Protein AF-A0A3D5BMN5-F1 (afdb_monomer)

pLDDT: mean 84.05, std 12.71, range [36.53, 97.94]

Solvent-accessible surface area (backbone atoms only — not comparable to full-atom values): 34370 Å² total; per-residue (Å²): 139,87,74,75,76,74,83,74,89,61,59,58,63,60,51,52,52,44,17,65,66,50,0,56,77,57,51,56,69,68,59,44,53,51,45,46,62,69,47,58,84,71,72,69,54,78,89,48,94,80,69,59,92,86,54,51,52,52,59,38,46,48,47,28,51,38,38,52,60,71,70,51,64,32,43,41,50,50,65,52,34,45,62,31,51,37,52,70,45,51,62,95,56,95,69,60,58,68,64,39,42,51,42,37,54,52,50,48,53,50,47,48,50,49,52,43,50,55,54,49,53,51,50,53,41,30,77,74,73,65,60,79,53,49,73,62,50,72,70,43,49,53,56,33,49,55,47,40,51,54,50,51,50,51,50,56,59,50,48,70,70,64,76,66,78,77,84,68,72,81,79,77,95,66,88,76,87,52,64,69,50,51,68,35,78,93,28,48,66,59,39,54,50,69,72,51,63,63,24,43,40,50,41,46,62,43,42,59,50,48,52,52,51,41,51,48,51,46,44,29,42,47,43,29,54,34,51,53,52,23,50,52,30,44,77,73,67,39,50,66,61,18,23,54,41,35,48,54,41,43,54,51,51,50,53,57,58,52,50,51,64,47,56,68,49,59,55,48,62,43,42,60,78,43,44,48,68,56,42,48,67,39,44,79,84,67,38,61,45,55,54,46,28,40,34,44,44,71,46,69,54,68,75,56,44,60,55,45,47,67,39,79,93,46,47,80,48,58,79,77,70,60,72,85,68,76,25,50,49,57,51,43,62,57,39,77,81,50,82,91,52,65,61,35,46,50,30,47,48,50,42,56,50,50,52,52,50,49,54,51,52,51,46,52,49,48,59,70,46,41,62,97,66,43,36,64,88,49,96,43,48,57,50,36,50,51,51,58,50,50,54,56,51,52,56,56,57,60,72,58,72,62,80,61,54,76,46,76,35,73,67,31,20,68,78,42,55,56,28,41,36,36,43,34,40,31,33,50,26,26,53,63,48,33,50,48,39,49,61,76,40,46,62,62,44,52,50,46,29,63,78,40,41,71,58,20,53,51,26,47,50,42,40,42,55,54,29,50,77,67,79,39,75,64,64,60,73,68,53,57,77,70,51,83,77,60,88,86,49,60,66,68,68,41,52,48,52,53,54,20,56,50,40,38,39,53,63,48,70,33,27,48,90,53,53,46,62,46,35,38,37,30,51,36,55,69,68,41,70,36,49,30,68,64,91,88,36,73,41,69,40,52,61,71,36,53,27,35,26,32,77,87,39,65,41,27,33,76,76,80,40,61,17,46,76,26,40,68,69,94,76,73,80,58,56,66,38,44,39,33,36,38,40,43,56,43,67,75,47,63,87,60,41,66,60,53,46,50,50,49,49,48,65,40,36,67,84,15,33,75,44,79,48,80,47,82,47,68,19,50,77,76,134

Foldseek 3Di:
DDPPPDPLPDQVVVVLVQLQAFNLLPDDPVNLVSLVVVLVVVPDDLVAPPDDLPDALVNLLSSLSNVSSVVAFDAQCSLLVVVSVCRQLVPPDDDDLVSSVLSLLLLLLLLLVLVLVLLVVQLVCCVPPNDDFAADDNVLSVQLNVLSVVLNVLSVVVCVVPPSDPPDDDDDDDDDRDPVLLVDPVCSSVSSNSSRQRGRGRFPCSSLVSSLVNNVLSLLQSLLSLLVVLLVCVVVVVNVSSLVSLVVNLSSLVSNVSSLSSVVSDDLCCCPVHCVVSNGNYDPLQSPSNLSSCCQAPRDDPVSVVVSLVPPNRVPPVSNVDPPGPHLVVVLVVCVPPDPDVSSNLSSVSNSVSVLVSLVSVLVSQPVNDDPCVQVPHCDGNVVSVVVSVVSVVVLLVVLPDQAAEEEDLLCLVLAALKKKKKKKFWFFQQVLLLVLCVVCVVVLVVLLVVCVVLLVVQVVLVCVVCVVVVFDDDLVVVCVVPQDDSPPDSQVNVQNSLCSSRVWHKAKFQSSLAAHHKYFYFDQFQDWAAAPDPPDIDGHHGRFTFIAGSVGTQATPRRTGHPRGDDDPDDDSTGTMMMMMIMGRSPRDPCSVVVSVVVVCSSCVRGGPDMDMDMDHSHNDD

Nearest PDB structures (foldseek):
  2nox-assembly3_K  TM=6.735E-01  e=2.628E-03  Cupriavidus metallidurans
  2q4x-assembly2_B  TM=3.188E-01  e=1.321E+00  Arabidopsis thaliana
  9brt-assembly1_b  TM=2.637E-01  e=4.962E+00  Mus musculus

Sequence (623 aa):
MNTAPEQLDFDIQGYIREALMHGRNHVSAHWREKIAAMMAPFRLDPRQPDFSPDCGLWERFLWCENFTALGEKHNYASYTYSPVFDCYLDAGTDGDFWRKNKNVWYALAALVNDWFIYEMELFNKYTSIGYTKKGYRPELVADRLQLLKELKQSLMETENSFSVHRDQGFPDHGYPHDIEYFRDADAALTTLVMLTGLPGGIYHDEYMFLRMVQLTECIFFAVGEGVHDGLAFYQQGELQRAADIFRQLTVLMDVLSRLFSVMDTLAVENFYQGFRVDTGNAGAIQSEKYQWLERLLTGIQQDKLGVVLQIAELRDKSMLKDTAMPTLRQLYQTMLNCRDCPELAFFSQRLLHQFQFWKARHLAIAIKMLPKNFGAEGPLGIGYLKSNLRNNMTEMRRHSREVPEVRLSTRARQLFEGLTLVWIQCTDVDLQKLQFALQTNTEDIRQSMLEHADLIEHNLDDYQRFFSSKQAAFPLRKQMQHGLPAPTVPLVPRLLLHLEFYRGVLAGVFDIDRIDGDVLVDVSIEAEVYSGIGKSRQVICQANELVLRDQAGVMASYFSGPGSRTAMAADGPVAGRRLGLMLFSSPAMAPGSLEDTITLIHKLFSAAAGTVDLSYLRFQPGP

Secondary structure (DSSP, 8-state):
-----------HHHHHHHHHHH-GGG--HHHHHHHHHHHGGG---TT-----TT--HHHHHHHHHHHHHTT----HHHHHTHHHHHHHTTTTS---HHHHHHHHHHHHHHHHHHHHHHHHHHHHHHHHH----BT--HHHHHHHHHHHHHHHHHHHHHHHTTT----SPPPP------HHHHHSGGGHHHHHHHHH---SSSBTHHHHHHHHHHHHHHHHHHHHHHHHHHHHHHHTT-HHHHHHHHHHHHHHHHHHHHHHHHHTTS-HHHIIIIITTTTTT--GGG-HHHHHHHHHHT---HHHHHHHTTSTTTTT-GGGT--SSPPHHHHHHHHTT--S-HHHHHHHHHHHHHHHHHHHHHHHHHHHHS-TTTTTTSSSSHHHHHHHHHHHHHHHHHH--SPPPEEE-HHHHHHSTT-EEEEEEEEEE-HHHHHHHHHHTHHHHHHHHHHTHHHHHHHHHHHHHHHHHTT----HHHHHTT-SPPTTS-HHHHHHHHHHHHHT-EEEEEEGGG--SSEEEEEPPTT-EEEBSSTT-EEEPPTT-EEEEETTEEEEETTTEEBTTTSPPSSS-SSSEEEEEEEE--TTPPTTHHHHHHHHHHHHHTTT-SEEEEEEEE-----

Mean predicted aligned error: 14.43 Å

Radius of gyration: 29.75 Å; Cα contacts (8 Å, |Δi|>4): 877; chains: 1; bounding box: 85×62×73 Å

Structure (mmCIF, N/CA/C/O backbone):
data_AF-A0A3D5BMN5-F1
#
_entry.id   AF-A0A3D5BMN5-F1
#
loop_
_atom_site.group_PDB
_atom_site.id
_atom_site.type_symbol
_atom_site.label_atom_id
_atom_site.label_alt_id
_atom_site.label_comp_id
_atom_site.label_asym_id
_atom_site.label_entity_id
_atom_site.label_seq_id
_atom_site.pdbx_PDB_ins_code
_atom_site.Cartn_x
_atom_site.Cartn_y
_atom_site.Cartn_z
_atom_site.occupancy
_atom_site.B_iso_or_equiv
_atom_site.auth_seq_id
_atom_site.auth_comp_id
_atom_site.auth_asym_id
_atom_site.auth_atom_id
_atom_site.pdbx_PDB_model_num
ATOM 1 N N . MET A 1 1 ? 36.722 -30.181 -15.162 1.00 36.81 1 MET A N 1
ATOM 2 C CA . MET A 1 1 ? 37.012 -29.551 -16.466 1.00 36.81 1 MET A CA 1
ATOM 3 C C . MET A 1 1 ? 37.012 -28.049 -16.220 1.00 36.81 1 MET A C 1
ATOM 5 O O . MET A 1 1 ? 35.941 -27.476 -16.147 1.00 36.81 1 MET A O 1
ATOM 9 N N . ASN A 1 2 ? 38.192 -27.468 -15.976 1.00 36.53 2 ASN A N 1
ATOM 10 C CA . ASN A 1 2 ? 38.405 -26.054 -15.631 1.00 36.53 2 ASN A CA 1
ATOM 11 C C . ASN A 1 2 ? 39.154 -25.360 -16.776 1.00 36.53 2 ASN A C 1
ATOM 13 O O . ASN A 1 2 ? 40.316 -24.991 -16.632 1.00 36.53 2 ASN A O 1
ATOM 17 N N . THR A 1 3 ? 38.529 -25.234 -17.941 1.00 38.19 3 THR A N 1
ATOM 18 C CA . THR A 1 3 ? 38.951 -24.195 -18.883 1.00 38.19 3 THR A CA 1
ATOM 19 C C . THR A 1 3 ? 38.181 -22.953 -18.479 1.00 38.19 3 THR A C 1
ATOM 21 O O . THR A 1 3 ? 36.966 -22.912 -18.671 1.00 38.19 3 THR A O 1
ATOM 24 N N . ALA A 1 4 ? 38.864 -21.997 -17.841 1.00 44.94 4 ALA A N 1
ATOM 25 C CA . ALA A 1 4 ? 38.316 -20.661 -17.648 1.00 44.94 4 ALA A CA 1
ATOM 26 C C . ALA A 1 4 ? 37.773 -20.199 -19.011 1.00 44.94 4 ALA A C 1
ATOM 28 O O . ALA A 1 4 ? 38.499 -20.349 -20.001 1.00 44.94 4 ALA A O 1
ATOM 29 N N . PRO A 1 5 ? 36.507 -19.752 -19.101 1.00 49.47 5 PRO A N 1
ATOM 30 C CA . PRO A 1 5 ? 35.992 -19.233 -20.354 1.00 49.47 5 PRO A CA 1
ATOM 31 C C . PRO A 1 5 ? 36.966 -18.154 -20.826 1.00 49.47 5 PRO A C 1
ATOM 33 O O . PRO A 1 5 ? 37.347 -17.295 -20.028 1.00 49.47 5 PRO A O 1
ATOM 36 N N . GLU A 1 6 ? 37.416 -18.234 -22.083 1.00 52.50 6 GLU A N 1
ATOM 37 C CA . GLU A 1 6 ? 38.099 -17.109 -22.727 1.00 52.50 6 GLU A CA 1
ATOM 38 C C . GLU A 1 6 ? 37.310 -15.845 -22.378 1.00 52.50 6 GLU A C 1
ATOM 40 O O . GLU A 1 6 ? 36.081 -15.868 -22.476 1.00 52.50 6 GLU A O 1
ATOM 45 N N . GLN A 1 7 ? 37.992 -14.804 -21.882 1.00 58.66 7 GLN A N 1
ATOM 46 C CA . GLN A 1 7 ? 37.370 -13.531 -21.516 1.00 58.66 7 GLN A CA 1
ATOM 47 C C . GLN A 1 7 ? 36.533 -13.048 -22.701 1.00 58.66 7 GLN A C 1
ATOM 49 O O . GLN A 1 7 ? 37.051 -12.491 -23.668 1.00 58.66 7 GLN A O 1
ATOM 54 N N . LEU A 1 8 ? 35.231 -13.320 -22.650 1.00 61.88 8 LEU A N 1
ATOM 55 C CA . LEU A 1 8 ? 34.272 -12.800 -23.601 1.00 61.88 8 LEU A CA 1
ATOM 56 C C . LEU A 1 8 ? 34.262 -11.293 -23.373 1.00 61.88 8 LEU A C 1
ATOM 58 O O . LEU A 1 8 ? 33.758 -10.827 -22.354 1.00 61.88 8 LEU A O 1
ATOM 62 N N . ASP A 1 9 ? 34.865 -10.556 -24.306 1.00 77.50 9 ASP A N 1
ATOM 63 C CA . ASP A 1 9 ? 34.863 -9.096 -24.346 1.00 77.50 9 ASP A CA 1
ATOM 64 C C . ASP A 1 9 ? 33.414 -8.605 -24.499 1.00 77.50 9 ASP A C 1
ATOM 66 O O . ASP A 1 9 ? 32.866 -8.496 -25.605 1.00 77.50 9 ASP A O 1
ATOM 70 N N . PHE A 1 10 ? 32.732 -8.430 -23.369 1.00 82.38 10 PHE A N 1
ATOM 71 C CA . PHE A 1 10 ? 31.349 -7.988 -23.285 1.00 82.38 10 PHE A CA 1
ATOM 72 C C . PHE A 1 10 ? 31.317 -6.544 -22.782 1.00 82.38 10 PHE A C 1
ATOM 74 O O . PHE A 1 10 ? 31.360 -6.293 -21.580 1.00 82.38 10 PHE A O 1
ATOM 81 N N . ASP A 1 11 ? 31.219 -5.589 -23.713 1.00 87.25 11 ASP A N 1
ATOM 82 C CA . ASP A 1 11 ? 31.027 -4.170 -23.392 1.00 87.25 11 ASP A CA 1
ATOM 83 C C . ASP A 1 11 ? 29.613 -3.932 -22.829 1.00 87.25 11 ASP A C 1
ATOM 85 O O . ASP A 1 11 ? 28.668 -3.571 -23.535 1.00 87.25 11 ASP A O 1
ATOM 89 N N . ILE A 1 12 ? 29.475 -4.147 -21.521 1.00 86.00 12 ILE A N 1
ATOM 90 C CA . ILE A 1 12 ? 28.225 -3.969 -20.778 1.00 86.00 12 ILE A CA 1
ATOM 91 C C . ILE A 1 12 ? 27.682 -2.537 -20.889 1.00 86.00 12 ILE A C 1
ATOM 93 O O . ILE A 1 12 ? 26.469 -2.342 -20.941 1.00 86.00 12 ILE A O 1
ATOM 97 N N . GLN A 1 13 ? 28.543 -1.521 -21.000 1.00 84.38 13 GLN A N 1
ATOM 98 C CA . GLN A 1 13 ? 28.093 -0.138 -21.179 1.00 84.38 13 GLN A CA 1
ATOM 99 C C . GLN A 1 13 ? 27.527 0.096 -22.578 1.00 84.38 13 GLN A C 1
ATOM 101 O O . GLN A 1 13 ? 26.526 0.799 -22.732 1.00 84.38 13 GLN A O 1
ATOM 106 N N . GLY A 1 14 ? 28.156 -0.477 -23.604 1.00 87.81 14 GLY A N 1
ATOM 107 C CA . GLY A 1 14 ? 27.617 -0.546 -24.958 1.00 87.81 14 GLY A CA 1
ATOM 108 C C . GLY A 1 14 ? 26.225 -1.167 -24.964 1.00 87.81 14 GLY A C 1
ATOM 109 O O . GLY A 1 14 ? 25.290 -0.545 -25.471 1.00 87.81 14 GLY A O 1
ATOM 110 N N . TYR A 1 15 ? 26.073 -2.318 -24.304 1.00 90.19 15 TYR A N 1
ATOM 111 C CA . TYR A 1 15 ? 24.791 -3.005 -24.170 1.00 90.19 15 TYR A CA 1
ATOM 112 C C . TYR A 1 15 ? 23.721 -2.139 -23.489 1.00 90.19 15 TYR A C 1
ATOM 114 O O . TYR A 1 15 ? 22.661 -1.897 -24.068 1.00 90.19 15 TYR A O 1
ATOM 122 N N . ILE A 1 16 ? 24.006 -1.618 -22.289 1.00 88.06 16 ILE A N 1
ATOM 123 C CA . ILE A 1 16 ? 23.064 -0.794 -21.514 1.00 88.06 16 ILE A CA 1
ATOM 124 C C . ILE A 1 16 ? 22.651 0.450 -22.305 1.00 88.06 16 ILE A C 1
ATOM 126 O O . ILE A 1 16 ? 21.465 0.777 -22.366 1.00 88.06 16 ILE A O 1
ATOM 130 N N . ARG A 1 17 ? 23.604 1.147 -22.940 1.00 88.25 17 ARG A N 1
ATOM 131 C CA . ARG A 1 17 ? 23.299 2.329 -23.761 1.00 88.25 17 ARG A CA 1
ATOM 132 C C . ARG A 1 17 ? 22.368 1.978 -24.913 1.00 88.25 17 ARG A C 1
ATOM 134 O O . ARG A 1 17 ? 21.398 2.698 -25.139 1.00 88.25 17 ARG A O 1
ATOM 141 N N . GLU A 1 18 ? 22.638 0.885 -25.622 1.00 90.06 18 GLU A N 1
ATOM 142 C CA . GLU A 1 18 ? 21.793 0.436 -26.728 1.00 90.06 18 GLU A CA 1
ATOM 143 C C . GLU A 1 18 ? 20.387 0.060 -26.241 1.00 90.06 18 GLU A C 1
ATOM 145 O O . GLU A 1 18 ? 19.399 0.526 -26.811 1.00 90.06 18 GLU A O 1
ATOM 150 N N . ALA A 1 19 ? 20.284 -0.682 -25.134 1.00 88.81 19 ALA A N 1
ATOM 151 C CA . ALA A 1 19 ? 19.013 -1.059 -24.519 1.00 88.81 19 ALA A CA 1
ATOM 152 C C . ALA A 1 19 ? 18.199 0.161 -24.045 1.00 88.81 19 ALA A C 1
ATOM 154 O O . ALA A 1 19 ? 16.997 0.228 -24.285 1.00 88.81 19 ALA A O 1
ATOM 155 N N . LEU A 1 20 ? 18.826 1.173 -23.435 1.00 87.50 20 LEU A N 1
ATOM 156 C CA . LEU A 1 20 ? 18.133 2.397 -23.002 1.00 87.50 20 LEU A CA 1
ATOM 157 C C . LEU A 1 20 ? 17.646 3.266 -24.175 1.00 87.50 20 LEU A C 1
ATOM 159 O O . LEU A 1 20 ? 16.617 3.949 -24.048 1.00 87.50 20 LEU A O 1
ATOM 163 N N . MET A 1 21 ? 18.381 3.258 -25.293 1.00 86.56 21 MET A N 1
ATOM 164 C CA . MET A 1 21 ? 18.056 4.026 -26.500 1.00 86.56 21 MET A CA 1
ATOM 165 C C . MET A 1 21 ? 16.994 3.347 -27.366 1.00 86.56 21 MET A C 1
ATOM 167 O O . MET A 1 21 ? 16.064 4.013 -27.823 1.00 86.56 21 MET A O 1
ATOM 171 N N . HIS A 1 22 ? 17.122 2.041 -27.595 1.00 88.00 22 HIS A N 1
ATOM 172 C CA . HIS A 1 22 ? 16.306 1.307 -28.565 1.00 88.00 22 HIS A CA 1
ATOM 173 C C . HIS A 1 22 ? 15.293 0.354 -27.923 1.00 88.00 22 HIS A C 1
ATOM 175 O O . HIS A 1 22 ? 14.382 -0.103 -28.610 1.00 88.00 22 HIS A O 1
ATOM 181 N N . GLY A 1 23 ? 15.393 0.108 -26.618 1.00 87.06 23 GLY A N 1
ATOM 182 C CA . GLY A 1 23 ? 14.658 -0.945 -25.928 1.00 87.06 23 GLY A CA 1
ATOM 183 C C . GLY A 1 23 ? 15.358 -2.295 -26.075 1.00 87.06 23 GLY A C 1
ATOM 184 O O . GLY A 1 23 ? 15.874 -2.634 -27.145 1.00 87.06 23 GLY A O 1
ATOM 185 N N . ARG A 1 24 ? 15.365 -3.101 -25.011 1.00 88.56 24 ARG A N 1
ATOM 186 C CA . ARG A 1 24 ? 16.032 -4.415 -25.008 1.00 88.56 24 ARG A CA 1
ATOM 187 C C . ARG A 1 24 ? 15.422 -5.419 -25.994 1.00 88.56 24 ARG A C 1
ATOM 189 O O . ARG A 1 24 ? 16.122 -6.303 -26.469 1.00 88.56 24 ARG A O 1
ATOM 196 N N . ASN A 1 25 ? 14.166 -5.242 -26.418 1.00 84.94 25 ASN A N 1
ATOM 197 C CA . ASN A 1 25 ? 13.564 -6.064 -27.481 1.00 84.94 25 ASN A CA 1
ATOM 198 C C . ASN A 1 25 ? 14.188 -5.796 -28.866 1.00 84.94 25 ASN A C 1
ATOM 200 O O . ASN A 1 25 ? 14.027 -6.596 -29.796 1.00 84.94 25 ASN A O 1
ATOM 204 N N . HIS A 1 26 ? 14.905 -4.679 -29.015 1.00 84.44 26 HIS A N 1
ATOM 205 C CA . HIS A 1 26 ? 15.436 -4.176 -30.280 1.00 84.44 26 HIS A CA 1
ATOM 206 C C . HIS A 1 26 ? 16.960 -4.033 -30.294 1.00 84.44 26 HIS A C 1
ATOM 208 O O . HIS A 1 26 ? 17.498 -3.497 -31.262 1.00 84.44 26 HIS A O 1
ATOM 214 N N . VAL A 1 27 ? 17.659 -4.550 -29.279 1.00 86.81 27 VAL A N 1
ATOM 215 C CA . VAL A 1 27 ? 19.125 -4.651 -29.323 1.00 86.81 27 VAL A CA 1
ATOM 216 C C . VAL A 1 27 ? 19.561 -5.507 -30.510 1.00 86.81 27 VAL A C 1
ATOM 218 O O . VAL A 1 27 ? 18.868 -6.460 -30.912 1.00 86.81 27 VAL A O 1
ATOM 221 N N . SER A 1 28 ? 20.708 -5.141 -31.071 1.00 85.12 28 SER A N 1
ATOM 222 C CA . SER A 1 28 ? 21.324 -5.758 -32.236 1.00 85.12 28 SER A CA 1
ATOM 223 C C . SER A 1 28 ? 21.524 -7.264 -32.054 1.00 85.12 28 SER A C 1
ATOM 225 O O . SER A 1 28 ? 21.688 -7.777 -30.944 1.00 85.12 28 SER A O 1
ATOM 227 N N . ALA A 1 29 ? 21.513 -7.995 -33.175 1.00 87.25 29 ALA A N 1
ATOM 228 C CA . ALA A 1 29 ? 21.729 -9.444 -33.183 1.00 87.25 29 ALA A CA 1
ATOM 229 C C . ALA A 1 29 ? 23.051 -9.832 -32.495 1.00 87.25 29 ALA A C 1
ATOM 231 O O . ALA A 1 29 ? 23.095 -10.820 -31.768 1.00 87.25 29 ALA A O 1
ATOM 232 N N . HIS A 1 30 ? 24.075 -8.984 -32.632 1.00 90.31 30 HIS A N 1
ATOM 233 C CA . HIS A 1 30 ? 25.373 -9.120 -31.971 1.00 90.31 30 HIS A CA 1
ATOM 234 C C . HIS A 1 30 ? 25.266 -9.289 -30.450 1.00 90.31 30 HIS A C 1
ATOM 236 O O . HIS A 1 30 ? 25.882 -10.192 -29.886 1.00 90.31 30 HIS A O 1
ATOM 242 N N . TRP A 1 31 ? 24.456 -8.470 -29.767 1.00 89.56 31 TRP A N 1
ATOM 243 C CA . TRP A 1 31 ? 24.283 -8.599 -28.316 1.00 89.56 31 TRP A CA 1
ATOM 244 C C . TRP A 1 31 ? 23.577 -9.888 -27.924 1.00 89.56 31 TRP A C 1
ATOM 246 O O . TRP A 1 31 ? 23.977 -10.534 -26.958 1.00 89.56 31 TRP A O 1
ATOM 256 N N . ARG A 1 32 ? 22.567 -10.295 -28.697 1.00 87.56 32 ARG A N 1
ATOM 257 C CA . ARG A 1 32 ? 21.826 -11.539 -28.452 1.00 87.56 32 ARG A CA 1
ATOM 258 C C . ARG A 1 32 ? 22.733 -12.757 -28.580 1.00 87.56 32 ARG A C 1
ATOM 260 O O . ARG A 1 32 ? 22.689 -13.634 -27.726 1.00 87.56 32 ARG A O 1
ATOM 267 N N . GLU A 1 33 ? 23.578 -12.784 -29.609 1.00 89.06 33 GLU A N 1
ATOM 268 C CA . GLU A 1 33 ? 24.567 -13.845 -29.816 1.00 89.06 33 GLU A CA 1
ATOM 269 C C . GLU A 1 33 ? 25.577 -13.902 -28.666 1.00 89.06 33 GLU A C 1
ATOM 271 O O . GLU A 1 33 ? 25.846 -14.984 -28.143 1.00 89.06 33 GLU A O 1
ATOM 276 N N . LYS A 1 34 ? 26.077 -12.746 -28.206 1.00 89.62 34 LYS A N 1
ATOM 277 C CA . LYS A 1 34 ? 26.977 -12.676 -27.046 1.00 89.62 34 LYS A CA 1
ATOM 278 C C . LYS A 1 34 ? 26.316 -13.173 -25.760 1.00 89.62 34 LYS A C 1
ATOM 280 O O . LYS A 1 34 ? 26.904 -13.997 -25.067 1.00 89.62 34 LYS A O 1
ATOM 285 N N . ILE A 1 35 ? 25.098 -12.723 -25.456 1.00 88.50 35 ILE A N 1
ATOM 286 C CA . ILE A 1 35 ? 24.347 -13.156 -24.266 1.00 88.50 35 ILE A CA 1
ATOM 287 C C . ILE A 1 35 ? 24.095 -14.669 -24.312 1.00 88.50 35 ILE A C 1
ATOM 289 O O . ILE A 1 35 ? 24.345 -15.363 -23.327 1.00 88.50 35 ILE A O 1
ATOM 293 N N . ALA A 1 36 ? 23.680 -15.204 -25.464 1.00 86.81 36 ALA A N 1
ATOM 294 C CA . ALA A 1 36 ? 23.469 -16.638 -25.644 1.00 86.81 36 ALA A CA 1
ATOM 295 C C . ALA A 1 36 ? 24.768 -17.444 -25.456 1.00 86.81 36 ALA A C 1
ATOM 297 O O . ALA A 1 36 ? 24.767 -18.472 -24.775 1.00 86.81 36 ALA A O 1
ATOM 298 N N . ALA A 1 37 ? 25.891 -16.962 -26.002 1.00 88.00 37 ALA A N 1
ATOM 299 C CA . ALA A 1 37 ? 27.201 -17.588 -25.826 1.00 88.00 37 ALA A CA 1
ATOM 300 C C . ALA A 1 37 ? 27.648 -17.587 -24.355 1.00 88.00 37 ALA A C 1
ATOM 302 O O . ALA A 1 37 ? 28.158 -18.595 -23.867 1.00 88.00 37 ALA A O 1
ATOM 303 N N . MET A 1 38 ? 27.403 -16.490 -23.631 1.00 86.12 38 MET A N 1
ATOM 304 C CA . MET A 1 38 ? 27.695 -16.384 -22.198 1.00 86.12 38 MET A CA 1
ATOM 305 C C . MET A 1 38 ? 26.789 -17.270 -21.343 1.00 86.12 38 MET A C 1
ATOM 307 O O . MET A 1 38 ? 27.226 -17.737 -20.298 1.00 86.12 38 MET A O 1
ATOM 311 N N . MET A 1 39 ? 25.554 -17.528 -21.781 1.00 86.00 39 MET A N 1
ATOM 312 C CA . MET A 1 39 ? 24.609 -18.392 -21.070 1.00 86.00 39 MET A CA 1
ATOM 313 C C . MET A 1 39 ? 24.851 -19.890 -21.277 1.00 86.00 39 MET A C 1
ATOM 315 O O . MET A 1 39 ? 24.505 -20.695 -20.409 1.00 86.00 39 MET A O 1
ATOM 319 N N . ALA A 1 40 ? 25.460 -20.280 -22.401 1.00 85.62 40 ALA A N 1
ATOM 320 C CA . ALA A 1 40 ? 25.674 -21.679 -22.772 1.00 85.62 40 ALA A CA 1
ATOM 321 C C . ALA A 1 40 ? 26.332 -22.559 -21.677 1.00 85.62 40 ALA A C 1
ATOM 323 O O . ALA A 1 40 ? 25.902 -23.707 -21.518 1.00 85.62 40 ALA A O 1
ATOM 324 N N . PRO A 1 41 ? 27.316 -22.079 -20.885 1.00 83.88 41 PRO A N 1
ATOM 325 C CA . PRO A 1 41 ? 27.940 -22.879 -19.830 1.00 83.88 41 PRO A CA 1
ATOM 326 C C . PRO A 1 41 ? 27.001 -23.244 -18.674 1.00 83.88 41 PRO A C 1
ATOM 328 O O . PRO A 1 41 ? 27.177 -24.300 -18.069 1.00 83.88 41 PRO A O 1
ATOM 331 N N . PHE A 1 42 ? 26.001 -22.409 -18.373 1.00 77.38 42 PHE A N 1
ATOM 332 C CA . PHE A 1 42 ? 25.163 -22.571 -17.181 1.00 77.38 42 PHE A CA 1
ATOM 333 C C . PHE A 1 42 ? 24.077 -23.637 -17.339 1.00 77.38 42 PHE A C 1
ATOM 335 O O . PHE A 1 42 ? 23.510 -24.074 -16.342 1.00 77.38 42 PHE A O 1
ATOM 342 N N . ARG A 1 43 ? 23.789 -24.080 -18.575 1.00 76.44 43 ARG A N 1
ATOM 343 C CA . ARG A 1 43 ? 22.744 -25.079 -18.893 1.00 76.44 43 ARG A CA 1
ATOM 344 C C . ARG A 1 43 ? 21.386 -24.787 -18.233 1.00 76.44 43 ARG A C 1
ATOM 346 O O . ARG A 1 43 ? 20.624 -25.713 -17.968 1.00 76.44 43 ARG A O 1
ATOM 353 N N . LEU A 1 44 ? 21.093 -23.515 -17.967 1.00 73.38 44 LEU A N 1
ATOM 354 C CA . LEU A 1 44 ? 19.826 -23.098 -17.382 1.00 73.38 44 LEU A CA 1
ATOM 355 C C . LEU A 1 44 ? 18.730 -23.256 -18.432 1.00 73.38 44 LEU A C 1
ATOM 357 O O . LEU A 1 44 ? 18.881 -22.781 -19.561 1.00 73.38 44 LEU A O 1
ATOM 361 N N . ASP A 1 45 ? 17.634 -23.916 -18.062 1.00 72.31 45 ASP A N 1
ATOM 362 C CA . ASP A 1 45 ? 16.437 -23.910 -18.892 1.00 72.31 45 ASP A CA 1
ATOM 363 C C . ASP A 1 45 ? 15.894 -22.470 -18.904 1.00 72.31 45 ASP A C 1
ATOM 365 O O . ASP A 1 45 ? 15.535 -21.939 -17.849 1.00 72.31 45 ASP A O 1
ATOM 369 N N . PRO A 1 46 ? 15.825 -21.790 -20.062 1.00 64.88 46 PRO A N 1
ATOM 370 C CA . PRO A 1 46 ? 15.230 -20.460 -20.125 1.00 64.88 46 PRO A CA 1
ATOM 371 C C . PRO A 1 46 ? 13.774 -20.467 -19.634 1.00 64.88 46 PRO A C 1
ATOM 373 O O . PRO A 1 46 ? 13.277 -19.454 -19.167 1.00 64.88 46 PRO A O 1
ATOM 376 N N . ARG A 1 47 ? 13.080 -21.607 -19.668 1.00 66.06 47 ARG A N 1
ATOM 377 C CA . ARG A 1 47 ? 11.672 -21.717 -19.267 1.00 66.06 47 ARG A CA 1
ATOM 378 C C . ARG A 1 47 ? 11.468 -22.048 -17.796 1.00 66.06 47 ARG A C 1
ATOM 380 O O . ARG A 1 47 ? 10.326 -22.003 -17.340 1.00 66.06 47 ARG A O 1
ATOM 387 N N . GLN A 1 48 ? 12.528 -22.379 -17.059 1.00 70.25 48 GLN A N 1
ATOM 388 C CA . GLN A 1 48 ? 12.446 -22.692 -15.635 1.00 70.25 48 GLN A CA 1
ATOM 389 C C . GLN A 1 48 ? 13.491 -21.889 -14.852 1.00 70.25 48 GLN A C 1
ATOM 391 O O . GLN A 1 48 ? 14.687 -22.114 -15.022 1.00 70.25 48 GLN A O 1
ATOM 396 N N . PRO A 1 49 ? 13.069 -20.960 -13.977 1.00 65.94 49 PRO A N 1
ATOM 397 C CA . PRO A 1 49 ? 13.977 -20.159 -13.161 1.00 65.94 49 PRO A CA 1
ATOM 398 C C . PRO A 1 49 ? 14.491 -20.947 -11.941 1.00 65.94 49 PRO A C 1
ATOM 400 O O . PRO A 1 49 ? 14.417 -20.457 -10.815 1.00 65.94 49 PRO A O 1
ATOM 403 N N . ASP A 1 50 ? 14.970 -22.178 -12.136 1.00 73.31 50 ASP A N 1
ATOM 404 C CA . ASP A 1 50 ? 15.489 -23.015 -11.048 1.00 73.31 50 ASP A CA 1
ATOM 405 C C . ASP A 1 50 ? 17.000 -22.783 -10.909 1.00 73.31 50 ASP A C 1
ATOM 407 O O . ASP A 1 50 ? 17.840 -23.471 -11.493 1.00 73.31 50 ASP A O 1
ATOM 411 N N . PHE A 1 51 ? 17.343 -21.697 -10.216 1.00 80.69 51 PHE A N 1
ATOM 412 C CA . PHE A 1 51 ? 18.725 -21.276 -10.017 1.00 80.69 51 PHE A CA 1
ATOM 413 C C . PHE A 1 51 ? 19.365 -22.041 -8.859 1.00 80.69 51 PHE A C 1
ATOM 415 O O . PHE A 1 51 ? 18.789 -22.136 -7.775 1.00 80.69 51 PHE A O 1
ATOM 422 N N . SER A 1 52 ? 20.603 -22.506 -9.056 1.00 78.69 52 SER A N 1
ATOM 423 C CA . SER A 1 52 ? 21.437 -22.954 -7.936 1.00 78.69 52 SER A CA 1
ATOM 424 C C . SER A 1 52 ? 21.614 -21.805 -6.928 1.00 78.69 52 SER A C 1
ATOM 426 O O . SER A 1 52 ? 21.713 -20.648 -7.354 1.00 78.69 52 SER A O 1
ATOM 428 N N . PRO A 1 53 ? 21.718 -22.083 -5.615 1.00 76.94 53 PRO A N 1
ATOM 429 C CA . PRO A 1 53 ? 22.129 -21.085 -4.626 1.00 76.94 53 PRO A CA 1
ATOM 430 C C . PRO A 1 53 ? 23.448 -20.378 -4.980 1.00 76.94 53 PRO A C 1
ATOM 432 O O . PRO A 1 53 ? 23.621 -19.216 -4.637 1.00 76.94 53 PRO A O 1
ATOM 435 N N . ASP A 1 54 ? 24.336 -21.047 -5.724 1.00 80.12 54 ASP A N 1
ATOM 436 C CA . ASP A 1 54 ? 25.622 -20.491 -6.170 1.00 80.12 54 ASP A CA 1
ATOM 437 C C . ASP A 1 54 ? 25.503 -19.547 -7.385 1.00 80.12 54 ASP A C 1
ATOM 439 O O . ASP A 1 54 ? 26.490 -18.943 -7.802 1.00 80.12 54 ASP A O 1
ATOM 443 N N . CYS A 1 55 ? 24.321 -19.433 -8.005 1.00 83.06 55 CYS A N 1
ATOM 444 C CA . CYS A 1 55 ? 24.106 -18.508 -9.118 1.00 83.06 55 CYS A CA 1
ATOM 445 C C . CYS A 1 55 ? 24.005 -17.069 -8.602 1.00 83.06 55 CYS A C 1
ATOM 447 O O . CYS A 1 55 ? 22.998 -16.701 -7.983 1.00 83.06 55 CYS A O 1
ATOM 449 N N . GLY A 1 56 ? 25.010 -16.258 -8.928 1.00 86.75 56 GLY A N 1
ATOM 450 C CA . GLY A 1 56 ? 25.079 -14.849 -8.571 1.00 86.75 56 GLY A CA 1
ATOM 451 C C . GLY A 1 56 ? 24.134 -13.950 -9.373 1.00 86.75 56 GLY A C 1
ATOM 452 O O . GLY A 1 56 ? 23.346 -14.377 -10.226 1.00 86.75 56 GLY A O 1
ATOM 453 N N . LEU A 1 57 ? 24.217 -12.650 -9.080 1.00 87.56 57 LEU A N 1
ATOM 454 C CA . LEU A 1 57 ? 23.399 -11.609 -9.712 1.00 87.56 57 LEU A CA 1
ATOM 455 C C . LEU A 1 57 ? 23.593 -11.559 -11.229 1.00 87.56 57 LEU A C 1
ATOM 457 O O . LEU A 1 57 ? 22.628 -11.377 -11.973 1.00 87.56 57 LEU A O 1
ATOM 461 N N . TRP A 1 58 ? 24.834 -11.737 -11.679 1.00 86.12 58 TRP A N 1
ATOM 462 C CA . TRP A 1 58 ? 25.209 -11.666 -13.084 1.00 86.12 58 TRP A CA 1
ATOM 463 C C . TRP A 1 58 ? 24.579 -12.796 -13.910 1.00 86.12 58 TRP A C 1
ATOM 465 O O . TRP A 1 58 ? 23.993 -12.549 -14.963 1.00 86.12 58 TRP A O 1
ATOM 475 N N . GLU A 1 59 ? 24.625 -14.032 -13.415 1.00 88.12 59 GLU A N 1
ATOM 476 C CA . GLU A 1 59 ? 24.029 -15.200 -14.068 1.00 88.12 59 GLU A CA 1
ATOM 477 C C . GLU A 1 59 ? 22.511 -15.054 -14.196 1.00 88.12 59 GLU A C 1
ATOM 479 O O . GLU A 1 59 ? 21.919 -15.364 -15.233 1.00 88.12 59 GLU A O 1
ATOM 484 N N . ARG A 1 60 ? 21.871 -14.530 -13.149 1.00 90.62 60 ARG A N 1
ATOM 485 C CA . ARG A 1 60 ? 20.424 -14.284 -13.118 1.00 90.62 60 ARG A CA 1
ATOM 486 C C . ARG A 1 60 ? 20.016 -13.152 -14.059 1.00 90.62 60 ARG A C 1
ATOM 488 O O . ARG A 1 60 ? 18.968 -13.245 -14.702 1.00 90.62 60 ARG A O 1
ATOM 495 N N . PHE A 1 61 ? 20.848 -12.119 -14.186 1.00 91.88 61 PHE A N 1
ATOM 496 C CA . PHE A 1 61 ? 20.678 -11.072 -15.193 1.00 91.88 61 PHE A CA 1
ATOM 497 C C . PHE A 1 61 ? 20.764 -11.655 -16.607 1.00 91.88 61 PHE A C 1
ATOM 499 O O . PHE A 1 61 ? 19.831 -11.484 -17.392 1.00 91.88 61 PHE A O 1
ATOM 506 N N . LEU A 1 62 ? 21.824 -12.411 -16.911 1.00 89.81 62 LEU A N 1
ATOM 507 C CA . LEU A 1 62 ? 21.995 -13.041 -18.220 1.00 89.81 62 LEU A CA 1
ATOM 508 C C . LEU A 1 62 ? 20.841 -13.984 -18.569 1.00 89.81 62 LEU A C 1
ATOM 510 O O . LEU A 1 62 ? 20.421 -14.024 -19.724 1.00 89.81 62 LEU A O 1
ATOM 514 N N . TRP A 1 63 ? 20.283 -14.701 -17.590 1.00 90.12 63 TRP A N 1
ATOM 515 C CA . TRP A 1 63 ? 19.089 -15.516 -17.805 1.00 90.12 63 TRP A CA 1
ATOM 516 C C . TRP A 1 63 ? 17.883 -14.665 -18.231 1.00 90.12 63 TRP A C 1
ATOM 518 O O . TRP A 1 63 ? 17.219 -15.005 -19.212 1.00 90.12 63 TRP A O 1
ATOM 528 N N . CYS A 1 64 ? 17.635 -13.530 -17.564 1.00 89.75 64 CYS A N 1
ATOM 529 C CA . CYS A 1 64 ? 16.542 -12.615 -17.923 1.00 89.75 64 CYS A CA 1
ATOM 530 C C . CYS A 1 64 ? 16.721 -12.044 -19.342 1.00 89.75 64 CYS A C 1
ATOM 532 O O . CYS A 1 64 ? 15.761 -11.960 -20.117 1.00 89.75 64 CYS A O 1
ATOM 534 N N . GLU A 1 65 ? 17.953 -11.689 -19.708 1.00 90.12 65 GLU A N 1
ATOM 535 C CA . GLU A 1 65 ? 18.273 -11.182 -21.045 1.00 90.12 65 GLU A CA 1
ATOM 536 C C . GLU A 1 65 ? 18.169 -12.262 -22.123 1.00 90.12 65 GLU A C 1
ATOM 538 O O . GLU A 1 65 ? 17.613 -12.027 -23.195 1.00 90.12 65 GLU A O 1
ATOM 543 N N . ASN A 1 66 ? 18.644 -13.474 -21.840 1.00 86.38 66 ASN A N 1
ATOM 544 C CA . ASN A 1 66 ? 18.560 -14.588 -22.775 1.00 86.38 66 ASN A CA 1
ATOM 545 C C . ASN A 1 66 ? 17.106 -14.998 -23.033 1.00 86.38 66 ASN A C 1
ATOM 547 O O . ASN A 1 66 ? 16.743 -15.259 -24.178 1.00 86.38 66 ASN A O 1
ATOM 551 N N . PHE A 1 67 ? 16.250 -14.969 -22.005 1.00 84.00 67 PHE A N 1
ATOM 552 C CA . PHE A 1 67 ? 14.808 -15.173 -22.169 1.00 84.00 67 PHE A CA 1
ATOM 553 C C . PHE A 1 67 ? 14.212 -14.195 -23.189 1.00 84.00 67 PHE A C 1
ATOM 555 O O . PHE A 1 67 ? 13.476 -14.583 -24.096 1.00 84.00 67 PHE A O 1
ATOM 562 N N . THR A 1 68 ? 14.599 -12.923 -23.076 1.00 79.19 68 THR A N 1
ATOM 563 C CA . THR A 1 68 ? 14.187 -11.854 -23.993 1.00 79.19 68 THR A CA 1
ATOM 564 C C . THR A 1 68 ? 14.720 -12.092 -25.410 1.00 79.19 68 THR A C 1
ATOM 566 O O . THR A 1 68 ? 13.998 -11.933 -26.398 1.00 79.19 68 THR A O 1
ATOM 569 N N . ALA A 1 69 ? 15.984 -12.506 -25.525 1.00 77.81 69 ALA A N 1
ATOM 570 C CA . ALA A 1 69 ? 16.667 -12.711 -26.798 1.00 77.81 69 ALA A CA 1
ATOM 571 C C . ALA A 1 69 ? 16.068 -13.851 -27.638 1.00 77.81 69 ALA A C 1
ATOM 573 O O . ALA A 1 69 ? 16.070 -13.755 -28.869 1.00 77.81 69 ALA A O 1
ATOM 574 N N . LEU A 1 70 ? 15.513 -14.887 -26.996 1.00 78.88 70 LEU A N 1
ATOM 575 C CA . LEU A 1 70 ? 14.878 -16.036 -27.656 1.00 78.88 70 LEU A CA 1
ATOM 576 C C . LEU A 1 70 ? 13.546 -15.699 -28.354 1.00 78.88 70 LEU A C 1
ATOM 578 O O . LEU A 1 70 ? 12.966 -16.559 -29.017 1.00 78.88 70 LEU A O 1
ATOM 582 N N . GLY A 1 71 ? 13.058 -14.458 -28.240 1.00 64.44 71 GLY A N 1
ATOM 583 C CA . GLY A 1 71 ? 11.813 -14.016 -28.875 1.00 64.44 71 GLY A CA 1
ATOM 584 C C . GLY A 1 71 ? 10.554 -14.601 -28.231 1.00 64.44 71 GLY A C 1
ATOM 585 O O . GLY A 1 71 ? 9.457 -14.461 -28.779 1.00 64.44 71 GLY A O 1
ATOM 586 N N . GLU A 1 72 ? 10.690 -15.247 -27.070 1.00 69.56 72 GLU A N 1
ATOM 587 C CA . GLU A 1 72 ? 9.551 -15.618 -26.242 1.00 69.56 72 GLU A CA 1
ATOM 588 C C . GLU A 1 72 ? 8.911 -14.337 -25.678 1.00 69.56 72 GLU A C 1
ATOM 590 O O . GLU A 1 72 ? 9.578 -13.341 -25.391 1.00 69.56 72 GLU A O 1
ATOM 595 N N . LYS A 1 73 ? 7.579 -14.318 -25.552 1.00 75.38 73 LYS A N 1
ATOM 596 C CA . LYS A 1 73 ? 6.910 -13.198 -24.880 1.00 75.38 73 LYS A CA 1
ATOM 597 C C . LYS A 1 73 ? 7.365 -13.189 -23.426 1.00 75.38 73 LYS A C 1
ATOM 599 O O . LYS A 1 73 ? 7.184 -14.203 -22.757 1.00 75.38 73 LYS A O 1
ATOM 604 N N . HIS A 1 74 ? 7.861 -12.044 -22.951 1.00 77.75 74 HIS A N 1
ATOM 605 C CA . HIS A 1 74 ? 8.252 -11.831 -21.553 1.00 77.75 74 HIS A CA 1
ATOM 606 C C . HIS A 1 74 ? 7.272 -12.486 -20.580 1.00 77.75 74 HIS A C 1
ATOM 608 O O . HIS A 1 74 ? 6.058 -12.265 -20.685 1.00 77.75 74 HIS A O 1
ATOM 614 N N . ASN A 1 75 ? 7.799 -13.267 -19.637 1.00 86.75 75 ASN A N 1
ATOM 615 C CA . ASN A 1 75 ? 7.068 -13.598 -18.424 1.00 86.75 75 ASN A CA 1
ATOM 616 C C . ASN A 1 75 ? 7.356 -12.531 -17.362 1.00 86.75 75 ASN A C 1
ATOM 618 O O . ASN A 1 75 ? 8.194 -11.647 -17.543 1.00 86.75 75 ASN A O 1
ATOM 622 N N . TYR A 1 76 ? 6.621 -12.570 -16.255 1.00 90.19 76 TYR A N 1
ATOM 623 C CA . TYR A 1 76 ? 6.775 -11.554 -15.219 1.00 90.19 76 TYR A CA 1
ATOM 624 C C . TYR A 1 76 ? 8.188 -11.520 -14.629 1.00 90.19 76 TYR A C 1
ATOM 626 O O . TYR A 1 76 ? 8.738 -10.439 -14.460 1.00 90.19 76 TYR A O 1
ATOM 634 N N . ALA A 1 77 ? 8.789 -12.684 -14.369 1.00 90.31 77 ALA A N 1
ATOM 635 C CA . ALA A 1 77 ? 10.106 -12.779 -13.747 1.00 90.31 77 ALA A CA 1
ATOM 636 C C . ALA A 1 77 ? 11.217 -12.175 -14.624 1.00 90.31 77 ALA A C 1
ATOM 638 O O . ALA A 1 77 ? 12.008 -11.374 -14.128 1.00 90.31 77 ALA A O 1
ATOM 639 N N . SER A 1 78 ? 11.246 -12.501 -15.922 1.00 90.19 78 SER A N 1
ATOM 640 C CA . SER A 1 78 ? 12.213 -11.944 -16.878 1.00 90.19 78 SER A CA 1
ATOM 641 C C . SER A 1 78 ? 11.945 -10.468 -17.181 1.00 90.19 78 SER A C 1
ATOM 643 O O . SER A 1 78 ? 12.866 -9.710 -17.496 1.00 90.19 78 SER A O 1
ATOM 645 N N . TYR A 1 79 ? 10.677 -10.042 -17.103 1.00 91.25 79 TYR A N 1
ATOM 646 C CA . TYR A 1 79 ? 10.307 -8.649 -17.314 1.00 91.25 79 TYR A CA 1
ATOM 647 C C . TYR A 1 79 ? 10.821 -7.743 -16.197 1.00 91.25 79 TYR A C 1
ATOM 649 O O . TYR A 1 79 ? 11.393 -6.692 -16.463 1.00 91.25 79 TYR A O 1
ATOM 657 N N . THR A 1 80 ? 10.618 -8.162 -14.951 1.00 92.44 80 THR A N 1
ATOM 658 C CA . THR A 1 80 ? 10.908 -7.351 -13.762 1.00 92.44 80 THR A CA 1
ATOM 659 C C . THR A 1 80 ? 12.306 -7.573 -13.200 1.00 92.44 80 THR A C 1
ATOM 661 O O . THR A 1 80 ? 12.711 -6.837 -12.301 1.00 92.44 80 THR A O 1
ATOM 664 N N . TYR A 1 81 ? 13.038 -8.557 -13.732 1.00 94.19 81 TYR A N 1
ATOM 665 C CA . TYR A 1 81 ? 14.295 -9.071 -13.189 1.00 94.19 81 TYR A CA 1
ATOM 666 C C . TYR A 1 81 ? 14.155 -9.675 -11.788 1.00 94.19 81 TYR A C 1
ATOM 668 O O . TYR A 1 81 ? 15.115 -9.666 -11.019 1.00 94.19 81 TYR A O 1
ATOM 676 N N . SER A 1 82 ? 12.985 -10.230 -11.445 1.00 92.62 82 SER A N 1
ATOM 677 C CA . SER A 1 82 ? 12.732 -10.811 -10.115 1.00 92.62 82 SER A CA 1
ATOM 678 C C . SER A 1 82 ? 13.858 -11.730 -9.615 1.00 92.62 82 SER A C 1
ATOM 680 O O . SER A 1 82 ? 14.254 -11.555 -8.466 1.00 92.62 82 SER A O 1
ATOM 682 N N . PRO A 1 83 ? 14.451 -12.630 -10.432 1.00 91.75 83 PRO A N 1
ATOM 683 C CA . PRO A 1 83 ? 15.535 -13.486 -9.954 1.00 91.75 83 PRO A CA 1
ATOM 684 C C . PRO A 1 83 ? 16.766 -12.723 -9.454 1.00 91.75 83 PRO A C 1
ATOM 686 O O . PRO A 1 83 ? 17.405 -13.174 -8.506 1.00 91.75 83 PRO A O 1
ATOM 689 N N . VAL A 1 84 ? 17.098 -11.578 -10.064 1.00 93.31 84 VAL A N 1
ATOM 690 C CA . VAL A 1 84 ? 18.211 -10.710 -9.639 1.00 93.31 84 VAL A CA 1
ATOM 691 C C . VAL A 1 84 ? 17.904 -10.112 -8.266 1.00 93.31 84 VAL A C 1
ATOM 693 O O . VAL A 1 84 ? 18.749 -10.138 -7.375 1.00 93.31 84 VAL A O 1
ATOM 696 N N . PHE A 1 85 ? 16.667 -9.655 -8.059 1.00 93.88 85 PHE A N 1
ATOM 697 C CA . PHE A 1 85 ? 16.205 -9.186 -6.752 1.00 93.88 85 PHE A CA 1
ATOM 698 C C . PHE A 1 85 ? 16.248 -10.292 -5.699 1.00 93.88 85 PHE A C 1
ATOM 700 O O . PHE A 1 85 ? 16.714 -10.046 -4.595 1.00 93.88 85 PHE A O 1
ATOM 707 N N . ASP A 1 86 ? 15.824 -11.509 -6.041 1.00 92.25 86 ASP A N 1
ATOM 708 C CA . ASP A 1 86 ? 15.843 -12.648 -5.116 1.00 92.25 86 ASP A CA 1
ATOM 709 C C . ASP A 1 86 ? 17.264 -12.944 -4.619 1.00 92.25 86 ASP A C 1
ATOM 711 O O . ASP A 1 86 ? 17.465 -13.195 -3.436 1.00 92.25 86 ASP A O 1
ATOM 715 N N . CYS A 1 87 ? 18.259 -12.838 -5.502 1.00 92.06 87 CYS A N 1
ATOM 716 C CA . CYS A 1 87 ? 19.662 -12.992 -5.130 1.00 92.06 87 CYS A CA 1
ATOM 717 C C . CYS A 1 87 ? 20.165 -11.858 -4.231 1.00 92.06 87 CYS A C 1
ATOM 719 O O . CYS A 1 87 ? 20.844 -12.129 -3.252 1.00 92.06 87 CYS A O 1
ATOM 721 N N . TYR A 1 88 ? 19.843 -10.598 -4.545 1.00 92.81 88 TYR A N 1
ATOM 722 C CA . TYR A 1 88 ? 20.295 -9.447 -3.751 1.00 92.81 88 TYR A CA 1
ATOM 723 C C . TYR A 1 88 ? 19.655 -9.409 -2.355 1.00 92.81 88 TYR A C 1
ATOM 725 O O . TYR A 1 88 ? 20.268 -9.002 -1.371 1.00 92.81 88 TYR A O 1
ATOM 733 N N . LEU A 1 89 ? 18.388 -9.810 -2.272 1.00 92.69 89 LEU A N 1
ATOM 734 C CA . LEU A 1 89 ? 17.603 -9.785 -1.042 1.00 92.69 89 LEU A CA 1
ATOM 735 C C . LEU A 1 89 ? 17.825 -11.029 -0.166 1.00 92.69 89 LEU A C 1
ATOM 737 O O . LEU A 1 89 ? 17.160 -11.164 0.861 1.00 92.69 89 LEU A O 1
ATOM 741 N N . ASP A 1 90 ? 18.741 -11.921 -0.556 1.00 90.88 90 ASP A N 1
ATOM 742 C CA . ASP A 1 90 ? 19.004 -13.204 0.102 1.00 90.88 90 ASP A CA 1
ATOM 743 C C . ASP A 1 90 ? 17.737 -14.078 0.239 1.00 90.88 90 ASP A C 1
ATOM 745 O O . ASP A 1 90 ? 17.523 -14.761 1.251 1.00 90.88 90 ASP A O 1
ATOM 749 N N . ALA A 1 91 ? 16.860 -14.047 -0.770 1.00 87.38 91 ALA A N 1
ATOM 750 C CA . ALA A 1 91 ? 15.598 -14.776 -0.760 1.00 87.38 91 ALA A CA 1
ATOM 751 C C . ALA A 1 91 ? 15.833 -16.295 -0.729 1.00 87.38 91 ALA A C 1
ATOM 753 O O . ALA A 1 91 ? 16.641 -16.835 -1.484 1.00 87.38 91 ALA A O 1
ATOM 754 N N . GLY A 1 92 ? 15.105 -16.993 0.146 1.00 84.06 92 GLY A N 1
ATOM 755 C CA . GLY A 1 92 ? 15.245 -18.441 0.330 1.00 84.06 92 GLY A CA 1
ATOM 756 C C . GLY A 1 92 ? 16.472 -18.876 1.140 1.00 84.06 92 GLY A C 1
ATOM 757 O O . GLY A 1 92 ? 16.693 -20.075 1.284 1.00 84.06 92 GLY A O 1
ATOM 758 N N . THR A 1 93 ? 17.255 -17.938 1.684 1.00 86.44 93 THR A N 1
ATOM 759 C CA . THR A 1 93 ? 18.343 -18.251 2.621 1.00 86.44 93 THR A CA 1
ATOM 760 C C . THR A 1 93 ? 17.888 -18.141 4.075 1.00 86.44 93 THR A C 1
ATOM 762 O O . THR A 1 93 ? 16.999 -17.345 4.415 1.00 86.44 93 THR A O 1
ATOM 765 N N . ASP A 1 94 ? 18.552 -18.903 4.947 1.00 82.38 94 ASP A N 1
ATOM 766 C CA . ASP A 1 94 ? 18.433 -18.737 6.391 1.00 82.38 94 ASP A CA 1
ATOM 767 C C . ASP A 1 94 ? 19.080 -17.403 6.802 1.00 82.38 94 ASP A C 1
ATOM 769 O O . ASP A 1 94 ? 20.256 -17.114 6.546 1.00 82.38 94 ASP A O 1
ATOM 773 N N . GLY A 1 95 ? 18.288 -16.546 7.431 1.00 81.38 95 GLY A N 1
ATOM 774 C CA . GLY A 1 95 ? 18.716 -15.230 7.878 1.00 81.38 95 GLY A CA 1
ATOM 775 C C . GLY A 1 95 ? 17.608 -14.555 8.657 1.00 81.38 95 GLY A C 1
ATOM 776 O O . GLY A 1 95 ? 16.435 -14.769 8.352 1.00 81.38 95 GLY A O 1
ATOM 777 N N . ASP A 1 96 ? 17.979 -13.750 9.651 1.00 87.50 96 ASP A N 1
ATOM 778 C CA . ASP A 1 96 ? 16.993 -12.977 10.393 1.00 87.50 96 ASP A CA 1
ATOM 779 C C . ASP A 1 96 ? 16.346 -11.894 9.511 1.00 87.50 96 ASP A C 1
ATOM 781 O O . ASP A 1 96 ? 16.949 -11.362 8.567 1.00 87.50 96 ASP A O 1
ATOM 785 N N . PHE A 1 97 ? 15.096 -11.565 9.840 1.00 91.31 97 PHE A N 1
ATOM 786 C CA . PHE A 1 97 ? 14.338 -10.488 9.212 1.00 91.31 97 PHE A CA 1
ATOM 787 C C . PHE A 1 97 ? 15.124 -9.173 9.121 1.00 91.31 97 PHE A C 1
ATOM 789 O O . PHE A 1 97 ? 15.031 -8.478 8.113 1.00 91.31 97 PHE A O 1
ATOM 796 N N . TRP A 1 98 ? 15.907 -8.810 10.140 1.00 90.06 98 TRP A N 1
ATOM 797 C CA . TRP A 1 98 ? 16.562 -7.503 10.219 1.00 90.06 98 TRP A CA 1
ATOM 798 C C . TRP A 1 98 ? 17.656 -7.334 9.167 1.00 90.06 98 TRP A C 1
ATOM 800 O O . TRP A 1 98 ? 17.738 -6.273 8.542 1.00 90.06 98 TRP A O 1
ATOM 810 N N . ARG A 1 99 ? 18.445 -8.382 8.908 1.00 89.62 99 ARG A N 1
ATOM 811 C CA . ARG A 1 99 ? 19.438 -8.410 7.827 1.00 89.62 99 ARG A CA 1
ATOM 812 C C . ARG A 1 99 ? 18.768 -8.268 6.463 1.00 89.62 99 ARG A C 1
ATOM 814 O O . ARG A 1 99 ? 19.148 -7.398 5.684 1.00 89.62 99 ARG A O 1
ATOM 821 N N . LYS A 1 100 ? 17.738 -9.074 6.189 1.00 91.94 100 LYS A N 1
ATOM 822 C CA . LYS A 1 100 ? 16.989 -9.026 4.920 1.00 91.94 100 LYS A CA 1
ATOM 823 C C . LYS A 1 100 ? 16.320 -7.662 4.718 1.00 91.94 100 LYS A C 1
ATOM 825 O O . LYS A 1 100 ? 16.417 -7.060 3.651 1.00 91.94 100 LYS A O 1
ATOM 830 N N . ASN A 1 101 ? 15.705 -7.125 5.771 1.00 91.25 101 ASN A N 1
ATOM 831 C CA . ASN A 1 101 ? 15.064 -5.813 5.772 1.00 91.25 101 ASN A CA 1
ATOM 832 C C . ASN A 1 101 ? 16.071 -4.678 5.521 1.00 91.25 101 ASN A C 1
ATOM 834 O O . ASN A 1 101 ? 15.752 -3.722 4.818 1.00 91.25 101 ASN A O 1
ATOM 838 N N . LYS A 1 102 ? 17.307 -4.789 6.024 1.00 89.31 102 LYS A N 1
ATOM 839 C CA . LYS A 1 102 ? 18.388 -3.844 5.706 1.00 89.31 102 LYS A CA 1
ATOM 840 C C . LYS A 1 102 ? 18.681 -3.809 4.200 1.00 89.31 102 LYS A C 1
ATOM 842 O O . LYS A 1 102 ? 18.704 -2.722 3.624 1.00 89.31 102 LYS A O 1
ATOM 847 N N . ASN A 1 103 ? 18.820 -4.969 3.553 1.00 90.81 103 ASN A N 1
ATOM 848 C CA . ASN A 1 103 ? 19.028 -5.042 2.100 1.00 90.81 103 ASN A CA 1
ATOM 849 C C . ASN A 1 103 ? 17.845 -4.424 1.339 1.00 90.81 103 ASN A C 1
ATOM 851 O O . ASN A 1 103 ? 18.043 -3.676 0.384 1.00 90.81 103 ASN A O 1
ATOM 855 N N . VAL A 1 104 ? 16.609 -4.651 1.797 1.00 94.00 104 VAL A N 1
ATOM 856 C CA . VAL A 1 104 ? 15.412 -4.023 1.211 1.00 94.00 104 VAL A CA 1
ATOM 857 C C . VAL A 1 104 ? 15.517 -2.500 1.250 1.00 94.00 104 VAL A C 1
ATOM 859 O O . VAL A 1 104 ? 15.317 -1.862 0.219 1.00 94.00 104 VAL A O 1
ATOM 862 N N . TRP A 1 105 ? 15.851 -1.901 2.396 1.00 92.12 105 TRP A N 1
ATOM 863 C CA . TRP A 1 105 ? 15.983 -0.444 2.503 1.00 92.12 105 TRP A CA 1
ATOM 864 C C . TRP A 1 105 ? 17.055 0.118 1.566 1.00 92.12 105 TRP A C 1
ATOM 866 O O . TRP A 1 105 ? 16.800 1.123 0.897 1.00 92.12 105 TRP A O 1
ATOM 876 N N . TYR A 1 106 ? 18.200 -0.557 1.437 1.00 89.25 106 TYR A N 1
ATOM 877 C CA . TYR A 1 106 ? 19.233 -0.166 0.476 1.00 89.25 106 TYR A CA 1
ATOM 878 C C . TYR A 1 106 ? 18.762 -0.265 -0.973 1.00 89.25 106 TYR A C 1
ATOM 880 O O . TYR A 1 106 ? 18.947 0.690 -1.732 1.00 89.25 106 TYR A O 1
ATOM 888 N N . ALA A 1 107 ? 18.086 -1.353 -1.350 1.00 92.62 107 ALA A N 1
ATOM 889 C CA . ALA A 1 107 ? 17.494 -1.481 -2.677 1.00 92.62 107 ALA A CA 1
ATOM 890 C C . ALA A 1 107 ? 16.479 -0.359 -2.948 1.00 92.62 107 ALA A C 1
ATOM 892 O O . ALA A 1 107 ? 16.549 0.287 -3.991 1.00 92.62 107 ALA A O 1
ATOM 893 N N . LEU A 1 108 ? 15.566 -0.082 -2.009 1.00 94.81 108 LEU A N 1
ATOM 894 C CA . LEU A 1 108 ? 14.557 0.972 -2.156 1.00 94.81 108 LEU A CA 1
ATOM 895 C C . LEU A 1 108 ? 15.200 2.345 -2.367 1.00 94.81 108 LEU A C 1
ATOM 897 O O . LEU A 1 108 ? 14.844 3.056 -3.308 1.00 94.81 108 LEU A O 1
ATOM 901 N N . ALA A 1 109 ? 16.159 2.712 -1.518 1.00 90.38 109 ALA A N 1
ATOM 902 C CA . ALA A 1 109 ? 16.836 3.998 -1.607 1.00 90.38 109 ALA A CA 1
ATOM 903 C C . ALA A 1 109 ? 17.631 4.137 -2.914 1.00 90.38 109 ALA A C 1
ATOM 905 O O . ALA A 1 109 ? 17.539 5.172 -3.581 1.00 90.38 109 ALA A O 1
ATOM 906 N N . ALA A 1 110 ? 18.356 3.091 -3.318 1.00 88.44 110 ALA A N 1
ATOM 907 C CA . ALA A 1 110 ? 19.156 3.108 -4.536 1.00 88.44 110 ALA A CA 1
ATOM 908 C C . ALA A 1 110 ? 18.287 3.190 -5.801 1.00 88.44 110 ALA A C 1
ATOM 910 O O . ALA A 1 110 ? 18.552 4.023 -6.664 1.00 88.44 110 ALA A O 1
ATOM 911 N N . LEU A 1 111 ? 17.208 2.405 -5.879 1.00 94.38 111 LEU A N 1
ATOM 912 C CA . LEU A 1 111 ? 16.286 2.391 -7.020 1.00 94.38 111 LEU A CA 1
ATOM 913 C C . LEU A 1 111 ? 15.484 3.692 -7.147 1.00 94.38 111 LEU A C 1
ATOM 915 O O . LEU A 1 111 ? 15.299 4.187 -8.257 1.00 94.38 111 LEU A O 1
ATOM 919 N N . VAL A 1 112 ? 15.026 4.278 -6.034 1.00 95.38 112 VAL A N 1
ATOM 920 C CA . VAL A 1 112 ? 14.353 5.592 -6.060 1.00 95.38 112 VAL A CA 1
ATOM 921 C C . VAL A 1 112 ? 15.328 6.689 -6.477 1.00 95.38 112 VAL A C 1
ATOM 923 O O . VAL A 1 112 ? 14.961 7.576 -7.248 1.00 95.38 112 VAL A O 1
ATOM 926 N N . ASN A 1 113 ? 16.571 6.644 -5.992 1.00 91.56 113 ASN A N 1
ATOM 927 C CA . ASN A 1 113 ? 17.584 7.621 -6.370 1.00 91.56 113 ASN A CA 1
ATOM 928 C C . ASN A 1 113 ? 17.958 7.524 -7.855 1.00 91.56 113 ASN A C 1
ATOM 930 O O . ASN A 1 113 ? 18.046 8.546 -8.527 1.00 91.56 113 ASN A O 1
ATOM 934 N N . ASP A 1 114 ? 18.159 6.314 -8.362 1.00 92.81 114 ASP A N 1
ATOM 935 C CA . ASP A 1 114 ? 18.431 6.065 -9.774 1.00 92.81 114 ASP A CA 1
ATOM 936 C C . ASP A 1 114 ? 17.267 6.521 -10.667 1.00 92.81 114 ASP A C 1
ATOM 938 O O . ASP A 1 114 ? 17.483 7.265 -11.624 1.00 92.81 114 ASP A O 1
ATOM 942 N N . TRP A 1 115 ? 16.022 6.222 -10.284 1.00 95.69 115 TRP A N 1
ATOM 943 C CA . TRP A 1 115 ? 14.851 6.741 -10.989 1.00 95.69 115 TRP A CA 1
ATOM 944 C C . TRP A 1 115 ? 14.807 8.276 -10.983 1.00 95.69 115 TRP A C 1
ATOM 946 O O . TRP A 1 115 ? 14.598 8.898 -12.024 1.00 95.69 115 TRP A O 1
ATOM 956 N N . PHE A 1 116 ? 15.077 8.914 -9.844 1.00 95.50 116 PHE A N 1
ATOM 957 C CA . PHE A 1 116 ? 15.165 10.371 -9.769 1.00 95.50 116 PHE A CA 1
ATOM 958 C C . PHE A 1 116 ? 16.241 10.943 -10.708 1.00 95.50 116 PHE A C 1
ATOM 960 O O . PHE A 1 116 ? 15.976 11.915 -11.417 1.00 95.50 116 PHE A O 1
ATOM 967 N N . ILE A 1 117 ? 17.436 10.341 -10.743 1.00 90.75 117 ILE A N 1
ATOM 968 C CA . ILE A 1 117 ? 18.533 10.767 -11.626 1.00 90.75 117 ILE A CA 1
ATOM 969 C C . ILE A 1 117 ? 18.129 10.619 -13.094 1.00 90.75 117 ILE A C 1
ATOM 971 O O . ILE A 1 117 ? 18.307 11.566 -13.860 1.00 90.75 117 ILE A O 1
ATOM 975 N N . TYR A 1 118 ? 17.530 9.486 -13.471 1.00 92.94 118 TYR A N 1
ATOM 976 C CA . TYR A 1 118 ? 17.050 9.240 -14.830 1.00 92.94 118 TYR A CA 1
ATOM 977 C C . TYR A 1 118 ? 16.098 10.344 -15.313 1.00 92.94 118 TYR A C 1
ATOM 979 O O . TYR A 1 118 ? 16.313 10.947 -16.367 1.00 92.94 118 TYR A O 1
ATOM 987 N N . GLU A 1 119 ? 15.073 10.657 -14.518 1.00 95.38 119 GLU A N 1
ATOM 988 C CA . GLU A 1 119 ? 14.094 11.701 -14.846 1.00 95.38 119 GLU A CA 1
ATOM 989 C C . GLU A 1 119 ? 14.756 13.085 -14.913 1.00 95.38 119 GLU A C 1
ATOM 991 O O . GLU A 1 119 ? 14.476 13.873 -15.816 1.00 95.38 119 GLU A O 1
ATOM 996 N N . MET A 1 120 ? 15.677 13.377 -13.990 1.00 94.56 120 MET A N 1
ATOM 997 C CA . MET A 1 120 ? 16.357 14.669 -13.905 1.00 94.56 120 MET A CA 1
ATOM 998 C C . MET A 1 120 ? 17.271 14.903 -15.112 1.00 94.56 120 MET A C 1
ATOM 1000 O O . MET A 1 120 ? 17.273 15.993 -15.687 1.00 94.56 120 MET A O 1
ATOM 1004 N N . GLU A 1 121 ? 18.039 13.896 -15.528 1.00 90.75 121 GLU A N 1
ATOM 1005 C CA . GLU A 1 121 ? 18.897 13.993 -16.708 1.00 90.75 121 GLU A CA 1
ATOM 1006 C C . GLU A 1 121 ? 18.092 14.229 -17.984 1.00 90.75 121 GLU A C 1
ATOM 1008 O O . GLU A 1 121 ? 18.475 15.059 -18.813 1.00 90.75 121 GLU A O 1
ATOM 1013 N N . LEU A 1 122 ? 16.978 13.513 -18.155 1.00 89.31 122 LEU A N 1
ATOM 1014 C CA . LEU A 1 122 ? 16.108 13.692 -19.313 1.00 89.31 122 LEU A CA 1
ATOM 1015 C C . LEU A 1 122 ? 15.423 15.054 -19.304 1.00 89.31 122 LEU A C 1
ATOM 1017 O O . LEU A 1 122 ? 15.370 15.709 -20.346 1.00 89.31 122 LEU A O 1
ATOM 1021 N N . PHE A 1 123 ? 14.991 15.522 -18.135 1.00 91.56 123 PHE A N 1
ATOM 1022 C CA . PHE A 1 123 ? 14.442 16.860 -17.971 1.00 91.56 123 PHE A CA 1
ATOM 1023 C C . PHE A 1 123 ? 15.464 17.945 -18.339 1.00 91.56 123 PHE A C 1
ATOM 1025 O O . PHE A 1 123 ? 15.151 18.857 -19.106 1.00 91.56 123 PHE A O 1
ATOM 1032 N N . ASN A 1 124 ? 16.715 17.807 -17.894 1.00 89.44 124 ASN A N 1
ATOM 1033 C CA . ASN A 1 124 ? 17.802 18.728 -18.239 1.00 89.44 124 ASN A CA 1
ATOM 1034 C C . ASN A 1 124 ? 18.177 18.678 -19.733 1.00 89.44 124 ASN A C 1
ATOM 1036 O O . ASN A 1 124 ? 18.449 19.709 -20.350 1.00 89.44 124 ASN A O 1
ATOM 1040 N N . LYS A 1 125 ? 18.173 17.494 -20.358 1.00 87.88 125 LYS A N 1
ATOM 1041 C CA . LYS A 1 125 ? 18.390 17.348 -21.811 1.00 87.88 125 LYS A CA 1
ATOM 1042 C C . LYS A 1 125 ? 17.243 17.963 -22.615 1.00 87.88 125 LYS A C 1
ATOM 1044 O O . LYS A 1 125 ? 17.479 18.601 -23.638 1.00 87.88 125 LYS A O 1
ATOM 1049 N N . TYR A 1 126 ? 16.005 17.813 -22.152 1.00 84.94 126 TYR A N 1
ATOM 1050 C CA . TYR A 1 126 ? 14.844 18.439 -22.777 1.00 84.94 126 TYR A CA 1
ATOM 1051 C C . TYR A 1 126 ? 14.944 19.969 -22.740 1.00 84.94 126 TYR A C 1
ATOM 1053 O O . TYR A 1 126 ? 14.784 20.613 -23.775 1.00 84.94 126 TYR A O 1
ATOM 1061 N N . THR A 1 127 ? 15.279 20.553 -21.585 1.00 81.38 127 THR A N 1
ATOM 1062 C CA . THR A 1 127 ? 15.389 22.015 -21.432 1.00 81.38 127 THR A CA 1
ATOM 1063 C C . THR A 1 127 ? 16.581 22.621 -22.173 1.00 81.38 127 THR A C 1
ATOM 1065 O O . THR A 1 127 ? 16.497 23.767 -22.607 1.00 81.38 127 THR A O 1
ATOM 1068 N N . SER A 1 128 ? 17.672 21.868 -22.348 1.00 79.56 128 SER A N 1
ATOM 1069 C CA . SER A 1 128 ? 18.887 22.354 -23.019 1.00 79.56 128 SER A CA 1
ATOM 1070 C C . SER A 1 128 ? 18.885 22.174 -24.539 1.00 79.56 128 SER A C 1
ATOM 1072 O O . SER A 1 128 ? 19.298 23.087 -25.251 1.00 79.56 128 SER A O 1
ATOM 1074 N N . ILE A 1 129 ? 18.448 21.015 -25.047 1.00 78.19 129 ILE A N 1
ATOM 1075 C CA . ILE A 1 129 ? 18.593 20.642 -26.468 1.00 78.19 129 ILE A CA 1
ATOM 1076 C C . ILE A 1 129 ? 17.312 20.077 -27.107 1.00 78.19 129 ILE A C 1
ATOM 1078 O O . ILE A 1 129 ? 17.355 19.620 -28.246 1.00 78.19 129 ILE A O 1
ATOM 1082 N N . GLY A 1 130 ? 16.169 20.091 -26.409 1.00 70.94 130 GLY A N 1
ATOM 1083 C CA . GLY A 1 130 ? 14.886 19.634 -26.960 1.00 70.94 130 GLY A CA 1
ATOM 1084 C C . GLY A 1 130 ? 14.781 18.116 -27.159 1.00 70.94 130 GLY A C 1
ATOM 1085 O O . GLY A 1 130 ? 14.087 17.657 -28.066 1.00 70.94 130 GLY A O 1
ATOM 1086 N N . TYR A 1 131 ? 15.483 17.323 -26.343 1.00 72.38 131 TYR A N 1
ATOM 1087 C CA . TYR A 1 131 ? 15.473 15.857 -26.423 1.00 72.38 131 TYR A CA 1
ATOM 1088 C C . TYR A 1 131 ? 14.055 15.266 -26.308 1.00 72.38 131 TYR A C 1
ATOM 1090 O O . TYR A 1 131 ? 13.344 15.556 -25.352 1.00 72.38 131 TYR A O 1
ATOM 1098 N N . THR A 1 132 ? 13.651 14.386 -27.233 1.00 69.62 132 THR A N 1
ATOM 1099 C CA . THR A 1 132 ? 12.325 13.741 -27.206 1.00 69.62 132 THR A CA 1
ATOM 1100 C C . THR A 1 132 ? 12.430 12.218 -27.323 1.00 69.62 132 THR A C 1
ATOM 1102 O O . THR A 1 132 ? 12.635 11.663 -28.400 1.00 69.62 132 THR A O 1
ATOM 1105 N N . LYS A 1 133 ? 12.257 11.512 -26.198 1.00 82.12 133 LYS A N 1
ATOM 1106 C CA . LYS A 1 133 ? 11.967 10.067 -26.199 1.00 82.12 133 LYS A CA 1
ATOM 1107 C C . LYS A 1 133 ? 10.472 9.857 -26.453 1.00 82.12 133 LYS A C 1
ATOM 1109 O O . LYS A 1 133 ? 9.649 10.703 -26.096 1.00 82.12 133 LYS A O 1
ATOM 1114 N N . LYS A 1 134 ? 10.090 8.740 -27.080 1.00 90.75 134 LYS A N 1
ATOM 1115 C CA . LYS A 1 134 ? 8.679 8.463 -27.391 1.00 90.75 134 LYS A CA 1
ATOM 1116 C C . LYS A 1 134 ? 7.846 8.465 -26.105 1.00 90.75 134 LYS A C 1
ATOM 1118 O O . LYS A 1 134 ? 8.192 7.795 -25.136 1.00 90.75 134 LYS A O 1
ATOM 1123 N N . GLY A 1 135 ? 6.751 9.222 -26.100 1.00 90.44 135 GLY A N 1
ATOM 1124 C CA . GLY A 1 135 ? 5.877 9.349 -24.932 1.00 90.44 135 GLY A CA 1
ATOM 1125 C C . GLY A 1 135 ? 6.385 10.294 -23.837 1.00 90.44 135 GLY A C 1
ATOM 1126 O O . GLY A 1 135 ? 5.708 10.436 -22.827 1.00 90.44 135 GLY A O 1
ATOM 1127 N N . TYR A 1 136 ? 7.529 10.961 -24.005 1.00 93.69 136 TYR A N 1
ATOM 1128 C CA . TYR A 1 136 ? 8.003 11.938 -23.025 1.00 93.69 136 TYR A CA 1
ATOM 1129 C C . TYR A 1 136 ? 7.012 13.104 -22.871 1.00 93.69 136 TYR A C 1
ATOM 1131 O O . TYR A 1 136 ? 6.571 13.683 -23.867 1.00 93.69 136 TYR A O 1
ATOM 1139 N N . ARG A 1 137 ? 6.670 13.443 -21.623 1.00 93.25 137 ARG A N 1
ATOM 1140 C CA . ARG A 1 137 ? 5.730 14.517 -21.269 1.00 93.25 137 ARG A CA 1
ATOM 1141 C C . ARG A 1 137 ? 6.330 15.401 -20.174 1.00 93.25 137 ARG A C 1
ATOM 1143 O O . ARG A 1 137 ? 6.335 14.981 -19.016 1.00 93.25 137 ARG A O 1
ATOM 1150 N N . PRO A 1 138 ? 6.872 16.584 -20.513 1.00 92.00 138 PRO A N 1
ATOM 1151 C CA . PRO A 1 138 ? 7.652 17.394 -19.576 1.00 92.00 138 PRO A CA 1
ATOM 1152 C C . PRO A 1 138 ? 6.861 17.814 -18.331 1.00 92.00 138 PRO A C 1
ATOM 1154 O O . PRO A 1 138 ? 7.438 17.896 -17.251 1.00 92.00 138 PRO A O 1
ATOM 1157 N N . GLU A 1 139 ? 5.554 18.039 -18.461 1.00 93.88 139 GLU A N 1
ATOM 1158 C CA . GLU A 1 139 ? 4.667 18.382 -17.350 1.00 93.88 139 GLU A CA 1
ATOM 1159 C C . GLU A 1 139 ? 4.530 17.236 -16.337 1.00 93.88 139 GLU A C 1
ATOM 1161 O O . GLU A 1 139 ? 4.695 17.453 -15.141 1.00 93.88 139 GLU A O 1
ATOM 1166 N N . LEU A 1 140 ? 4.338 15.998 -16.808 1.00 94.88 140 LEU A N 1
ATOM 1167 C CA . LEU A 1 140 ? 4.230 14.828 -15.929 1.00 94.88 140 LEU A CA 1
ATOM 1168 C C . LEU A 1 140 ? 5.577 14.472 -15.295 1.00 94.88 140 LEU A C 1
ATOM 1170 O O . LEU A 1 140 ? 5.621 14.015 -14.157 1.00 94.88 140 LEU A O 1
ATOM 1174 N N . VAL A 1 141 ? 6.676 14.691 -16.020 1.00 95.69 141 VAL A N 1
ATOM 1175 C CA . VAL A 1 141 ? 8.043 14.482 -15.520 1.00 95.69 141 VAL A CA 1
ATOM 1176 C C . VAL A 1 141 ? 8.379 15.473 -14.409 1.00 95.69 141 VAL A C 1
ATOM 1178 O O . VAL A 1 141 ? 8.966 15.075 -13.406 1.00 95.69 141 VAL A O 1
ATOM 1181 N N . ALA A 1 142 ? 7.973 16.740 -14.538 1.00 94.62 142 ALA A N 1
ATOM 1182 C CA . ALA A 1 142 ? 8.160 17.734 -13.483 1.00 94.62 142 ALA A CA 1
ATOM 1183 C C . ALA A 1 142 ? 7.418 17.343 -12.191 1.00 94.62 142 ALA A C 1
ATOM 1185 O O . ALA A 1 142 ? 8.025 17.338 -11.117 1.00 94.62 142 ALA A O 1
ATOM 1186 N N . ASP A 1 143 ? 6.148 16.937 -12.300 1.00 95.69 143 ASP A N 1
ATOM 1187 C CA . ASP A 1 143 ? 5.362 16.448 -11.158 1.00 95.69 143 ASP A CA 1
ATOM 1188 C C . ASP A 1 143 ? 6.010 15.205 -10.526 1.00 95.69 143 ASP A C 1
ATOM 1190 O O . ASP A 1 143 ? 6.158 15.099 -9.305 1.00 95.69 143 ASP A O 1
ATOM 1194 N N . ARG A 1 144 ? 6.463 14.269 -11.366 1.00 97.19 144 ARG A N 1
ATOM 1195 C CA . ARG A 1 144 ? 7.134 13.040 -10.933 1.00 97.19 144 ARG A CA 1
ATOM 1196 C C . ARG A 1 144 ? 8.443 13.319 -10.202 1.00 97.19 144 ARG A C 1
ATOM 1198 O O . ARG A 1 144 ? 8.696 12.692 -9.178 1.00 97.19 144 ARG A O 1
ATOM 1205 N N . LEU A 1 145 ? 9.257 14.260 -10.681 1.00 97.94 145 LEU A N 1
ATOM 1206 C CA . LEU A 1 145 ? 10.506 14.665 -10.030 1.00 97.94 145 LEU A CA 1
ATOM 1207 C C . LEU A 1 145 ? 10.266 15.206 -8.621 1.00 97.94 145 LEU A C 1
ATOM 1209 O O . LEU A 1 145 ? 11.013 14.865 -7.701 1.00 97.94 145 LEU A O 1
ATOM 1213 N N . GLN A 1 146 ? 9.214 16.005 -8.436 1.00 96.50 146 GLN A N 1
ATOM 1214 C CA . GLN A 1 146 ? 8.838 16.505 -7.116 1.00 96.50 146 GLN A CA 1
ATOM 1215 C C . GLN A 1 146 ? 8.439 15.354 -6.180 1.00 96.50 146 GLN A C 1
ATOM 1217 O O . GLN A 1 146 ? 8.963 15.254 -5.070 1.00 96.50 146 GLN A O 1
ATOM 1222 N N . LEU A 1 147 ? 7.594 14.432 -6.649 1.00 96.75 147 LEU A N 1
ATOM 1223 C CA . LEU A 1 147 ? 7.164 13.269 -5.864 1.00 96.75 147 LEU A CA 1
ATOM 1224 C C . LEU A 1 147 ? 8.325 12.316 -5.528 1.00 96.75 147 LEU A C 1
ATOM 1226 O O . LEU A 1 147 ? 8.407 11.810 -4.410 1.00 96.75 147 LEU A O 1
ATOM 1230 N N . LEU A 1 148 ? 9.250 12.086 -6.465 1.00 97.12 148 LEU A N 1
ATOM 1231 C CA . LEU A 1 148 ? 10.447 11.267 -6.239 1.00 97.12 148 LEU A CA 1
ATOM 1232 C C . LEU A 1 148 ? 11.403 11.919 -5.238 1.00 97.12 148 LEU A C 1
ATOM 1234 O O . LEU A 1 148 ? 11.989 11.222 -4.411 1.00 97.12 148 LEU A O 1
ATOM 1238 N N . LYS A 1 149 ? 11.536 13.249 -5.269 1.00 96.00 149 LYS A N 1
ATOM 1239 C CA . LYS A 1 149 ? 12.324 13.997 -4.284 1.00 96.00 149 LYS A CA 1
ATOM 1240 C C . LYS A 1 149 ? 11.751 13.835 -2.874 1.00 96.00 149 LYS A C 1
ATOM 1242 O O . LYS A 1 149 ? 12.505 13.545 -1.947 1.00 96.00 149 LYS A O 1
ATOM 1247 N N . GLU A 1 150 ? 10.436 13.975 -2.721 1.00 94.81 150 GLU A N 1
ATOM 1248 C CA . GLU A 1 150 ? 9.735 13.768 -1.445 1.00 94.81 150 GLU A CA 1
ATOM 1249 C C . GLU A 1 150 ? 9.854 12.322 -0.955 1.00 94.81 150 GLU A C 1
ATOM 1251 O O . GLU A 1 150 ? 10.126 12.079 0.222 1.00 94.81 150 GLU A O 1
ATOM 1256 N N . LEU A 1 151 ? 9.701 11.350 -1.858 1.00 94.50 151 LEU A N 1
ATOM 1257 C CA . LEU A 1 151 ? 9.865 9.936 -1.538 1.00 94.50 151 LEU A CA 1
ATOM 1258 C C . LEU A 1 151 ? 11.293 9.635 -1.073 1.00 94.50 151 LEU A C 1
ATOM 1260 O O . LEU A 1 151 ? 11.471 9.021 -0.024 1.00 94.50 151 LEU A O 1
ATOM 1264 N N . LYS A 1 152 ? 12.307 10.114 -1.801 1.00 92.56 152 LYS A N 1
ATOM 1265 C CA . LYS A 1 152 ? 13.720 9.966 -1.433 1.00 92.56 152 LYS A CA 1
ATOM 1266 C C . LYS A 1 152 ? 14.003 10.562 -0.053 1.00 92.56 152 LYS A C 1
ATOM 1268 O O . LYS A 1 152 ? 14.662 9.921 0.759 1.00 92.56 152 LYS A O 1
ATOM 1273 N N . GLN A 1 153 ? 13.491 11.760 0.229 1.00 89.62 153 GLN A N 1
ATOM 1274 C CA . GLN A 1 153 ? 13.631 12.384 1.546 1.00 89.62 153 GLN A CA 1
ATOM 1275 C C . GLN A 1 153 ? 12.988 11.531 2.647 1.00 89.62 153 GLN A C 1
ATOM 1277 O O . GLN A 1 153 ? 13.636 11.241 3.651 1.00 89.62 153 GLN A O 1
ATOM 1282 N N . SER A 1 154 ? 11.762 11.057 2.419 1.00 88.88 154 SER A N 1
ATOM 1283 C CA . SER A 1 154 ? 11.050 10.195 3.365 1.00 88.88 154 SER A CA 1
ATOM 1284 C C . SER A 1 154 ? 11.801 8.891 3.649 1.00 88.88 154 SER A C 1
ATOM 1286 O O . SER A 1 154 ? 11.811 8.449 4.796 1.00 88.88 154 SER A O 1
ATOM 1288 N N . LEU A 1 155 ? 12.430 8.275 2.640 1.00 87.81 155 LEU A N 1
ATOM 1289 C CA . LEU A 1 155 ? 13.241 7.064 2.817 1.00 87.81 155 LEU A CA 1
ATOM 1290 C C . LEU A 1 155 ? 14.461 7.340 3.708 1.00 87.81 155 LEU A C 1
ATOM 1292 O O . LEU A 1 155 ? 14.696 6.591 4.650 1.00 87.81 155 LEU A O 1
ATOM 1296 N N . MET A 1 156 ? 15.181 8.443 3.471 1.00 83.06 156 MET A N 1
ATOM 1297 C CA . MET A 1 156 ? 16.359 8.816 4.269 1.00 83.06 156 MET A CA 1
ATOM 1298 C C . MET A 1 156 ? 16.006 9.122 5.734 1.00 83.06 156 MET A C 1
ATOM 1300 O O . MET A 1 156 ? 16.731 8.728 6.644 1.00 83.06 156 MET A O 1
ATOM 1304 N N . GLU A 1 157 ? 14.898 9.825 5.985 1.00 83.38 157 GLU A N 1
ATOM 1305 C CA . GLU A 1 157 ? 14.416 10.120 7.346 1.00 83.38 157 GLU A CA 1
ATOM 1306 C C . GLU A 1 157 ? 14.011 8.841 8.096 1.00 83.38 157 GLU A C 1
ATOM 1308 O O . GLU A 1 157 ? 14.304 8.672 9.283 1.00 83.38 157 GLU A O 1
ATOM 1313 N N . THR A 1 158 ? 13.385 7.914 7.373 1.00 81.12 158 THR A N 1
ATOM 1314 C CA . THR A 1 158 ? 12.934 6.628 7.906 1.00 81.12 158 THR A CA 1
ATOM 1315 C C . THR A 1 158 ? 14.106 5.705 8.230 1.00 81.12 158 THR A C 1
ATOM 1317 O O . THR A 1 158 ? 14.159 5.148 9.322 1.00 81.12 158 THR A O 1
ATOM 1320 N N . GLU A 1 159 ? 15.086 5.589 7.334 1.00 70.75 159 GLU A N 1
ATOM 1321 C CA . GLU A 1 159 ? 16.289 4.774 7.539 1.00 70.75 159 GLU A CA 1
ATOM 1322 C C . GLU A 1 159 ? 17.073 5.221 8.784 1.00 70.75 159 GLU A C 1
ATOM 1324 O O . GLU A 1 159 ? 17.441 4.397 9.626 1.00 70.75 159 GLU A O 1
ATOM 1329 N N . ASN A 1 160 ? 17.249 6.538 8.964 1.00 68.31 160 ASN A N 1
ATOM 1330 C CA . ASN A 1 160 ? 17.927 7.098 10.138 1.00 68.31 160 ASN A CA 1
ATOM 1331 C C . ASN A 1 160 ? 17.213 6.749 11.457 1.00 68.31 160 ASN A C 1
ATOM 1333 O O . ASN A 1 160 ? 17.851 6.716 12.510 1.00 68.31 160 ASN A O 1
ATOM 1337 N N . SER A 1 161 ? 15.906 6.477 11.409 1.00 62.34 161 SER A N 1
ATOM 1338 C CA . SER A 1 161 ? 15.106 6.123 12.586 1.00 62.34 161 SER A CA 1
ATOM 1339 C C . SER A 1 161 ? 15.311 4.673 13.043 1.00 62.34 161 SER A C 1
ATOM 1341 O O . SER A 1 161 ? 14.927 4.336 14.162 1.00 62.34 161 SER A O 1
ATOM 1343 N N . PHE A 1 162 ? 15.928 3.817 12.221 1.00 57.53 162 PHE A N 1
ATOM 1344 C CA . PHE A 1 162 ? 16.018 2.374 12.476 1.00 57.53 162 PHE A CA 1
ATOM 1345 C C . PHE A 1 162 ? 17.400 1.859 12.879 1.00 57.53 162 PHE A C 1
ATOM 1347 O O . PHE A 1 162 ? 17.621 0.652 12.873 1.00 57.53 162 PHE A O 1
ATOM 1354 N N . SER A 1 163 ? 18.323 2.742 13.277 1.00 53.22 163 SER A N 1
ATOM 1355 C CA . SER A 1 163 ? 19.680 2.354 13.709 1.00 53.22 163 SER A CA 1
ATOM 1356 C C . SER A 1 163 ? 20.398 1.443 12.702 1.00 53.22 163 SER A C 1
ATOM 1358 O O . SER A 1 163 ? 21.260 0.648 13.073 1.00 53.22 163 SER A O 1
ATOM 1360 N N . VAL A 1 164 ? 20.052 1.545 11.416 1.00 53.78 164 VAL A N 1
ATOM 1361 C CA . VAL A 1 164 ? 20.746 0.823 10.355 1.00 53.78 164 VAL A CA 1
ATOM 1362 C C . VAL A 1 164 ? 22.117 1.480 10.214 1.00 53.78 164 VAL A C 1
ATOM 1364 O O . VAL A 1 164 ? 22.237 2.607 9.738 1.00 53.78 164 VAL A O 1
ATOM 1367 N N . HIS A 1 165 ? 23.159 0.816 10.717 1.00 47.53 165 HIS A N 1
ATOM 1368 C CA . HIS A 1 165 ? 24.527 1.324 10.646 1.00 47.53 165 HIS A CA 1
ATOM 1369 C C . HIS A 1 165 ? 24.929 1.568 9.178 1.00 47.53 165 HIS A C 1
ATOM 1371 O O . HIS A 1 165 ? 24.903 0.642 8.358 1.00 47.53 165 HIS A O 1
ATOM 1377 N N . ARG A 1 166 ? 25.274 2.830 8.866 1.00 49.75 166 ARG A N 1
ATOM 1378 C CA . ARG A 1 166 ? 25.722 3.347 7.556 1.00 49.75 166 ARG A CA 1
ATOM 1379 C C . ARG A 1 166 ? 27.144 2.892 7.200 1.00 49.75 166 ARG A C 1
ATOM 1381 O O . ARG A 1 166 ? 27.991 3.716 6.862 1.00 49.75 166 ARG A O 1
ATOM 1388 N N . ASP A 1 167 ? 27.435 1.604 7.296 1.00 46.50 167 ASP A N 1
ATOM 1389 C CA . ASP A 1 167 ? 28.803 1.138 7.031 1.00 46.50 167 ASP A CA 1
ATOM 1390 C C . ASP A 1 167 ? 29.132 1.123 5.530 1.00 46.50 167 ASP A C 1
ATOM 1392 O O . ASP A 1 167 ? 30.299 1.120 5.151 1.00 46.50 167 ASP A O 1
ATOM 1396 N N . GLN A 1 168 ? 28.116 1.204 4.667 1.00 51.38 168 GLN A N 1
ATOM 1397 C CA . GLN A 1 168 ? 28.279 1.369 3.228 1.00 51.38 168 GLN A CA 1
ATOM 1398 C C . GLN A 1 168 ? 27.570 2.657 2.805 1.00 51.38 168 GLN A C 1
ATOM 1400 O O . GLN A 1 168 ? 26.345 2.758 2.857 1.00 51.38 168 GLN A O 1
ATOM 1405 N N . GLY A 1 169 ? 28.346 3.686 2.457 1.00 49.69 169 GLY A N 1
ATOM 1406 C CA . GLY A 1 169 ? 27.797 4.867 1.795 1.00 49.69 169 GLY A CA 1
ATOM 1407 C C . GLY A 1 169 ? 27.130 4.471 0.476 1.00 49.69 169 GLY A C 1
ATOM 1408 O O . GLY A 1 169 ? 27.490 3.460 -0.126 1.00 49.69 169 GLY A O 1
ATOM 1409 N N . PHE A 1 170 ? 26.159 5.262 0.015 1.00 52.12 170 PHE A N 1
ATOM 1410 C CA . PHE A 1 170 ? 25.609 5.075 -1.327 1.00 52.12 170 PHE A CA 1
ATOM 1411 C C . PHE A 1 170 ? 26.752 5.148 -2.352 1.00 52.12 170 PHE A C 1
ATOM 1413 O O . PHE A 1 170 ? 27.578 6.057 -2.236 1.00 52.12 170 PHE A O 1
ATOM 1420 N N . PRO A 1 171 ? 26.825 4.226 -3.327 1.00 51.22 171 PRO A N 1
ATOM 1421 C CA . PRO A 1 171 ? 27.874 4.274 -4.333 1.00 51.22 171 PRO A CA 1
ATOM 1422 C C . PRO A 1 171 ? 27.821 5.615 -5.076 1.00 51.22 171 PRO A C 1
ATOM 1424 O O . PRO A 1 171 ? 26.754 6.046 -5.526 1.00 51.22 171 PRO A O 1
ATOM 1427 N N . ASP A 1 172 ? 28.972 6.285 -5.180 1.00 48.94 172 ASP A N 1
ATOM 1428 C CA . ASP A 1 172 ? 29.134 7.442 -6.058 1.00 48.94 172 ASP A CA 1
ATOM 1429 C C . ASP A 1 172 ? 28.939 6.970 -7.507 1.00 48.94 172 ASP A C 1
ATOM 1431 O O . ASP A 1 172 ? 29.534 5.981 -7.936 1.00 48.94 172 ASP A O 1
ATOM 1435 N N . HIS A 1 173 ? 28.065 7.656 -8.249 1.00 48.34 173 HIS A N 1
ATOM 1436 C CA . HIS A 1 173 ? 27.624 7.284 -9.600 1.00 48.34 173 HIS A CA 1
ATOM 1437 C C . HIS A 1 173 ? 28.756 7.409 -10.628 1.00 48.34 173 HIS A C 1
ATOM 1439 O O . HIS A 1 173 ? 28.833 8.378 -11.381 1.00 48.34 173 HIS A O 1
ATOM 1445 N N . GLY A 1 174 ? 29.639 6.417 -10.675 1.00 53.00 174 GLY A N 1
ATOM 1446 C CA . GLY A 1 174 ? 30.551 6.170 -11.784 1.00 53.00 174 GLY A CA 1
ATOM 1447 C C . GLY A 1 174 ? 30.202 4.835 -12.423 1.00 53.00 174 GLY A C 1
ATOM 1448 O O . GLY A 1 174 ? 30.281 3.810 -11.757 1.00 53.00 174 GLY A O 1
ATOM 1449 N N . TYR A 1 175 ? 29.814 4.837 -13.701 1.00 55.03 175 TYR A N 1
ATOM 1450 C CA . TYR A 1 175 ? 29.567 3.608 -14.456 1.00 55.03 175 TYR A CA 1
ATOM 1451 C C . TYR A 1 175 ? 30.879 2.805 -14.564 1.00 55.03 175 TYR A C 1
ATOM 1453 O O . TYR A 1 175 ? 31.798 3.257 -15.255 1.00 55.03 175 TYR A O 1
ATOM 1461 N N . PRO A 1 176 ? 30.995 1.626 -13.930 1.00 61.06 176 PRO A N 1
ATOM 1462 C CA . PRO A 1 176 ? 32.172 0.775 -14.071 1.00 61.06 176 PRO A CA 1
ATOM 1463 C C . PRO A 1 176 ? 32.288 0.301 -15.524 1.00 61.06 176 PRO A C 1
ATOM 1465 O O . PRO A 1 176 ? 31.278 0.022 -16.176 1.00 61.06 176 PRO A O 1
ATOM 1468 N N . HIS A 1 177 ? 33.510 0.243 -16.054 1.00 55.34 177 HIS A N 1
ATOM 1469 C CA . HIS A 1 177 ? 33.777 -0.241 -17.417 1.00 55.34 177 HIS A CA 1
ATOM 1470 C C . HIS A 1 177 ? 34.028 -1.754 -17.479 1.00 55.34 177 HIS A C 1
ATOM 1472 O O . HIS A 1 177 ? 34.007 -2.323 -18.566 1.00 55.34 177 HIS A O 1
ATOM 1478 N N . ASP A 1 178 ? 34.277 -2.394 -16.335 1.00 67.38 178 ASP A N 1
ATOM 1479 C CA . ASP A 1 178 ? 34.705 -3.789 -16.255 1.00 67.38 178 ASP A CA 1
ATOM 1480 C C . ASP A 1 178 ? 33.536 -4.709 -15.881 1.00 67.38 178 ASP A C 1
ATOM 1482 O O . ASP A 1 178 ? 32.814 -4.453 -14.918 1.00 67.38 178 ASP A O 1
ATOM 1486 N N . ILE A 1 179 ? 33.356 -5.797 -16.630 1.00 65.94 179 ILE A N 1
ATOM 1487 C CA . ILE A 1 179 ? 32.383 -6.846 -16.312 1.00 65.94 179 ILE A CA 1
ATOM 1488 C C . ILE A 1 179 ? 32.715 -7.552 -14.993 1.00 65.94 179 ILE A C 1
ATOM 1490 O O . ILE A 1 179 ? 31.800 -7.955 -14.276 1.00 65.94 179 ILE A O 1
ATOM 1494 N N . GLU A 1 180 ? 34.001 -7.666 -14.645 1.00 67.00 180 GLU A N 1
ATOM 1495 C CA . GLU A 1 180 ? 34.429 -8.281 -13.387 1.00 67.00 180 GLU A CA 1
ATOM 1496 C C . GLU A 1 180 ? 33.954 -7.466 -12.178 1.00 67.00 180 GLU A C 1
ATOM 1498 O O . GLU A 1 180 ? 33.674 -8.046 -11.133 1.00 67.00 180 GLU A O 1
ATOM 1503 N N . TYR A 1 181 ? 33.728 -6.152 -12.334 1.00 68.38 181 TYR A N 1
ATOM 1504 C CA . TYR A 1 181 ? 33.092 -5.343 -11.292 1.00 68.38 181 TYR A CA 1
ATOM 1505 C C . TYR A 1 181 ? 31.685 -5.857 -10.973 1.00 68.38 181 TYR A C 1
ATOM 1507 O O . TYR A 1 181 ? 31.349 -6.021 -9.811 1.00 68.38 181 TYR A O 1
ATOM 1515 N N . PHE A 1 182 ? 30.862 -6.176 -11.978 1.00 64.69 182 PHE A N 1
ATOM 1516 C CA . PHE A 1 182 ? 29.486 -6.652 -11.753 1.00 64.69 182 PHE A CA 1
ATOM 1517 C C . PHE A 1 182 ? 29.411 -8.071 -11.173 1.00 64.69 182 PHE A C 1
ATOM 1519 O O . PHE A 1 182 ? 28.334 -8.499 -10.751 1.00 64.69 182 PHE A O 1
ATOM 1526 N N . ARG A 1 183 ? 30.536 -8.795 -11.162 1.00 65.81 183 ARG A N 1
ATOM 1527 C CA . ARG A 1 183 ? 30.682 -10.107 -10.522 1.00 65.81 183 ARG A CA 1
ATOM 1528 C C . ARG A 1 183 ? 31.145 -10.016 -9.071 1.00 65.81 183 ARG A C 1
ATOM 1530 O O . ARG A 1 183 ? 31.048 -11.012 -8.358 1.00 65.81 183 ARG A O 1
ATOM 1537 N N . ASP A 1 184 ? 31.631 -8.857 -8.637 1.00 68.12 184 ASP A N 1
ATOM 1538 C CA . ASP A 1 184 ? 32.034 -8.631 -7.256 1.00 68.12 184 ASP A CA 1
ATOM 1539 C C . ASP A 1 184 ? 30.798 -8.550 -6.341 1.00 68.12 184 ASP A C 1
ATOM 1541 O O . ASP A 1 184 ? 29.805 -7.885 -6.655 1.00 68.12 184 ASP A O 1
ATOM 1545 N N . ALA A 1 185 ? 30.858 -9.217 -5.188 1.00 58.75 185 ALA A N 1
ATOM 1546 C CA . ALA A 1 185 ? 29.812 -9.150 -4.171 1.00 58.75 185 ALA A CA 1
ATOM 1547 C C . ALA A 1 185 ? 29.647 -7.718 -3.631 1.00 58.75 185 ALA A C 1
ATOM 1549 O O . ALA A 1 185 ? 28.526 -7.295 -3.341 1.00 58.75 185 ALA A O 1
ATOM 1550 N N . ASP A 1 186 ? 30.733 -6.940 -3.585 1.00 63.66 186 ASP A N 1
ATOM 1551 C CA . ASP A 1 186 ? 30.706 -5.543 -3.141 1.00 63.66 186 ASP A CA 1
ATOM 1552 C C . ASP A 1 186 ? 30.007 -4.611 -4.155 1.00 63.66 186 ASP A C 1
ATOM 1554 O O . ASP A 1 186 ? 29.590 -3.503 -3.813 1.00 63.66 186 ASP A O 1
ATOM 1558 N N . ALA A 1 187 ? 29.798 -5.069 -5.395 1.00 71.62 187 ALA A N 1
ATOM 1559 C CA . ALA A 1 187 ? 29.075 -4.346 -6.439 1.00 71.62 187 ALA A CA 1
ATOM 1560 C C . ALA A 1 187 ? 27.582 -4.705 -6.528 1.00 71.62 187 ALA A C 1
ATOM 1562 O O . ALA A 1 187 ? 26.877 -4.180 -7.394 1.00 71.62 187 ALA A O 1
ATOM 1563 N N . ALA A 1 188 ? 27.072 -5.570 -5.646 1.00 83.25 188 ALA A N 1
ATOM 1564 C CA . ALA A 1 188 ? 25.731 -6.146 -5.742 1.00 83.25 188 ALA A CA 1
ATOM 1565 C C . ALA A 1 188 ? 24.608 -5.104 -5.924 1.00 83.25 188 ALA A C 1
ATOM 1567 O O . ALA A 1 188 ? 23.713 -5.283 -6.754 1.00 83.25 188 ALA A O 1
ATOM 1568 N N . LEU A 1 189 ? 24.676 -3.984 -5.197 1.00 83.75 189 LEU A N 1
ATOM 1569 C CA . LEU A 1 189 ? 23.692 -2.902 -5.301 1.00 83.75 189 LEU A CA 1
ATOM 1570 C C . LEU A 1 189 ? 23.795 -2.144 -6.634 1.00 83.75 189 LEU A C 1
ATOM 1572 O O . LEU A 1 189 ? 22.774 -1.828 -7.244 1.00 83.75 189 LEU A O 1
ATOM 1576 N N . THR A 1 190 ? 25.012 -1.891 -7.120 1.00 81.75 190 THR A N 1
ATOM 1577 C CA . THR A 1 190 ? 25.247 -1.273 -8.433 1.00 81.75 190 THR A CA 1
ATOM 1578 C C . THR A 1 190 ? 24.730 -2.175 -9.552 1.00 81.75 190 THR A C 1
ATOM 1580 O O . THR A 1 190 ? 24.030 -1.703 -10.448 1.00 81.75 190 THR A O 1
ATOM 1583 N N . THR A 1 191 ? 24.999 -3.482 -9.468 1.00 82.81 191 THR A N 1
ATOM 1584 C CA . THR A 1 191 ? 24.472 -4.500 -10.385 1.00 82.81 191 THR A CA 1
ATOM 1585 C C . THR A 1 191 ? 22.946 -4.498 -10.390 1.00 82.81 191 THR A C 1
ATOM 1587 O O . THR A 1 191 ? 22.338 -4.409 -11.458 1.00 82.81 191 THR A O 1
ATOM 1590 N N . LEU A 1 192 ? 22.316 -4.518 -9.208 1.00 90.06 192 LEU A N 1
ATOM 1591 C CA . LEU A 1 192 ? 20.861 -4.456 -9.071 1.00 90.06 192 LEU A CA 1
ATOM 1592 C C . LEU A 1 192 ? 20.289 -3.214 -9.758 1.00 90.06 192 LEU A C 1
ATOM 1594 O O . LEU A 1 192 ? 19.354 -3.323 -10.545 1.00 90.06 192 LEU A O 1
ATOM 1598 N N . VAL A 1 193 ? 20.837 -2.033 -9.481 1.00 89.31 193 VAL A N 1
ATOM 1599 C CA . VAL A 1 193 ? 20.321 -0.777 -10.031 1.00 89.31 193 VAL A CA 1
ATOM 1600 C C . VAL A 1 193 ? 20.528 -0.728 -11.541 1.00 89.31 193 VAL A C 1
ATOM 1602 O O . VAL A 1 193 ? 19.563 -0.594 -12.293 1.00 89.31 193 VAL A O 1
ATOM 1605 N N . MET A 1 194 ? 21.762 -0.883 -12.010 1.00 85.25 194 MET A N 1
ATOM 1606 C CA . MET A 1 194 ? 22.095 -0.626 -13.409 1.00 85.25 194 MET A CA 1
ATOM 1607 C C . MET A 1 194 ? 21.526 -1.666 -14.373 1.00 85.25 194 MET A C 1
ATOM 1609 O O . MET A 1 194 ? 21.126 -1.311 -15.481 1.00 85.25 194 MET A O 1
ATOM 1613 N N . LEU A 1 195 ? 21.491 -2.940 -13.975 1.00 88.94 195 LEU A N 1
ATOM 1614 C CA . LEU A 1 195 ? 21.164 -4.027 -14.900 1.00 88.94 195 LEU A CA 1
ATOM 1615 C C . LEU A 1 195 ? 19.674 -4.368 -14.947 1.00 88.94 195 LEU A C 1
ATOM 1617 O O . LEU A 1 195 ? 19.237 -5.052 -15.866 1.00 88.94 195 LEU A O 1
ATOM 1621 N N . THR A 1 196 ? 18.877 -3.879 -13.996 1.00 93.44 196 THR A N 1
ATOM 1622 C CA . THR A 1 196 ? 17.437 -4.185 -13.945 1.00 93.44 196 THR A CA 1
ATOM 1623 C C . THR A 1 196 ? 16.554 -3.055 -14.482 1.00 93.44 196 THR A C 1
ATOM 1625 O O . THR A 1 196 ? 15.360 -3.246 -14.694 1.00 93.44 196 THR A O 1
ATOM 1628 N N . GLY A 1 197 ? 17.112 -1.869 -14.740 1.00 92.12 197 GLY A N 1
ATOM 1629 C CA . GLY A 1 197 ? 16.379 -0.702 -15.251 1.00 92.12 197 GLY A CA 1
ATOM 1630 C C . GLY A 1 197 ? 16.193 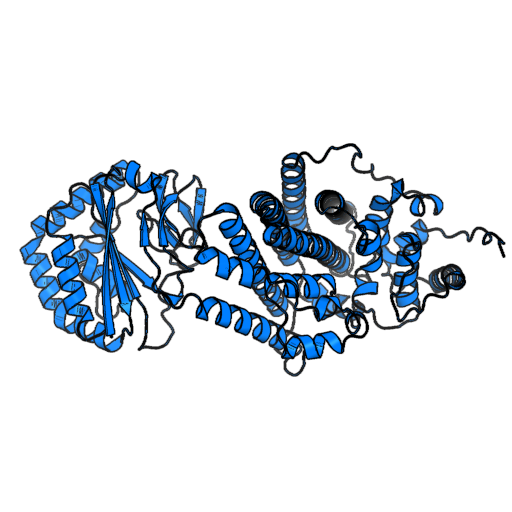-0.665 -16.770 1.00 92.12 197 GLY A C 1
ATOM 1631 O O . GLY A 1 197 ? 16.049 0.419 -17.330 1.00 92.12 197 GLY A O 1
ATOM 1632 N N . LEU A 1 198 ? 16.270 -1.800 -17.470 1.00 92.69 198 LEU A N 1
ATOM 1633 C CA . LEU A 1 198 ? 16.323 -1.826 -18.935 1.00 92.69 198 LEU A CA 1
ATOM 1634 C C . LEU A 1 198 ? 14.913 -1.984 -19.547 1.00 92.69 198 LEU A C 1
ATOM 1636 O O . LEU A 1 198 ? 14.314 -3.055 -19.430 1.00 92.69 198 LEU A O 1
ATOM 1640 N N . PRO A 1 199 ? 14.359 -0.952 -20.220 1.00 92.69 199 PRO A N 1
ATOM 1641 C CA . PRO A 1 199 ? 13.022 -1.011 -20.811 1.00 92.69 199 PRO A CA 1
ATOM 1642 C C . PRO A 1 199 ? 12.971 -1.964 -22.010 1.00 92.69 199 PRO A C 1
ATOM 1644 O O . PRO A 1 199 ? 13.924 -2.050 -22.785 1.00 92.69 199 PRO A O 1
ATOM 1647 N N . GLY A 1 200 ? 11.840 -2.655 -22.187 1.00 90.19 200 GLY A N 1
ATOM 1648 C CA . GLY A 1 200 ? 11.534 -3.499 -23.346 1.00 90.19 200 GLY A CA 1
ATOM 1649 C C . GLY A 1 200 ? 11.569 -2.732 -24.664 1.00 90.19 200 GLY A C 1
ATOM 1650 O O . GLY A 1 200 ? 12.204 -3.175 -25.623 1.00 90.19 200 GLY A O 1
ATOM 1651 N N . GLY A 1 201 ? 10.918 -1.573 -24.693 1.00 90.00 201 GLY A N 1
ATOM 1652 C CA . GLY A 1 201 ? 10.755 -0.717 -25.856 1.00 90.00 201 GLY A CA 1
ATOM 1653 C C . GLY A 1 201 ? 11.335 0.689 -25.682 1.00 90.00 201 GLY A C 1
ATOM 1654 O O . GLY A 1 201 ? 12.152 0.986 -24.809 1.00 90.00 201 GLY A O 1
ATOM 1655 N N . ILE A 1 202 ? 10.905 1.587 -26.569 1.00 91.62 202 ILE A N 1
ATOM 1656 C CA . ILE A 1 202 ? 11.430 2.961 -26.678 1.00 91.62 202 ILE A CA 1
ATOM 1657 C C . ILE A 1 202 ? 10.627 4.001 -25.892 1.00 91.62 202 ILE A C 1
ATOM 1659 O O . ILE A 1 202 ? 10.939 5.193 -25.956 1.00 91.62 202 ILE A O 1
ATOM 1663 N N . TYR A 1 203 ? 9.563 3.598 -25.197 1.00 94.12 203 TYR A N 1
ATOM 1664 C CA . TYR A 1 203 ? 8.738 4.546 -24.454 1.00 94.12 203 TYR A CA 1
ATOM 1665 C C . TYR A 1 203 ? 9.469 5.035 -23.209 1.00 94.12 203 TYR A C 1
ATOM 1667 O O . TYR A 1 203 ? 10.095 4.266 -22.486 1.00 94.12 203 TYR A O 1
ATOM 1675 N N . HIS A 1 204 ? 9.379 6.336 -22.959 1.00 93.81 204 HIS A N 1
ATOM 1676 C CA . HIS A 1 204 ? 9.944 6.970 -21.775 1.00 93.81 204 HIS A CA 1
ATOM 1677 C C . HIS A 1 204 ? 9.418 6.339 -20.481 1.00 93.81 204 HIS A C 1
ATOM 1679 O O . HIS A 1 204 ? 10.186 5.862 -19.650 1.00 93.81 204 HIS A O 1
ATOM 1685 N N . ASP A 1 205 ? 8.092 6.282 -20.363 1.00 96.12 205 ASP A N 1
ATOM 1686 C CA . ASP A 1 205 ? 7.429 5.868 -19.133 1.00 96.12 205 ASP A CA 1
ATOM 1687 C C . ASP A 1 205 ? 7.544 4.354 -18.842 1.00 96.12 205 ASP A C 1
ATOM 1689 O O . ASP A 1 205 ? 7.097 3.885 -17.797 1.00 96.12 205 ASP A O 1
ATOM 1693 N N . GLU A 1 206 ? 8.151 3.558 -19.726 1.00 95.81 206 GLU A N 1
ATOM 1694 C CA . GLU A 1 206 ? 8.418 2.153 -19.404 1.00 95.81 206 GLU A CA 1
ATOM 1695 C C . GLU A 1 206 ? 9.461 2.024 -18.287 1.00 95.81 206 GLU A C 1
ATOM 1697 O O . GLU A 1 206 ? 9.352 1.149 -17.430 1.00 95.81 206 GLU A O 1
ATOM 1702 N N . TYR A 1 207 ? 10.431 2.942 -18.242 1.00 95.62 207 TYR A N 1
ATOM 1703 C CA . TYR A 1 207 ? 11.446 2.962 -17.194 1.00 95.62 207 TYR A CA 1
ATOM 1704 C C . TYR A 1 207 ? 10.819 3.180 -15.809 1.00 95.62 207 TYR A C 1
ATOM 1706 O O . TYR A 1 207 ? 11.075 2.411 -14.881 1.00 95.62 207 TYR A O 1
ATOM 1714 N N . MET A 1 208 ? 9.922 4.171 -15.679 1.00 95.75 208 MET A N 1
ATOM 1715 C CA . MET A 1 208 ? 9.187 4.379 -14.426 1.00 95.75 208 MET A CA 1
ATOM 1716 C C . MET A 1 208 ? 8.325 3.171 -14.056 1.00 95.75 208 MET A C 1
ATOM 1718 O O . MET A 1 208 ? 8.203 2.838 -12.879 1.00 95.75 208 MET A O 1
ATOM 1722 N N . PHE A 1 209 ? 7.721 2.508 -15.047 1.00 96.25 209 PHE A N 1
ATOM 1723 C CA . PHE A 1 209 ? 6.875 1.346 -14.809 1.00 96.25 209 PHE A CA 1
ATOM 1724 C C . PHE A 1 209 ? 7.691 0.181 -14.244 1.00 96.25 209 PHE A C 1
ATOM 1726 O O . PHE A 1 209 ? 7.287 -0.414 -13.246 1.00 96.25 209 PHE A O 1
ATOM 1733 N N . LEU A 1 210 ? 8.867 -0.092 -14.818 1.00 95.88 210 LEU A N 1
ATOM 1734 C CA . LEU A 1 210 ? 9.798 -1.097 -14.305 1.00 95.88 210 LEU A CA 1
ATOM 1735 C C . LEU A 1 210 ? 10.232 -0.790 -12.871 1.00 95.88 210 LEU A C 1
ATOM 1737 O O . LEU A 1 210 ? 10.086 -1.648 -12.000 1.00 95.88 210 LEU A O 1
ATOM 1741 N N . ARG A 1 211 ? 10.685 0.441 -12.601 1.00 97.06 211 ARG A N 1
ATOM 1742 C CA . ARG A 1 211 ? 11.103 0.856 -11.252 1.00 97.06 211 ARG A CA 1
ATOM 1743 C C . ARG A 1 211 ? 9.972 0.738 -10.240 1.00 97.06 211 ARG A C 1
ATOM 1745 O O . ARG A 1 211 ? 10.188 0.237 -9.140 1.00 97.06 211 ARG A O 1
ATOM 1752 N N . MET A 1 212 ? 8.754 1.110 -10.621 1.00 96.69 212 MET A N 1
ATOM 1753 C CA . MET A 1 212 ? 7.577 0.954 -9.770 1.00 96.69 212 MET A CA 1
ATOM 1754 C C . MET A 1 212 ? 7.321 -0.514 -9.396 1.00 96.69 212 MET A C 1
ATOM 1756 O O . MET A 1 212 ? 7.094 -0.834 -8.224 1.00 96.69 212 MET A O 1
ATOM 1760 N N . VAL A 1 213 ? 7.371 -1.421 -10.374 1.00 95.88 213 VAL A N 1
ATOM 1761 C CA . VAL A 1 213 ? 7.156 -2.852 -10.126 1.00 95.88 213 VAL A CA 1
ATOM 1762 C C . VAL A 1 213 ? 8.271 -3.430 -9.253 1.00 95.88 213 VAL A C 1
ATOM 1764 O O . VAL A 1 213 ? 7.981 -4.123 -8.285 1.00 95.88 213 VAL A O 1
ATOM 1767 N N . GLN A 1 214 ? 9.527 -3.085 -9.521 1.00 96.94 214 GLN A N 1
ATOM 1768 C CA . GLN A 1 214 ? 10.689 -3.539 -8.750 1.00 96.94 214 GLN A CA 1
ATOM 1769 C C . GLN A 1 214 ? 10.648 -3.095 -7.287 1.00 96.94 214 GLN A C 1
ATOM 1771 O O . GLN A 1 214 ? 10.813 -3.911 -6.383 1.00 96.94 214 GLN A O 1
ATOM 1776 N N . LEU A 1 215 ? 10.354 -1.816 -7.041 1.00 97.75 215 LEU A N 1
ATOM 1777 C CA . LEU A 1 215 ? 10.178 -1.285 -5.689 1.00 97.75 215 LEU A CA 1
ATOM 1778 C C . LEU A 1 215 ? 9.035 -2.002 -4.955 1.00 97.75 215 LEU A C 1
ATOM 1780 O O . LEU A 1 215 ? 9.145 -2.304 -3.768 1.00 97.75 215 LEU A O 1
ATOM 1784 N N . THR A 1 216 ? 7.956 -2.324 -5.670 1.00 97.25 216 THR A N 1
ATOM 1785 C CA . THR A 1 216 ? 6.831 -3.087 -5.115 1.00 97.25 216 THR A CA 1
ATOM 1786 C C . THR A 1 216 ? 7.230 -4.520 -4.761 1.00 97.25 216 THR A C 1
ATOM 1788 O O . THR A 1 216 ? 6.873 -4.992 -3.685 1.00 97.25 216 THR A O 1
ATOM 1791 N N . GLU A 1 217 ? 8.004 -5.199 -5.611 1.00 96.88 217 GLU A N 1
ATOM 1792 C CA . GLU A 1 217 ? 8.527 -6.545 -5.341 1.00 96.88 217 GLU A CA 1
ATOM 1793 C C . GLU A 1 217 ? 9.452 -6.567 -4.114 1.00 96.88 217 GLU A C 1
ATOM 1795 O O . GLU A 1 217 ? 9.316 -7.462 -3.281 1.00 96.88 217 GLU A O 1
ATOM 1800 N N . CYS A 1 218 ? 10.325 -5.565 -3.942 1.00 96.94 218 CYS A N 1
ATOM 1801 C CA . CYS A 1 218 ? 11.141 -5.418 -2.728 1.00 96.94 218 CYS A CA 1
ATOM 1802 C C . CYS A 1 218 ? 10.279 -5.314 -1.465 1.00 96.94 218 CYS A C 1
ATOM 1804 O O . CYS A 1 218 ? 10.565 -5.954 -0.454 1.00 96.94 218 CYS A O 1
ATOM 1806 N N . ILE A 1 219 ? 9.207 -4.517 -1.518 1.00 97.62 219 ILE A N 1
ATOM 1807 C CA . ILE A 1 219 ? 8.314 -4.342 -0.369 1.00 97.62 219 ILE A CA 1
ATOM 1808 C C . ILE A 1 219 ? 7.514 -5.622 -0.111 1.00 97.62 219 ILE A C 1
ATOM 1810 O O . ILE A 1 219 ? 7.377 -6.027 1.040 1.00 97.62 219 ILE A O 1
ATOM 1814 N N . PHE A 1 220 ? 7.026 -6.303 -1.151 1.00 97.75 220 PHE A N 1
ATOM 1815 C CA . PHE A 1 220 ? 6.337 -7.585 -0.986 1.00 97.75 220 PHE A CA 1
ATOM 1816 C C . PHE A 1 220 ? 7.229 -8.660 -0.384 1.00 97.75 220 PHE A C 1
ATOM 1818 O O . PHE A 1 220 ? 6.756 -9.392 0.482 1.00 97.75 220 PHE A O 1
ATOM 1825 N N . PHE A 1 221 ? 8.499 -8.723 -0.790 1.00 97.06 221 PHE A N 1
ATOM 1826 C CA . PHE A 1 221 ? 9.485 -9.595 -0.159 1.00 97.06 221 PHE A CA 1
ATOM 1827 C C . PHE A 1 221 ? 9.586 -9.308 1.342 1.00 97.06 221 PHE A C 1
ATOM 1829 O O . PHE A 1 221 ? 9.326 -10.182 2.162 1.00 97.06 221 PHE A O 1
ATOM 1836 N N . ALA A 1 222 ? 9.898 -8.060 1.694 1.00 96.94 222 ALA A N 1
ATOM 1837 C CA . ALA A 1 222 ? 10.150 -7.652 3.070 1.00 96.94 222 ALA A CA 1
ATOM 1838 C C . ALA A 1 222 ? 8.941 -7.873 3.985 1.00 96.94 222 ALA A C 1
ATOM 1840 O O . ALA A 1 222 ? 9.077 -8.369 5.101 1.00 96.94 222 ALA A O 1
ATOM 1841 N N . VAL A 1 223 ? 7.746 -7.516 3.505 1.00 97.75 223 VAL A N 1
ATOM 1842 C CA . VAL A 1 223 ? 6.503 -7.701 4.259 1.00 97.75 223 VAL A CA 1
ATOM 1843 C C . VAL A 1 223 ? 6.127 -9.178 4.331 1.00 97.75 223 VAL A C 1
ATOM 1845 O O . VAL A 1 223 ? 5.652 -9.610 5.374 1.00 97.75 223 VAL A O 1
ATOM 1848 N N . GLY A 1 224 ? 6.371 -9.970 3.285 1.00 97.06 224 GLY A N 1
ATOM 1849 C CA . GLY A 1 224 ? 6.184 -11.422 3.322 1.00 97.06 224 GLY A CA 1
ATOM 1850 C C . GLY A 1 224 ? 7.057 -12.084 4.390 1.00 97.06 224 GLY A C 1
ATOM 1851 O O . GLY A 1 224 ? 6.525 -12.677 5.327 1.00 97.06 224 GLY A O 1
ATOM 1852 N N . GLU A 1 225 ? 8.378 -11.902 4.308 1.00 96.00 225 GLU A N 1
ATOM 1853 C CA . GLU A 1 225 ? 9.347 -12.455 5.271 1.00 96.00 225 GLU A CA 1
ATOM 1854 C C . GLU A 1 225 ? 9.068 -11.960 6.693 1.00 96.00 225 GLU A C 1
ATOM 1856 O O . GLU A 1 225 ? 9.004 -12.749 7.631 1.00 96.00 225 GLU A O 1
ATOM 1861 N N . GLY A 1 226 ? 8.815 -10.662 6.870 1.00 97.31 226 GLY A N 1
ATOM 1862 C CA . GLY A 1 226 ? 8.529 -10.120 8.193 1.00 97.31 226 GLY A CA 1
ATOM 1863 C C . GLY A 1 226 ? 7.205 -10.611 8.777 1.00 97.31 226 GLY A C 1
ATOM 1864 O O . GLY A 1 226 ? 7.122 -10.852 9.979 1.00 97.31 226 GLY A O 1
ATOM 1865 N N . VAL A 1 227 ? 6.149 -10.779 7.968 1.00 97.75 227 VAL A N 1
ATOM 1866 C CA . VAL A 1 227 ? 4.894 -11.352 8.478 1.00 97.75 227 VAL A CA 1
ATOM 1867 C C . VAL A 1 227 ? 5.123 -12.800 8.895 1.00 97.75 227 VAL A C 1
ATOM 1869 O O . VAL A 1 227 ? 4.677 -13.180 9.973 1.00 97.75 227 VAL A O 1
ATOM 1872 N N . HIS A 1 228 ? 5.835 -13.584 8.087 1.00 96.00 228 HIS A N 1
ATOM 1873 C CA . HIS A 1 228 ? 6.201 -14.958 8.422 1.00 96.00 228 HIS A CA 1
ATOM 1874 C C . HIS A 1 228 ? 6.953 -15.040 9.762 1.00 96.00 228 HIS A C 1
ATOM 1876 O O . HIS A 1 228 ? 6.519 -15.751 10.670 1.00 96.00 228 HIS A O 1
ATOM 1882 N N . ASP A 1 229 ? 8.010 -14.246 9.936 1.00 95.94 229 ASP A N 1
ATOM 1883 C CA . ASP A 1 229 ? 8.811 -14.246 11.164 1.00 95.94 229 ASP A CA 1
ATOM 1884 C C . ASP A 1 229 ? 8.021 -13.725 12.371 1.00 95.94 229 ASP A C 1
ATOM 1886 O O . ASP A 1 229 ? 8.081 -14.299 13.458 1.00 95.94 229 ASP A O 1
ATOM 1890 N N . GLY A 1 230 ? 7.212 -12.675 12.194 1.00 96.69 230 GLY A N 1
ATOM 1891 C CA . GLY A 1 230 ? 6.349 -12.160 13.257 1.00 96.69 230 GLY A CA 1
ATOM 1892 C C . GLY A 1 230 ? 5.276 -13.165 13.696 1.00 96.69 230 GLY A C 1
ATOM 1893 O O . GLY A 1 230 ? 4.995 -13.279 14.891 1.00 96.69 230 GLY A O 1
ATOM 1894 N N . LEU A 1 231 ? 4.717 -13.946 12.764 1.00 96.12 231 LEU A N 1
ATOM 1895 C CA . LEU A 1 231 ? 3.813 -15.059 13.077 1.00 96.12 231 LEU A CA 1
ATOM 1896 C C . LEU A 1 231 ? 4.538 -16.165 13.858 1.00 96.12 231 LEU A C 1
ATOM 1898 O O . LEU A 1 231 ? 3.984 -16.677 14.833 1.00 96.12 231 LEU A O 1
ATOM 1902 N N . ALA A 1 232 ? 5.776 -16.496 13.483 1.00 95.31 232 ALA A N 1
ATOM 1903 C CA . ALA A 1 232 ? 6.590 -17.474 14.201 1.00 95.31 232 ALA A CA 1
ATOM 1904 C C . ALA A 1 232 ? 6.914 -17.015 15.637 1.00 95.31 232 ALA A C 1
ATOM 1906 O O . ALA A 1 232 ? 6.731 -17.787 16.580 1.00 95.31 232 ALA A O 1
ATOM 1907 N N . PHE A 1 233 ? 7.303 -15.750 15.837 1.00 95.69 233 PHE A N 1
ATOM 1908 C CA . PHE A 1 233 ? 7.517 -15.184 17.177 1.00 95.69 233 PHE A CA 1
ATOM 1909 C C . PHE A 1 233 ? 6.240 -15.182 18.018 1.00 95.69 233 PHE A C 1
ATOM 1911 O O . PHE A 1 233 ? 6.281 -15.525 19.200 1.00 95.69 233 PHE A O 1
ATOM 1918 N N . TYR A 1 234 ? 5.090 -14.865 17.418 1.00 94.69 234 TYR A N 1
ATOM 1919 C CA . TYR A 1 234 ? 3.803 -14.967 18.104 1.00 94.69 234 TYR A CA 1
ATOM 1920 C C . TYR A 1 234 ? 3.521 -16.397 18.585 1.00 94.69 234 TYR A C 1
ATOM 1922 O O . TYR A 1 234 ? 3.151 -16.588 19.743 1.00 94.69 234 TYR A O 1
ATOM 1930 N N . GLN A 1 235 ? 3.746 -17.408 17.738 1.00 94.12 235 GLN A N 1
ATOM 1931 C CA . GLN A 1 235 ? 3.566 -18.818 18.111 1.00 94.12 235 GLN A CA 1
ATOM 1932 C C . GLN A 1 235 ? 4.498 -19.261 19.250 1.00 94.12 235 GLN A C 1
ATOM 1934 O O . GLN A 1 235 ? 4.149 -20.160 20.012 1.00 94.12 235 GLN A O 1
ATOM 1939 N N . GLN A 1 236 ? 5.656 -18.615 19.388 1.00 95.56 236 GLN A N 1
ATOM 1940 C CA . GLN A 1 236 ? 6.621 -18.850 20.466 1.00 95.56 236 GLN A CA 1
ATOM 1941 C C . GLN A 1 236 ? 6.321 -18.034 21.740 1.00 95.56 236 GLN A C 1
ATOM 1943 O O . GLN A 1 236 ? 7.016 -18.186 22.741 1.00 95.56 236 GLN A O 1
ATOM 1948 N N . GLY A 1 237 ? 5.287 -17.184 21.734 1.00 94.31 237 GLY A N 1
ATOM 1949 C CA . GLY A 1 237 ? 4.934 -16.306 22.855 1.00 94.31 237 GLY A CA 1
ATOM 1950 C C . GLY A 1 237 ? 5.769 -15.021 22.943 1.00 94.31 237 GLY A C 1
ATOM 1951 O O . GLY A 1 237 ? 5.642 -14.266 23.905 1.00 94.31 237 GLY A O 1
ATOM 1952 N N . GLU A 1 238 ? 6.595 -14.725 21.939 1.00 96.12 238 GLU A N 1
ATOM 1953 C CA . GLU A 1 238 ? 7.458 -13.540 21.885 1.00 96.12 238 GLU A CA 1
ATOM 1954 C C . GLU A 1 238 ? 6.711 -12.312 21.329 1.00 96.12 238 GLU A C 1
ATOM 1956 O O . GLU A 1 238 ? 7.073 -11.730 20.303 1.00 96.12 238 GLU A O 1
ATOM 1961 N N . LEU A 1 239 ? 5.639 -11.905 22.019 1.00 93.81 239 LEU A N 1
ATOM 1962 C CA . LEU A 1 239 ? 4.674 -10.909 21.527 1.00 93.81 239 LEU A CA 1
ATOM 1963 C C . LEU A 1 239 ? 5.307 -9.557 21.165 1.00 93.81 239 LEU A C 1
ATOM 1965 O O . LEU A 1 239 ? 4.951 -8.972 20.143 1.00 93.81 239 LEU A O 1
ATOM 1969 N N . GLN A 1 240 ? 6.264 -9.073 21.964 1.00 91.62 240 GLN A N 1
ATOM 1970 C CA . GLN A 1 240 ? 6.916 -7.786 21.701 1.00 91.62 240 GLN A CA 1
ATOM 1971 C C . GLN A 1 240 ? 7.779 -7.828 20.435 1.00 91.62 240 GLN A C 1
ATOM 1973 O O . GLN A 1 240 ? 7.750 -6.887 19.648 1.00 91.62 240 GLN A O 1
ATOM 1978 N N . ARG A 1 241 ? 8.499 -8.934 20.187 1.00 94.81 241 ARG A N 1
ATOM 1979 C CA . ARG A 1 241 ? 9.300 -9.079 18.961 1.00 94.81 241 ARG A CA 1
ATOM 1980 C C . ARG A 1 241 ? 8.416 -9.120 17.721 1.00 94.81 241 ARG A C 1
ATOM 1982 O O . ARG A 1 241 ? 8.735 -8.474 16.726 1.00 94.81 241 ARG A O 1
ATOM 1989 N N . ALA A 1 242 ? 7.283 -9.819 17.799 1.00 95.69 242 ALA A N 1
ATOM 1990 C CA . ALA A 1 242 ? 6.286 -9.803 16.734 1.00 95.69 242 ALA A CA 1
ATOM 1991 C C . ALA A 1 242 ? 5.745 -8.378 16.488 1.00 95.69 242 ALA A C 1
ATOM 1993 O O . ALA A 1 242 ? 5.648 -7.945 15.339 1.00 95.69 242 ALA A O 1
ATOM 1994 N N . ALA A 1 243 ? 5.456 -7.622 17.556 1.00 89.44 243 ALA A N 1
ATOM 1995 C CA . ALA A 1 243 ? 4.968 -6.246 17.456 1.00 89.44 243 ALA A CA 1
ATOM 1996 C C . ALA A 1 243 ? 6.007 -5.313 16.815 1.00 89.44 243 ALA A C 1
ATOM 1998 O O . ALA A 1 243 ? 5.658 -4.509 15.949 1.00 89.44 243 ALA A O 1
ATOM 1999 N N . ASP A 1 244 ? 7.282 -5.454 17.185 1.00 92.25 244 ASP A N 1
ATOM 2000 C CA . ASP A 1 244 ? 8.382 -4.683 16.610 1.00 92.25 244 ASP A CA 1
ATOM 2001 C C . ASP A 1 244 ? 8.549 -4.946 15.116 1.00 92.25 244 ASP A C 1
ATOM 2003 O O . ASP A 1 244 ? 8.676 -3.991 14.348 1.00 92.25 244 ASP A O 1
ATOM 2007 N N . ILE A 1 245 ? 8.482 -6.208 14.682 1.00 95.88 245 ILE A N 1
ATOM 2008 C CA . ILE A 1 245 ? 8.515 -6.543 13.255 1.00 95.88 245 ILE A CA 1
ATOM 2009 C C . ILE A 1 245 ? 7.313 -5.918 12.545 1.00 95.88 245 ILE A C 1
ATOM 2011 O O . ILE A 1 245 ? 7.494 -5.184 11.576 1.00 95.88 245 ILE A O 1
ATOM 2015 N N . PHE A 1 246 ? 6.085 -6.110 13.036 1.00 94.88 246 PHE A N 1
ATOM 2016 C CA . PHE A 1 246 ? 4.901 -5.563 12.362 1.00 94.88 246 PHE A CA 1
ATOM 2017 C C . PHE A 1 246 ? 4.918 -4.035 12.295 1.00 94.88 246 PHE A C 1
ATOM 2019 O O . PHE A 1 246 ? 4.540 -3.469 11.269 1.00 94.88 246 PHE A O 1
ATOM 2026 N N . ARG A 1 247 ? 5.435 -3.358 13.324 1.00 91.38 247 ARG A N 1
ATOM 2027 C CA . ARG A 1 247 ? 5.678 -1.911 13.300 1.00 91.38 247 ARG A CA 1
ATOM 2028 C C . ARG A 1 247 ? 6.568 -1.511 12.123 1.00 91.38 247 ARG A C 1
ATOM 2030 O O . ARG A 1 247 ? 6.188 -0.610 11.377 1.00 91.38 247 ARG A O 1
ATOM 2037 N N . GLN A 1 248 ? 7.687 -2.202 11.897 1.00 93.31 248 GLN A N 1
ATOM 2038 C CA . GLN A 1 248 ? 8.562 -1.956 10.737 1.00 93.31 248 GLN A CA 1
ATOM 2039 C C . GLN A 1 248 ? 7.828 -2.141 9.412 1.00 93.31 248 GLN A C 1
ATOM 2041 O O . GLN A 1 248 ? 7.911 -1.304 8.512 1.00 93.31 248 GLN A O 1
ATOM 2046 N N . LEU A 1 249 ? 7.063 -3.225 9.303 1.00 96.31 249 LEU A N 1
ATOM 2047 C CA . LEU A 1 249 ? 6.334 -3.543 8.083 1.00 96.31 249 LEU A CA 1
ATOM 2048 C C . LEU A 1 249 ? 5.286 -2.480 7.744 1.00 96.31 249 LEU A C 1
ATOM 2050 O O . LEU A 1 249 ? 5.078 -2.184 6.567 1.00 96.31 249 LEU A O 1
ATOM 2054 N N . THR A 1 250 ? 4.655 -1.857 8.747 1.00 90.12 250 THR A N 1
ATOM 2055 C CA . THR A 1 250 ? 3.685 -0.781 8.483 1.00 90.12 250 THR A CA 1
ATOM 2056 C C . THR A 1 250 ? 4.326 0.438 7.832 1.00 90.12 250 THR A C 1
ATOM 2058 O O . THR A 1 250 ? 3.678 1.105 7.026 1.00 90.12 250 THR A O 1
ATOM 2061 N N . VAL A 1 251 ? 5.605 0.691 8.111 1.00 91.62 251 VAL A N 1
ATOM 2062 C CA . VAL A 1 251 ? 6.363 1.779 7.490 1.00 91.62 251 VAL A CA 1
ATOM 2063 C C . VAL A 1 251 ? 6.698 1.452 6.032 1.00 91.62 251 VAL A C 1
ATOM 2065 O O . VAL A 1 251 ? 6.519 2.298 5.156 1.00 91.62 251 VAL A O 1
ATOM 2068 N N . LEU A 1 252 ? 7.083 0.209 5.731 1.00 95.19 252 LEU A N 1
ATOM 2069 C CA . LEU A 1 252 ? 7.271 -0.247 4.346 1.00 95.19 252 LEU A CA 1
ATOM 2070 C C . LEU A 1 252 ? 5.971 -0.165 3.527 1.00 95.19 252 LEU A C 1
ATOM 2072 O O . LEU A 1 252 ? 5.976 0.267 2.373 1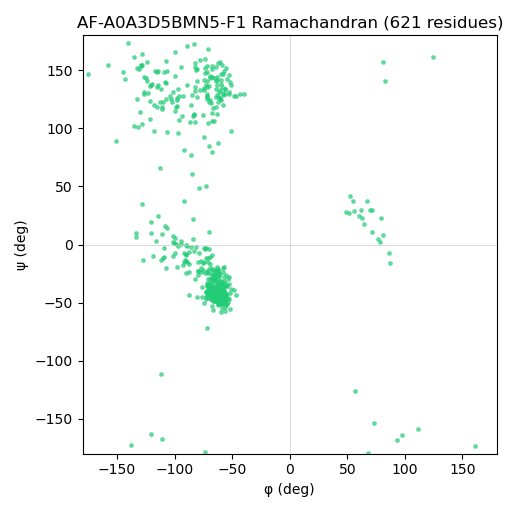.00 95.19 252 LEU A O 1
ATOM 2076 N N . MET A 1 253 ? 4.834 -0.514 4.128 1.00 93.94 253 MET A N 1
ATOM 2077 C CA . MET A 1 253 ? 3.522 -0.384 3.484 1.00 93.94 253 MET A CA 1
ATOM 2078 C C . MET A 1 253 ? 3.104 1.083 3.260 1.00 93.94 253 MET A C 1
ATOM 2080 O O . MET A 1 253 ? 2.393 1.387 2.293 1.00 93.94 253 MET A O 1
ATOM 2084 N N . ASP A 1 254 ? 3.570 2.014 4.098 1.00 88.69 254 ASP A N 1
ATOM 2085 C CA . ASP A 1 254 ? 3.399 3.453 3.868 1.00 88.69 254 ASP A CA 1
ATOM 2086 C C . ASP A 1 254 ? 4.245 3.942 2.680 1.00 88.69 254 ASP A C 1
ATOM 2088 O O . ASP A 1 254 ? 3.744 4.705 1.847 1.00 88.69 254 ASP A O 1
ATOM 2092 N N . VAL A 1 255 ? 5.485 3.455 2.530 1.00 94.31 255 VAL A N 1
ATOM 2093 C CA . VAL A 1 255 ? 6.315 3.698 1.330 1.00 94.31 255 VAL A CA 1
ATOM 2094 C C . VAL A 1 255 ? 5.597 3.191 0.078 1.00 94.31 255 VAL A C 1
ATOM 2096 O O . VAL A 1 255 ? 5.451 3.938 -0.892 1.00 94.31 255 VAL A O 1
ATOM 2099 N N . LEU A 1 256 ? 5.055 1.969 0.118 1.00 94.56 256 LEU A N 1
ATOM 2100 C CA . LEU A 1 256 ? 4.287 1.397 -0.992 1.00 94.56 256 LEU A CA 1
ATOM 2101 C C . LEU A 1 256 ? 3.070 2.255 -1.370 1.00 94.56 256 LEU A C 1
ATOM 2103 O O . LEU A 1 256 ? 2.750 2.418 -2.547 1.00 94.56 256 LEU A O 1
ATOM 2107 N N . SER A 1 257 ? 2.404 2.850 -0.382 1.00 88.44 257 SER A N 1
ATOM 2108 C CA . SER A 1 257 ? 1.267 3.743 -0.619 1.00 88.44 257 SER A CA 1
ATOM 2109 C C . SER A 1 257 ? 1.676 5.049 -1.309 1.00 88.44 257 SER A C 1
ATOM 2111 O O . SER A 1 257 ? 0.926 5.551 -2.150 1.00 88.44 257 SER A O 1
ATOM 2113 N N . ARG A 1 258 ? 2.863 5.589 -0.994 1.00 91.25 258 ARG A N 1
ATOM 2114 C CA . ARG A 1 258 ? 3.421 6.798 -1.631 1.00 91.25 258 ARG A CA 1
ATOM 2115 C C . ARG A 1 258 ? 3.859 6.547 -3.071 1.00 91.25 258 ARG A C 1
ATOM 2117 O O . ARG A 1 258 ? 3.676 7.422 -3.914 1.00 91.25 258 ARG A O 1
ATOM 2124 N N . LEU A 1 259 ? 4.358 5.347 -3.375 1.00 94.94 259 LEU A N 1
ATOM 2125 C CA . LEU A 1 259 ? 4.716 4.954 -4.740 1.00 94.94 259 LEU A CA 1
ATOM 2126 C C . LEU A 1 259 ? 3.541 5.089 -5.723 1.00 94.94 259 LEU A C 1
ATOM 2128 O O . LEU A 1 259 ? 3.740 5.472 -6.876 1.00 94.94 259 LEU A O 1
ATOM 2132 N N . PHE A 1 260 ? 2.301 4.871 -5.273 1.00 89.06 260 PHE A N 1
ATOM 2133 C CA . PHE A 1 260 ? 1.132 5.077 -6.131 1.00 89.06 260 PHE A CA 1
ATOM 2134 C C . PHE A 1 260 ? 0.902 6.529 -6.539 1.00 89.06 260 PHE A C 1
ATOM 2136 O O . PHE A 1 260 ? 0.413 6.758 -7.642 1.00 89.06 260 PHE A O 1
ATOM 2143 N N . SER A 1 261 ? 1.289 7.500 -5.711 1.00 91.19 261 SER A N 1
ATOM 2144 C CA . SER A 1 261 ? 1.241 8.907 -6.113 1.00 91.19 261 SER A CA 1
ATOM 2145 C C . SER A 1 261 ? 2.200 9.172 -7.276 1.00 91.19 261 SER A C 1
ATOM 2147 O O . SER A 1 261 ? 1.851 9.893 -8.204 1.00 91.19 261 SER A O 1
ATOM 2149 N N . VAL A 1 262 ? 3.378 8.535 -7.283 1.00 95.31 262 VAL A N 1
ATOM 2150 C CA . VAL A 1 262 ? 4.315 8.617 -8.415 1.00 95.31 262 VAL A CA 1
ATOM 2151 C C . VAL A 1 262 ? 3.721 7.934 -9.652 1.00 95.31 262 VAL A C 1
ATOM 2153 O O . VAL A 1 262 ? 3.760 8.489 -10.748 1.00 95.31 262 VAL A O 1
ATOM 2156 N N . MET A 1 263 ? 3.100 6.763 -9.478 1.00 93.94 263 MET A N 1
ATOM 2157 C CA . MET A 1 263 ? 2.426 6.021 -10.553 1.00 93.94 263 MET A CA 1
ATOM 2158 C C . MET A 1 263 ? 1.263 6.800 -11.191 1.00 93.94 263 MET A C 1
ATOM 2160 O O . MET A 1 263 ? 0.971 6.608 -12.370 1.00 93.94 263 MET A O 1
ATOM 2164 N N . ASP A 1 264 ? 0.612 7.713 -10.463 1.00 92.56 264 ASP A N 1
ATOM 2165 C CA . ASP A 1 264 ? -0.459 8.552 -11.014 1.00 92.56 264 ASP A CA 1
ATOM 2166 C C . ASP A 1 264 ? 0.018 9.483 -12.146 1.00 92.56 264 ASP A C 1
ATOM 2168 O O . ASP A 1 264 ? -0.811 9.890 -12.971 1.00 92.56 264 ASP A O 1
ATOM 2172 N N . THR A 1 265 ? 1.335 9.729 -12.237 1.00 96.25 265 THR A N 1
ATOM 2173 C CA . THR A 1 265 ? 2.005 10.481 -13.318 1.00 96.25 265 THR A CA 1
ATOM 2174 C C . THR A 1 265 ? 2.270 9.656 -14.586 1.00 96.25 265 THR A C 1
ATOM 2176 O O . THR A 1 265 ? 2.796 10.190 -15.562 1.00 96.25 265 THR A O 1
ATOM 2179 N N . LEU A 1 266 ? 1.930 8.362 -14.604 1.00 95.50 266 LEU A N 1
ATOM 2180 C CA . LEU A 1 266 ? 2.014 7.535 -15.809 1.00 95.50 266 LEU A CA 1
ATOM 2181 C C . LEU A 1 266 ? 0.909 7.934 -16.797 1.00 95.50 266 LEU A C 1
ATOM 2183 O O . LEU A 1 266 ? -0.280 7.907 -16.461 1.00 95.50 266 LEU A O 1
ATOM 2187 N N . ALA A 1 267 ? 1.279 8.261 -18.036 1.00 93.69 267 ALA A N 1
ATOM 2188 C CA . ALA A 1 267 ? 0.289 8.551 -19.068 1.00 93.69 267 ALA A CA 1
ATOM 2189 C C . ALA A 1 267 ? -0.393 7.262 -19.563 1.00 93.69 267 ALA A C 1
ATOM 2191 O O . ALA A 1 267 ? 0.268 6.284 -19.923 1.00 93.69 267 ALA A O 1
ATOM 2192 N N . VAL A 1 268 ? -1.728 7.283 -19.652 1.00 92.19 268 VAL A N 1
ATOM 2193 C CA . VAL A 1 268 ? -2.533 6.138 -20.118 1.00 92.19 268 VAL A CA 1
ATOM 2194 C C . VAL A 1 268 ? -2.131 5.729 -21.537 1.00 92.19 268 VAL A C 1
ATOM 2196 O O . VAL A 1 268 ? -2.031 4.537 -21.835 1.00 92.19 268 VAL A O 1
ATOM 2199 N N . GLU A 1 269 ? -1.857 6.706 -22.406 1.00 92.19 269 GLU A N 1
ATOM 2200 C CA . GLU A 1 269 ? -1.448 6.456 -23.790 1.00 92.19 269 GLU A CA 1
ATOM 2201 C C . GLU A 1 269 ? -0.074 5.779 -23.859 1.00 92.19 269 GLU A C 1
ATOM 2203 O O . GLU A 1 269 ? 0.132 4.896 -24.687 1.00 92.19 269 GLU A O 1
ATOM 2208 N N . ASN A 1 270 ? 0.849 6.133 -22.961 1.00 93.81 270 ASN A N 1
ATOM 2209 C CA . ASN A 1 270 ? 2.173 5.515 -22.926 1.00 93.81 270 ASN A CA 1
ATOM 2210 C C . ASN A 1 270 ? 2.100 4.059 -22.474 1.00 93.81 270 ASN A C 1
ATOM 2212 O O . ASN A 1 270 ? 2.775 3.213 -23.054 1.00 93.81 270 ASN A O 1
ATOM 2216 N N . PHE A 1 271 ? 1.258 3.760 -21.483 1.00 93.00 271 PHE A N 1
ATOM 2217 C CA . PHE A 1 271 ? 1.069 2.394 -21.015 1.00 93.00 271 PHE A CA 1
ATOM 2218 C C . PHE A 1 271 ? 0.292 1.553 -22.033 1.00 93.00 271 PHE A C 1
ATOM 2220 O O . PHE A 1 271 ? 0.865 0.690 -22.694 1.00 93.00 271 PHE A O 1
ATOM 2227 N N . TYR A 1 272 ? -1.012 1.801 -22.189 1.00 87.88 272 TYR A N 1
ATOM 2228 C CA . TYR A 1 272 ? -1.902 0.886 -22.909 1.00 87.88 272 TYR A CA 1
ATOM 2229 C C . TYR A 1 272 ? -1.692 0.907 -24.425 1.00 87.88 272 TYR A C 1
ATOM 2231 O O . TYR A 1 272 ? -1.703 -0.147 -25.057 1.00 87.88 272 TYR A O 1
ATOM 2239 N N . GLN A 1 273 ? -1.497 2.093 -25.012 1.00 84.31 273 GLN A N 1
ATOM 2240 C CA . GLN A 1 273 ? -1.256 2.241 -26.455 1.00 84.31 273 GLN A CA 1
ATOM 2241 C C . GLN A 1 273 ? 0.237 2.176 -26.808 1.00 84.31 273 GLN A C 1
ATOM 2243 O O . GLN A 1 273 ? 0.583 2.172 -27.990 1.00 84.31 273 GLN A O 1
ATOM 2248 N N . GLY A 1 274 ? 1.112 2.161 -25.801 1.00 90.19 274 GLY A N 1
ATOM 2249 C CA . GLY A 1 274 ? 2.553 2.135 -25.976 1.00 90.19 274 GLY A CA 1
ATOM 2250 C C . GLY A 1 274 ? 3.185 0.829 -25.535 1.00 90.19 274 GLY A C 1
ATOM 2251 O O . GLY A 1 274 ? 3.008 -0.199 -26.188 1.00 90.19 274 GLY A O 1
ATOM 2252 N N . PHE A 1 275 ? 3.954 0.871 -24.450 1.00 92.38 275 PHE A N 1
ATOM 2253 C CA . PHE A 1 275 ? 4.857 -0.220 -24.074 1.00 92.38 275 PHE A CA 1
ATOM 2254 C C . PHE A 1 275 ? 4.155 -1.453 -23.483 1.00 92.38 275 PHE A C 1
ATOM 2256 O O . PHE A 1 275 ? 4.803 -2.467 -23.236 1.00 92.38 275 PHE A O 1
ATOM 2263 N N . ARG A 1 276 ? 2.825 -1.454 -23.290 1.00 90.06 276 ARG A N 1
ATOM 2264 C CA . ARG A 1 276 ? 2.109 -2.665 -22.841 1.00 90.06 276 ARG A CA 1
ATOM 2265 C C . ARG A 1 276 ? 2.321 -3.852 -23.784 1.00 90.06 276 ARG A C 1
ATOM 2267 O O . ARG A 1 276 ? 2.323 -4.989 -23.308 1.00 90.06 276 ARG A O 1
ATOM 2274 N N . VAL A 1 277 ? 2.503 -3.616 -25.085 1.00 85.81 277 VAL A N 1
ATOM 2275 C CA . VAL A 1 277 ? 2.842 -4.676 -26.053 1.00 85.81 277 VAL A CA 1
ATOM 2276 C C . VAL A 1 277 ? 4.179 -5.334 -25.703 1.00 85.81 277 VAL A C 1
ATOM 2278 O O . VAL A 1 277 ? 4.278 -6.560 -25.743 1.00 85.81 277 VAL A O 1
ATOM 2281 N N . ASP A 1 278 ? 5.158 -4.538 -25.273 1.00 85.12 278 ASP A N 1
ATOM 2282 C CA . ASP A 1 278 ? 6.508 -4.992 -24.934 1.00 85.12 278 ASP A CA 1
ATOM 2283 C C . ASP A 1 278 ? 6.558 -5.795 -23.632 1.00 85.12 278 ASP A C 1
ATOM 2285 O O . ASP A 1 278 ? 7.423 -6.648 -23.477 1.00 85.12 278 ASP A O 1
ATOM 2289 N N . THR A 1 279 ? 5.586 -5.618 -22.730 1.00 84.81 279 THR A N 1
ATOM 2290 C CA . THR A 1 279 ? 5.470 -6.454 -21.515 1.00 84.81 279 THR A CA 1
ATOM 2291 C C . THR A 1 279 ? 5.053 -7.905 -21.806 1.00 84.81 279 THR A C 1
ATOM 2293 O O . THR A 1 279 ? 5.096 -8.754 -20.920 1.00 84.81 279 THR A O 1
ATOM 2296 N N . GLY A 1 280 ? 4.630 -8.228 -23.035 1.00 83.62 280 GLY A N 1
ATOM 2297 C CA . GLY A 1 280 ? 4.283 -9.593 -23.427 1.00 83.62 280 GLY A CA 1
ATOM 2298 C C . GLY A 1 280 ? 3.199 -10.225 -22.544 1.00 83.62 280 GLY A C 1
ATOM 2299 O O . GLY A 1 280 ? 2.103 -9.671 -22.377 1.00 83.62 280 GLY A O 1
ATOM 2300 N N . ASN A 1 281 ? 3.513 -11.407 -22.004 1.00 84.31 281 ASN A N 1
ATOM 2301 C CA . ASN A 1 281 ? 2.634 -12.181 -21.128 1.00 84.31 281 ASN A CA 1
ATOM 2302 C C . ASN A 1 281 ? 2.813 -11.825 -19.644 1.00 84.31 281 ASN A C 1
ATOM 2304 O O . ASN A 1 281 ? 2.096 -12.384 -18.816 1.00 84.31 281 ASN A O 1
ATOM 2308 N N . ALA A 1 282 ? 3.722 -10.903 -19.311 1.00 85.75 282 ALA A N 1
ATOM 2309 C CA . ALA A 1 282 ? 3.959 -10.485 -17.942 1.00 85.75 282 ALA A CA 1
ATOM 2310 C C . ALA A 1 282 ? 2.678 -9.909 -17.326 1.00 85.75 282 ALA A C 1
ATOM 2312 O O . ALA A 1 282 ? 2.057 -8.970 -17.838 1.00 85.75 282 ALA A O 1
ATOM 2313 N N . GLY A 1 283 ? 2.277 -10.483 -16.197 1.00 87.00 283 GLY A N 1
ATOM 2314 C CA . GLY A 1 283 ? 1.135 -10.030 -15.423 1.00 87.00 283 GLY A CA 1
ATOM 2315 C C . GLY A 1 283 ? 1.393 -10.164 -13.932 1.00 87.00 283 GLY A C 1
ATOM 2316 O O . GLY A 1 283 ? 1.951 -11.157 -13.481 1.00 87.00 283 GLY A O 1
ATOM 2317 N N . ALA A 1 284 ? 0.907 -9.197 -13.152 1.00 86.50 284 ALA A N 1
ATOM 2318 C CA . ALA A 1 284 ? 1.100 -9.155 -11.699 1.00 86.50 284 ALA A CA 1
ATOM 2319 C C . ALA A 1 284 ? 0.580 -10.404 -10.955 1.00 86.50 284 ALA A C 1
ATOM 2321 O O . ALA A 1 284 ? 1.005 -10.683 -9.841 1.00 86.50 284 ALA A O 1
ATOM 2322 N N . ILE A 1 285 ? -0.319 -11.193 -11.561 1.00 87.81 285 ILE A N 1
ATOM 2323 C CA . ILE A 1 285 ? -0.752 -12.478 -10.993 1.00 87.81 285 ILE A CA 1
ATOM 2324 C C . ILE A 1 285 ? 0.398 -13.495 -10.878 1.00 87.81 285 ILE A C 1
ATOM 2326 O O . ILE A 1 285 ? 0.326 -14.393 -10.048 1.00 87.81 285 ILE A O 1
ATOM 2330 N N . GLN A 1 286 ? 1.455 -13.340 -11.676 1.00 91.25 286 GLN A N 1
ATOM 2331 C CA . GLN A 1 286 ? 2.639 -14.198 -11.669 1.00 91.25 286 GLN A CA 1
ATOM 2332 C C . GLN A 1 286 ? 3.655 -13.805 -10.581 1.00 91.25 286 GLN A C 1
ATOM 2334 O O . GLN A 1 286 ? 4.645 -14.507 -10.415 1.00 91.25 286 GLN A O 1
ATOM 2339 N N . SER A 1 287 ? 3.439 -12.705 -9.844 1.00 93.75 287 SER A N 1
ATOM 2340 C CA . SER A 1 287 ? 4.322 -12.302 -8.741 1.00 93.75 287 SER A CA 1
ATOM 2341 C C . SER A 1 287 ? 4.235 -13.304 -7.590 1.00 93.75 287 SER A C 1
ATOM 2343 O O . SER A 1 287 ? 3.243 -13.335 -6.857 1.00 93.75 287 SER A O 1
ATOM 2345 N N . GLU A 1 288 ? 5.281 -14.116 -7.423 1.00 92.88 288 GLU A N 1
ATOM 2346 C CA . GLU A 1 288 ? 5.415 -15.075 -6.320 1.00 92.88 288 GLU A CA 1
ATOM 2347 C C . GLU A 1 288 ? 5.322 -14.375 -4.963 1.00 92.88 288 GLU A C 1
ATOM 2349 O O . GLU A 1 288 ? 4.526 -14.775 -4.112 1.00 92.88 288 GLU A O 1
ATOM 2354 N N . LYS A 1 289 ? 6.065 -13.275 -4.801 1.00 94.88 289 LYS A N 1
ATOM 2355 C CA . LYS A 1 289 ? 6.134 -12.499 -3.559 1.00 94.88 289 LYS A CA 1
ATOM 2356 C C . LYS A 1 289 ? 4.771 -11.952 -3.157 1.00 94.88 289 LYS A C 1
ATOM 2358 O O . LYS A 1 289 ? 4.384 -12.046 -1.996 1.00 94.88 289 LYS A O 1
ATOM 2363 N N . TYR A 1 290 ? 4.003 -11.438 -4.119 1.00 95.44 290 TYR A N 1
ATOM 2364 C CA . TYR A 1 290 ? 2.636 -10.994 -3.866 1.00 95.44 290 TYR A CA 1
ATOM 2365 C C . TYR A 1 290 ? 1.719 -12.152 -3.445 1.00 95.44 290 TYR A C 1
ATOM 2367 O O . TYR A 1 290 ? 0.943 -11.997 -2.499 1.00 95.44 290 TYR A O 1
ATOM 2375 N N . GLN A 1 291 ? 1.783 -13.306 -4.128 1.00 94.38 291 GLN A N 1
ATOM 2376 C CA . GLN A 1 291 ? 0.944 -14.451 -3.752 1.00 94.38 291 GLN A CA 1
ATOM 2377 C C . GLN A 1 291 ? 1.283 -14.952 -2.348 1.00 94.38 291 GLN A C 1
ATOM 2379 O O . GLN A 1 291 ? 0.376 -15.245 -1.567 1.00 94.38 291 GLN A O 1
ATOM 2384 N N . TRP A 1 292 ? 2.569 -15.007 -2.010 1.00 94.12 292 TRP A N 1
ATOM 2385 C CA . TRP A 1 292 ? 3.026 -15.406 -0.689 1.00 94.12 292 TRP A CA 1
ATOM 2386 C C . TRP A 1 292 ? 2.606 -14.408 0.398 1.00 94.12 292 TRP A C 1
ATOM 2388 O O . TRP A 1 292 ? 2.011 -14.807 1.401 1.00 94.12 292 TRP A O 1
ATOM 2398 N N . LEU A 1 293 ? 2.779 -13.106 0.158 1.00 95.88 293 LEU A N 1
ATOM 2399 C CA . LEU A 1 293 ? 2.282 -12.054 1.044 1.00 95.88 293 LEU A CA 1
ATOM 2400 C C . LEU A 1 293 ? 0.769 -12.176 1.281 1.00 95.88 293 LEU A C 1
ATOM 2402 O O . LEU A 1 293 ? 0.299 -12.114 2.416 1.00 95.88 293 LEU A O 1
ATOM 2406 N N . GLU A 1 294 ? -0.020 -12.375 0.223 1.00 94.44 294 GLU A N 1
ATOM 2407 C CA . GLU A 1 294 ? -1.468 -12.540 0.356 1.00 94.44 294 GLU A CA 1
ATOM 2408 C C . GLU A 1 294 ? -1.835 -13.800 1.148 1.00 94.44 294 GLU A C 1
ATOM 2410 O O . GLU A 1 294 ? -2.739 -13.754 1.992 1.00 94.44 294 GLU A O 1
ATOM 2415 N N . ARG A 1 295 ? -1.114 -14.908 0.928 1.00 94.38 295 ARG A N 1
ATOM 2416 C CA . ARG A 1 295 ? -1.266 -16.133 1.717 1.00 94.38 295 ARG A CA 1
ATOM 2417 C C . ARG A 1 295 ? -1.042 -15.852 3.199 1.00 94.38 295 ARG A C 1
ATOM 2419 O O . ARG A 1 295 ? -1.868 -16.282 4.003 1.00 94.38 295 ARG A O 1
ATOM 2426 N N . LEU A 1 296 ? 0.021 -15.142 3.559 1.00 96.12 296 LEU A N 1
ATOM 2427 C CA . LEU A 1 296 ? 0.353 -14.842 4.951 1.00 96.12 296 LEU A CA 1
ATOM 2428 C C . LEU A 1 296 ? -0.627 -13.856 5.595 1.00 96.12 296 LEU A C 1
ATOM 2430 O O . LEU A 1 296 ? -1.048 -14.057 6.731 1.00 96.12 296 LEU A O 1
ATOM 2434 N N . LEU A 1 297 ? -1.053 -12.814 4.880 1.00 94.75 297 LEU A N 1
ATOM 2435 C CA . LEU A 1 297 ? -1.947 -11.801 5.442 1.00 94.75 297 LEU A CA 1
ATOM 2436 C C . LEU A 1 297 ? -3.389 -12.294 5.581 1.00 94.75 297 LEU A C 1
ATOM 2438 O O . LEU A 1 297 ? -4.012 -12.140 6.634 1.00 94.75 297 LEU A O 1
ATOM 2442 N N . THR A 1 298 ? -3.951 -12.854 4.509 1.00 90.94 298 THR A N 1
ATOM 2443 C CA . THR A 1 298 ? -5.392 -13.137 4.422 1.00 90.94 298 THR A CA 1
ATOM 2444 C C . THR A 1 298 ? -5.727 -14.572 4.051 1.00 90.94 298 THR A C 1
ATOM 2446 O O . THR A 1 298 ? -6.879 -14.963 4.210 1.00 90.94 298 THR A O 1
ATOM 2449 N N . GLY A 1 299 ? -4.751 -15.349 3.585 1.00 91.38 299 GLY A N 1
ATOM 2450 C CA . GLY A 1 299 ? -5.004 -16.600 2.879 1.00 91.38 299 GLY A CA 1
ATOM 2451 C C . GLY A 1 299 ? -5.347 -16.350 1.408 1.00 91.38 299 GLY A C 1
ATOM 2452 O O . GLY A 1 299 ? -5.791 -15.261 1.031 1.00 91.38 299 GLY A O 1
ATOM 2453 N N . ILE A 1 300 ? -5.130 -17.367 0.568 1.00 87.06 300 ILE A N 1
ATOM 2454 C CA . ILE A 1 300 ? -5.525 -17.350 -0.845 1.00 87.06 300 ILE A CA 1
ATOM 2455 C C . ILE A 1 300 ? -6.854 -18.093 -0.980 1.00 87.06 300 ILE A C 1
ATOM 2457 O O . ILE A 1 300 ? -6.980 -19.243 -0.566 1.00 87.06 300 ILE A O 1
ATOM 2461 N N . GLN A 1 301 ? -7.844 -17.434 -1.576 1.00 82.94 301 GLN A N 1
ATOM 2462 C CA . GLN A 1 301 ? -9.148 -18.033 -1.868 1.00 82.94 301 GLN A CA 1
ATOM 2463 C C . GLN A 1 301 ? -9.009 -19.204 -2.854 1.00 82.94 301 GLN A C 1
ATOM 2465 O O . GLN A 1 301 ? -8.204 -19.128 -3.781 1.00 82.94 301 GLN A O 1
ATOM 2470 N N . GLN A 1 302 ? -9.816 -20.257 -2.696 1.00 81.69 302 GLN A N 1
ATOM 2471 C CA . GLN A 1 302 ? -9.687 -21.500 -3.479 1.00 81.69 302 GLN A CA 1
ATOM 2472 C C . GLN A 1 302 ? -9.769 -21.274 -4.996 1.00 81.69 302 GLN A C 1
ATOM 2474 O O . GLN A 1 302 ? -8.915 -21.760 -5.735 1.00 81.69 302 GLN A O 1
ATOM 2479 N N . ASP A 1 303 ? -10.721 -20.459 -5.458 1.00 81.19 303 ASP A N 1
ATOM 2480 C CA . ASP A 1 303 ? -10.869 -20.138 -6.886 1.00 81.19 303 ASP A CA 1
ATOM 2481 C C . ASP A 1 303 ? -9.607 -19.477 -7.451 1.00 81.19 303 ASP A C 1
ATOM 2483 O O . ASP A 1 303 ? -9.130 -19.806 -8.539 1.00 81.19 303 ASP A O 1
ATOM 2487 N N . LYS A 1 304 ? -9.026 -18.554 -6.677 1.00 85.69 304 LYS A N 1
ATOM 2488 C CA . LYS A 1 304 ? -7.782 -17.884 -7.039 1.00 85.69 304 LYS A CA 1
ATOM 2489 C C . LYS A 1 304 ? -6.603 -18.853 -6.996 1.00 85.69 304 LYS A C 1
ATOM 2491 O O . LYS A 1 304 ? -5.769 -18.815 -7.896 1.00 85.69 304 LYS A O 1
ATOM 2496 N N . LEU A 1 305 ? -6.525 -19.710 -5.981 1.00 86.88 305 LEU A N 1
ATOM 2497 C CA . LEU A 1 305 ? -5.464 -20.704 -5.855 1.00 86.88 305 LEU A CA 1
ATOM 2498 C C . LEU A 1 305 ? -5.456 -21.644 -7.067 1.00 86.88 305 LEU A C 1
ATOM 2500 O O . LEU A 1 305 ? -4.392 -21.907 -7.621 1.00 86.88 305 LEU A O 1
ATOM 2504 N N . GLY A 1 306 ? -6.632 -22.060 -7.549 1.00 85.69 306 GLY A N 1
ATOM 2505 C CA . GLY A 1 306 ? -6.769 -22.857 -8.770 1.00 85.69 306 GLY A CA 1
ATOM 2506 C C . GLY A 1 306 ? -6.170 -22.184 -10.010 1.00 85.69 306 GLY A C 1
ATOM 2507 O O . GLY A 1 306 ? -5.531 -22.857 -10.813 1.00 85.69 306 GLY A O 1
ATOM 2508 N N . VAL A 1 307 ? -6.308 -20.861 -10.142 1.00 85.88 307 VAL A N 1
ATOM 2509 C CA . VAL A 1 307 ? -5.666 -20.077 -11.215 1.00 85.88 307 VAL A CA 1
ATOM 2510 C C . VAL A 1 307 ? -4.159 -19.948 -10.985 1.00 85.88 307 VAL A C 1
ATOM 2512 O O . VAL A 1 307 ? -3.375 -20.170 -11.903 1.00 85.88 307 VAL A O 1
ATOM 2515 N N . VAL A 1 308 ? -3.741 -19.600 -9.766 1.00 87.94 308 VAL A N 1
ATOM 2516 C CA . VAL A 1 308 ? -2.327 -19.395 -9.412 1.00 87.94 308 VAL A CA 1
ATOM 2517 C C . VAL A 1 308 ? -1.509 -20.661 -9.670 1.00 87.94 308 VAL A C 1
ATOM 2519 O O . VAL A 1 308 ? -0.437 -20.581 -10.257 1.00 87.94 308 VAL A O 1
ATOM 2522 N N . LEU A 1 309 ? -2.035 -21.837 -9.325 1.00 87.06 309 LEU A N 1
ATOM 2523 C CA . LEU A 1 309 ? -1.343 -23.114 -9.527 1.00 87.06 309 LEU A CA 1
ATOM 2524 C C . LEU A 1 309 ? -1.271 -23.562 -10.999 1.00 87.06 309 LEU A C 1
ATOM 2526 O O . LEU A 1 309 ? -0.526 -24.486 -11.325 1.00 87.06 309 LEU A O 1
ATOM 2530 N N . GLN A 1 310 ? -2.013 -22.922 -11.909 1.00 87.25 310 GLN A N 1
ATOM 2531 C CA . GLN A 1 310 ? -1.874 -23.170 -13.349 1.00 87.25 310 GLN A CA 1
ATOM 2532 C C . GLN A 1 310 ? -0.671 -22.434 -13.952 1.00 87.25 310 GLN A C 1
ATOM 2534 O O . GLN A 1 310 ? -0.148 -22.879 -14.978 1.00 87.25 310 GLN A O 1
ATOM 2539 N N . ILE A 1 311 ? -0.207 -21.358 -13.307 1.00 85.88 311 ILE A N 1
ATOM 2540 C CA . ILE A 1 311 ? 0.962 -20.574 -13.718 1.00 85.88 311 ILE A CA 1
ATOM 2541 C C . ILE A 1 311 ? 2.217 -21.422 -13.496 1.00 85.88 311 ILE A C 1
ATOM 2543 O O . ILE A 1 311 ? 2.444 -21.914 -12.392 1.00 85.88 311 ILE A O 1
ATOM 2547 N N . ALA A 1 312 ? 3.013 -21.615 -14.551 1.00 83.12 312 ALA A N 1
ATOM 2548 C CA . ALA A 1 312 ? 4.156 -22.529 -14.543 1.00 83.12 312 ALA A CA 1
ATOM 2549 C C . ALA A 1 312 ? 5.151 -22.194 -13.423 1.00 83.12 312 ALA A C 1
ATOM 2551 O O . ALA A 1 312 ? 5.573 -23.084 -12.695 1.00 83.12 312 ALA A O 1
ATOM 2552 N N . GLU A 1 313 ? 5.433 -20.907 -13.230 1.00 81.50 313 GLU A N 1
ATOM 2553 C CA . GLU A 1 313 ? 6.384 -20.404 -12.238 1.00 81.50 313 GLU A CA 1
ATOM 2554 C C . GLU A 1 313 ? 5.907 -20.583 -10.782 1.00 81.50 313 GLU A C 1
ATOM 2556 O O . GLU A 1 313 ? 6.717 -20.571 -9.859 1.00 81.50 313 GLU A O 1
ATOM 2561 N N . LEU A 1 314 ? 4.597 -20.758 -10.559 1.00 87.12 314 LEU A N 1
ATOM 2562 C CA . LEU A 1 314 ? 3.989 -20.807 -9.220 1.00 87.12 314 LEU A CA 1
ATOM 2563 C C . LEU A 1 314 ? 3.439 -22.190 -8.838 1.00 87.12 314 LEU A C 1
ATOM 2565 O O . LEU A 1 314 ? 3.129 -22.431 -7.671 1.00 87.12 314 LEU A O 1
ATOM 2569 N N . ARG A 1 315 ? 3.308 -23.108 -9.802 1.00 83.00 315 ARG A N 1
ATOM 2570 C CA . ARG A 1 315 ? 2.644 -24.416 -9.648 1.00 83.00 315 ARG A CA 1
ATOM 2571 C C . ARG A 1 315 ? 3.196 -25.264 -8.500 1.00 83.00 315 ARG A C 1
ATOM 2573 O O . ARG A 1 315 ? 2.426 -25.875 -7.744 1.00 83.00 315 ARG A O 1
ATOM 2580 N N . ASP A 1 316 ? 4.517 -25.285 -8.372 1.00 79.75 316 ASP A N 1
ATOM 2581 C CA . ASP A 1 316 ? 5.238 -26.180 -7.463 1.00 79.75 316 ASP A CA 1
ATOM 2582 C C . ASP A 1 316 ? 5.694 -25.486 -6.173 1.00 79.75 316 ASP A C 1
ATOM 2584 O O . ASP A 1 316 ? 6.347 -26.090 -5.324 1.00 79.75 316 ASP A O 1
ATOM 2588 N N . LYS A 1 317 ? 5.267 -24.235 -5.958 1.00 83.00 317 LYS A N 1
ATOM 2589 C CA . LYS A 1 317 ? 5.575 -23.468 -4.747 1.00 83.00 317 LYS A CA 1
ATOM 2590 C C . LYS A 1 317 ? 4.745 -23.978 -3.567 1.00 83.00 317 LYS A C 1
ATOM 2592 O O . LYS A 1 317 ? 3.611 -23.551 -3.339 1.00 83.00 317 LYS A O 1
ATOM 2597 N N . SER A 1 318 ? 5.318 -24.913 -2.809 1.00 79.94 318 SER A N 1
ATOM 2598 C CA . SER A 1 318 ? 4.705 -25.538 -1.626 1.00 79.94 318 SER A CA 1
ATOM 2599 C C . SER A 1 318 ? 4.236 -24.515 -0.586 1.00 79.94 318 SER A C 1
ATOM 2601 O O . SER A 1 318 ? 3.160 -24.687 -0.018 1.00 79.94 318 SER A O 1
ATOM 2603 N N . MET A 1 319 ? 4.966 -23.407 -0.420 1.00 81.75 319 MET A N 1
ATOM 2604 C CA . MET A 1 319 ? 4.620 -22.308 0.493 1.00 81.75 319 MET A CA 1
ATOM 2605 C C . MET A 1 319 ? 3.234 -21.692 0.227 1.00 81.75 319 MET A C 1
ATOM 2607 O O . MET A 1 319 ? 2.583 -21.206 1.147 1.00 81.75 319 MET A O 1
ATOM 2611 N N . LEU A 1 320 ? 2.740 -21.736 -1.018 1.00 85.19 320 LEU A N 1
ATOM 2612 C CA . LEU A 1 320 ? 1.406 -21.227 -1.362 1.00 85.19 320 LEU A CA 1
ATOM 2613 C C . LEU A 1 320 ? 0.286 -22.192 -0.942 1.00 85.19 320 LEU A C 1
ATOM 2615 O O . LEU A 1 320 ? -0.868 -21.780 -0.820 1.00 85.19 320 LEU A O 1
ATOM 2619 N N . LYS A 1 321 ? 0.627 -23.471 -0.740 1.00 82.62 321 LYS A N 1
ATOM 2620 C CA . LYS A 1 321 ? -0.285 -24.556 -0.343 1.00 82.62 321 LYS A CA 1
ATOM 2621 C C . LYS A 1 321 ? -0.237 -24.838 1.157 1.00 82.62 321 LYS A C 1
ATOM 2623 O O . LYS A 1 321 ? -1.162 -25.457 1.672 1.00 82.62 321 LYS A O 1
ATOM 2628 N N . ASP A 1 322 ? 0.823 -24.414 1.843 1.00 82.56 322 ASP A N 1
ATOM 2629 C CA . ASP A 1 322 ? 0.973 -24.615 3.279 1.00 82.56 322 ASP A CA 1
ATOM 2630 C C . ASP A 1 322 ? -0.154 -23.900 4.036 1.00 82.56 322 ASP A C 1
ATOM 2632 O O . ASP A 1 322 ? -0.390 -22.712 3.829 1.00 82.56 322 ASP A O 1
ATOM 2636 N N . THR A 1 323 ? -0.862 -24.617 4.909 1.00 82.69 323 THR A N 1
ATOM 2637 C CA . THR A 1 323 ? -1.917 -24.099 5.799 1.00 82.69 323 THR A CA 1
ATOM 2638 C C . THR A 1 323 ? -1.561 -24.225 7.282 1.00 82.69 323 THR A C 1
ATOM 2640 O O . THR A 1 323 ? -2.395 -23.898 8.121 1.00 82.69 323 THR A O 1
ATOM 2643 N N . ALA A 1 324 ? -0.362 -24.712 7.618 1.00 87.88 324 ALA A N 1
ATOM 2644 C CA . ALA A 1 324 ? 0.064 -24.937 8.998 1.00 87.88 324 ALA A CA 1
ATOM 2645 C C . ALA A 1 324 ? 0.278 -23.619 9.752 1.00 87.88 324 ALA A C 1
ATOM 2647 O O . ALA A 1 324 ? -0.084 -23.505 10.924 1.00 87.88 324 ALA A O 1
ATOM 2648 N N . MET A 1 325 ? 0.822 -22.607 9.073 1.00 88.75 325 MET A N 1
ATOM 2649 C CA . MET A 1 325 ? 0.984 -21.275 9.646 1.00 88.75 325 MET A CA 1
ATOM 2650 C C . MET A 1 325 ? -0.330 -20.476 9.582 1.00 88.75 325 MET A C 1
ATOM 2652 O O . MET A 1 325 ? -0.901 -20.344 8.483 1.00 88.75 325 MET A O 1
ATOM 2656 N N . PRO A 1 326 ? -0.808 -19.916 10.715 1.00 92.50 326 PRO A N 1
ATOM 2657 C CA . PRO A 1 326 ? -1.994 -19.069 10.729 1.00 92.50 326 PRO A CA 1
ATOM 2658 C C . PRO A 1 326 ? -1.754 -17.799 9.913 1.00 92.50 326 PRO A C 1
ATOM 2660 O O . PRO A 1 326 ? -0.626 -17.337 9.774 1.00 92.50 326 PRO A O 1
ATOM 2663 N N . THR A 1 327 ? -2.814 -17.212 9.369 1.00 95.19 327 THR A N 1
ATOM 2664 C CA . THR A 1 327 ? -2.710 -15.908 8.705 1.00 95.19 327 THR A CA 1
ATOM 2665 C C . THR A 1 327 ? -2.644 -14.776 9.730 1.00 95.19 327 THR A C 1
ATOM 2667 O O . THR A 1 327 ? -3.154 -14.904 10.848 1.00 95.19 327 THR A O 1
ATOM 2670 N N . LEU A 1 328 ? -2.120 -13.614 9.331 1.00 95.19 328 LEU A N 1
ATOM 2671 C CA . LEU A 1 328 ? -2.175 -12.400 10.154 1.00 95.19 328 LEU A CA 1
ATOM 2672 C C . LEU A 1 328 ? -3.620 -12.034 10.522 1.00 95.19 328 LEU A C 1
ATOM 2674 O O . LEU A 1 328 ? -3.887 -11.593 11.636 1.00 95.19 328 LEU A O 1
ATOM 2678 N N . ARG A 1 329 ? -4.574 -12.262 9.611 1.00 89.62 329 ARG A N 1
ATOM 2679 C CA . ARG A 1 329 ? -6.006 -12.088 9.891 1.00 89.62 329 ARG A CA 1
ATOM 2680 C C . ARG A 1 329 ? -6.490 -12.998 11.021 1.00 89.62 329 ARG A C 1
ATOM 2682 O O . ARG A 1 329 ? -7.200 -12.520 11.899 1.00 89.62 329 ARG A O 1
ATOM 2689 N N . GLN A 1 330 ? -6.129 -14.280 11.004 1.00 89.25 330 GLN A N 1
ATOM 2690 C CA . GLN A 1 330 ? -6.519 -15.231 12.053 1.00 89.25 330 GLN A CA 1
ATOM 2691 C C . GLN A 1 330 ? -5.883 -14.867 13.401 1.00 89.25 330 GLN A C 1
ATOM 2693 O O . GLN A 1 330 ? -6.557 -14.899 14.433 1.00 89.25 330 GLN A O 1
ATOM 2698 N N . LEU A 1 331 ? -4.613 -14.449 13.382 1.00 89.88 331 LEU A N 1
ATOM 2699 C CA . LEU A 1 331 ? -3.918 -13.932 14.560 1.00 89.88 331 LEU A CA 1
ATOM 2700 C C . LEU A 1 331 ? -4.656 -12.702 15.114 1.00 89.88 331 LEU A C 1
ATOM 2702 O O . LEU A 1 331 ? -5.035 -12.689 16.283 1.00 89.88 331 LEU A O 1
ATOM 2706 N N . TYR A 1 332 ? -4.959 -11.712 14.270 1.00 83.44 332 TYR A N 1
ATOM 2707 C CA . TYR A 1 332 ? -5.704 -10.513 14.663 1.00 83.44 332 TYR A CA 1
ATOM 2708 C C . TYR A 1 332 ? -7.072 -10.831 15.278 1.00 83.44 332 TYR A C 1
ATOM 2710 O O . TYR A 1 332 ? -7.404 -10.299 16.334 1.00 83.44 332 TYR A O 1
ATOM 2718 N N . GLN A 1 333 ? -7.833 -11.755 14.687 1.00 78.69 333 GLN A N 1
ATOM 2719 C CA . GLN A 1 333 ? -9.116 -12.203 15.241 1.00 78.69 333 GLN A CA 1
ATOM 2720 C C . GLN A 1 333 ? -8.971 -12.834 16.631 1.00 78.69 333 GLN A C 1
ATOM 2722 O O . GLN A 1 333 ? -9.808 -12.608 17.501 1.00 78.69 333 GLN A O 1
ATOM 2727 N N . THR A 1 334 ? -7.897 -13.590 16.857 1.00 79.44 334 THR A N 1
ATOM 2728 C CA . THR A 1 334 ? -7.599 -14.173 18.174 1.00 79.44 334 THR A CA 1
ATOM 2729 C C . THR A 1 334 ? -7.263 -13.084 19.194 1.00 79.44 334 THR A C 1
ATOM 2731 O O . THR A 1 334 ? -7.708 -13.141 20.340 1.00 79.44 334 THR A O 1
ATOM 2734 N N . MET A 1 335 ? -6.527 -12.055 18.768 1.00 76.12 335 MET A N 1
ATOM 2735 C CA . MET A 1 335 ? -6.122 -10.943 19.627 1.00 76.12 335 MET A CA 1
ATOM 2736 C C . MET A 1 335 ? -7.253 -9.998 20.016 1.00 76.12 335 MET A C 1
ATOM 2738 O O . MET A 1 335 ? -7.152 -9.384 21.068 1.00 76.12 335 MET A O 1
ATOM 2742 N N . LEU A 1 336 ? -8.338 -9.892 19.242 1.00 64.38 336 LEU A N 1
ATOM 2743 C CA . LEU A 1 336 ? -9.497 -9.074 19.639 1.00 64.38 336 LEU A CA 1
ATOM 2744 C C . LEU A 1 336 ? -10.058 -9.479 21.014 1.00 64.38 336 LEU A C 1
ATOM 2746 O O . LEU A 1 336 ? -10.616 -8.651 21.728 1.00 64.38 336 LEU A O 1
ATOM 2750 N N . ASN A 1 337 ? -9.847 -10.737 21.407 1.00 58.94 337 ASN A N 1
ATOM 2751 C CA . ASN A 1 337 ? -10.274 -11.284 22.690 1.00 58.94 337 ASN A CA 1
ATOM 2752 C C . ASN A 1 337 ? -9.163 -11.290 23.759 1.00 58.94 337 ASN A C 1
ATOM 2754 O O . ASN A 1 337 ? -9.409 -11.717 24.886 1.00 58.94 337 ASN A O 1
ATOM 2758 N N . CYS A 1 338 ? -7.947 -10.838 23.432 1.00 59.53 338 CYS A N 1
ATOM 2759 C CA . CYS A 1 338 ? -6.762 -10.920 24.286 1.00 59.53 338 CYS A CA 1
ATOM 2760 C C . CYS A 1 338 ? -6.177 -9.526 24.573 1.00 59.53 338 CYS A C 1
ATOM 2762 O O . CYS A 1 338 ? -6.057 -8.692 23.680 1.00 59.53 338 CYS A O 1
ATOM 2764 N N . ARG A 1 339 ? -5.794 -9.254 25.829 1.00 67.44 339 ARG A N 1
ATOM 2765 C CA . ARG A 1 339 ? -5.274 -7.936 26.255 1.00 67.44 339 ARG A CA 1
ATOM 2766 C C . ARG A 1 339 ? -3.749 -7.874 26.391 1.00 67.44 339 ARG A C 1
ATOM 2768 O O . ARG A 1 339 ? -3.230 -6.824 26.758 1.00 67.44 339 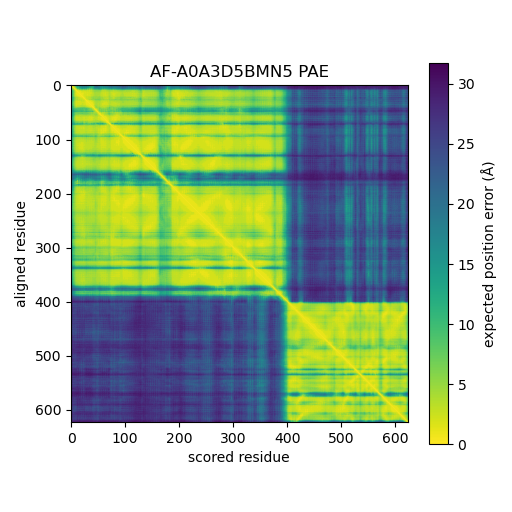ARG A O 1
ATOM 2775 N N . ASP A 1 340 ? -3.042 -8.958 26.089 1.00 72.38 340 ASP A N 1
ATOM 2776 C CA . ASP A 1 340 ? -1.645 -9.135 26.507 1.00 72.38 340 ASP A CA 1
ATOM 2777 C C . ASP A 1 340 ? -0.643 -8.263 25.728 1.00 72.38 340 ASP A C 1
ATOM 2779 O O . ASP A 1 340 ? 0.420 -7.940 26.252 1.00 72.38 340 ASP A O 1
ATOM 2783 N N . CYS A 1 341 ? -0.970 -7.834 24.500 1.00 74.69 341 CYS A N 1
ATOM 2784 C CA . CYS A 1 341 ? -0.123 -6.926 23.716 1.00 74.69 341 CYS A CA 1
ATOM 2785 C C . CYS A 1 341 ? -0.944 -6.035 22.754 1.00 74.69 341 CYS A C 1
ATOM 2787 O O . CYS A 1 341 ? -1.162 -6.397 21.593 1.00 74.69 341 CYS A O 1
ATOM 2789 N N . PRO A 1 342 ? -1.400 -4.849 23.203 1.00 74.12 342 PRO A N 1
ATOM 2790 C CA . PRO A 1 342 ? -2.153 -3.907 22.369 1.00 74.12 342 PRO A CA 1
ATOM 2791 C C . PRO A 1 342 ? -1.400 -3.425 21.120 1.00 74.12 342 PRO A C 1
ATOM 2793 O O . PRO A 1 342 ? -2.021 -3.185 20.086 1.00 74.12 342 PRO A O 1
ATOM 2796 N N . GLU A 1 343 ? -0.070 -3.306 21.190 1.00 77.81 343 GLU A N 1
ATOM 2797 C CA . GLU A 1 343 ? 0.759 -2.894 20.048 1.00 77.81 343 GLU A CA 1
ATOM 2798 C C . GLU A 1 343 ? 0.718 -3.921 18.916 1.00 77.81 343 GLU A C 1
ATOM 2800 O O . GLU A 1 343 ? 0.524 -3.556 17.755 1.00 77.81 343 GLU A O 1
ATOM 2805 N N . LEU A 1 344 ? 0.829 -5.212 19.245 1.00 83.88 344 LEU A N 1
ATOM 2806 C CA . LEU A 1 344 ? 0.742 -6.286 18.260 1.00 83.88 344 LEU A CA 1
ATOM 2807 C C . LEU A 1 344 ? -0.612 -6.261 17.541 1.00 83.88 344 LEU A C 1
ATOM 2809 O O . LEU A 1 344 ? -0.659 -6.376 16.313 1.00 83.88 344 LEU A O 1
ATOM 2813 N N . ALA A 1 345 ? -1.702 -6.053 18.287 1.00 76.75 345 ALA A N 1
ATOM 2814 C CA . ALA A 1 345 ? -3.045 -5.900 17.731 1.00 76.75 345 ALA A CA 1
ATOM 2815 C C . ALA A 1 345 ? -3.158 -4.700 16.791 1.00 76.75 345 ALA A C 1
ATOM 2817 O O . ALA A 1 345 ? -3.621 -4.849 15.656 1.00 76.75 345 ALA A O 1
ATOM 2818 N N . PHE A 1 346 ? -2.669 -3.543 17.230 1.00 77.81 346 PHE A N 1
ATOM 2819 C CA . PHE A 1 346 ? -2.671 -2.316 16.447 1.00 77.81 346 PHE A CA 1
ATOM 2820 C C . PHE A 1 346 ? -1.892 -2.460 15.130 1.00 77.81 346 PHE A C 1
ATOM 2822 O O . PHE A 1 346 ? -2.424 -2.163 14.058 1.00 77.81 346 PHE A O 1
ATOM 2829 N N . PHE A 1 347 ? -0.650 -2.953 15.173 1.00 85.19 347 PHE A N 1
ATOM 2830 C CA . PHE A 1 347 ? 0.170 -3.070 13.964 1.00 85.19 347 PHE A CA 1
ATOM 2831 C C . PHE A 1 347 ? -0.314 -4.185 13.029 1.00 85.19 347 PHE A C 1
ATOM 2833 O O . PHE A 1 347 ? -0.309 -3.990 11.813 1.00 85.19 347 PHE A O 1
ATOM 2840 N N . SER A 1 348 ? -0.827 -5.302 13.562 1.00 83.81 348 SER A N 1
ATOM 2841 C CA . SER A 1 348 ? -1.453 -6.358 12.745 1.00 83.81 348 SER A CA 1
ATOM 2842 C C . SER A 1 348 ? -2.638 -5.818 11.947 1.00 83.81 348 SER A C 1
ATOM 2844 O O . SER A 1 348 ? -2.759 -6.046 10.742 1.00 83.81 348 SER A O 1
ATOM 2846 N N . GLN A 1 349 ? -3.503 -5.053 12.611 1.00 79.81 349 GLN A N 1
ATOM 2847 C CA . GLN A 1 349 ? -4.637 -4.404 11.975 1.00 79.81 349 GLN A CA 1
ATOM 2848 C C . GLN A 1 349 ? -4.205 -3.396 10.913 1.00 79.81 349 GLN A C 1
ATOM 2850 O O . GLN A 1 349 ? -4.734 -3.407 9.799 1.00 79.81 349 GLN A O 1
ATOM 2855 N N . ARG A 1 350 ? -3.236 -2.534 11.246 1.00 80.69 350 ARG A N 1
ATOM 2856 C CA . ARG A 1 350 ? -2.720 -1.516 10.328 1.00 80.69 350 ARG A CA 1
ATOM 2857 C C . ARG A 1 350 ? -2.183 -2.151 9.046 1.00 80.69 350 ARG A C 1
ATOM 2859 O O . ARG A 1 350 ? -2.529 -1.672 7.969 1.00 80.69 350 ARG A O 1
ATOM 2866 N N . LEU A 1 351 ? -1.437 -3.254 9.145 1.00 88.12 351 LEU A N 1
ATOM 2867 C CA . LEU A 1 351 ? -0.952 -4.008 7.983 1.00 88.12 351 LEU A CA 1
ATOM 2868 C C . LEU A 1 351 ? -2.092 -4.544 7.116 1.00 88.12 351 LEU A C 1
ATOM 2870 O O . LEU A 1 351 ? -2.084 -4.356 5.898 1.00 88.12 351 LEU A O 1
ATOM 2874 N N . LEU A 1 352 ? -3.096 -5.178 7.731 1.00 83.94 352 LEU A N 1
ATOM 2875 C CA . LEU A 1 352 ? -4.267 -5.685 7.009 1.00 83.94 352 LEU A CA 1
ATOM 2876 C C . LEU A 1 352 ? -5.000 -4.553 6.277 1.00 83.94 352 LEU A C 1
ATOM 2878 O O . LEU A 1 352 ? -5.351 -4.708 5.104 1.00 83.94 352 LEU A O 1
ATOM 2882 N N . HIS A 1 353 ? -5.188 -3.409 6.936 1.00 78.00 353 HIS A N 1
ATOM 2883 C CA . HIS A 1 353 ? -5.844 -2.242 6.354 1.00 78.00 353 HIS A CA 1
ATOM 2884 C C . HIS A 1 353 ? -5.025 -1.633 5.205 1.00 78.00 353 HIS A C 1
ATOM 2886 O O . HIS A 1 353 ? -5.558 -1.442 4.111 1.00 78.00 353 HIS A O 1
ATOM 2892 N N . GLN A 1 354 ? -3.723 -1.401 5.400 1.00 84.38 354 GLN A N 1
ATOM 2893 C CA . GLN A 1 354 ? -2.828 -0.895 4.354 1.00 84.38 354 GLN A CA 1
ATOM 2894 C C . GLN A 1 354 ? -2.800 -1.828 3.135 1.00 84.38 354 GLN A C 1
ATOM 2896 O O . GLN A 1 354 ? -2.825 -1.357 1.999 1.00 84.38 354 GLN A O 1
ATOM 2901 N N . PHE A 1 355 ? -2.826 -3.148 3.340 1.00 89.31 355 PHE A N 1
ATOM 2902 C CA . PHE A 1 355 ? -2.888 -4.115 2.245 1.00 89.31 355 PHE A CA 1
ATOM 2903 C C . PHE A 1 355 ? -4.209 -4.046 1.463 1.00 89.31 355 PHE A C 1
ATOM 2905 O O . PHE A 1 355 ? -4.204 -4.082 0.229 1.00 89.31 355 PHE A O 1
ATOM 2912 N N . GLN A 1 356 ? -5.352 -3.898 2.142 1.00 79.69 356 GLN A N 1
ATOM 2913 C CA . GLN A 1 356 ? -6.637 -3.696 1.456 1.00 79.69 356 GLN A CA 1
ATOM 2914 C C . GLN A 1 356 ? -6.683 -2.362 0.710 1.00 79.69 356 GLN A C 1
ATOM 2916 O O . GLN A 1 356 ? -7.146 -2.305 -0.432 1.00 79.69 356 GLN A O 1
ATOM 2921 N N . PHE A 1 357 ? -6.167 -1.299 1.323 1.00 79.19 357 PHE A N 1
ATOM 2922 C CA . PHE A 1 357 ? -6.061 0.009 0.690 1.00 79.19 357 PHE A CA 1
ATOM 2923 C C . PHE A 1 357 ? -5.187 -0.051 -0.566 1.00 79.19 357 PHE A C 1
ATOM 2925 O O . PHE A 1 357 ? -5.578 0.462 -1.618 1.00 79.19 357 PHE A O 1
ATOM 2932 N N . TRP A 1 358 ? -4.057 -0.760 -0.495 1.00 88.50 358 TRP A N 1
ATOM 2933 C CA . TRP A 1 358 ? -3.200 -1.019 -1.645 1.00 88.50 358 TRP A CA 1
ATOM 2934 C C . TRP A 1 358 ? -3.964 -1.736 -2.766 1.00 88.50 358 TRP A C 1
ATOM 2936 O O . TRP A 1 358 ? -3.968 -1.256 -3.900 1.00 88.50 358 TRP A O 1
ATOM 2946 N N . LYS A 1 359 ? -4.697 -2.818 -2.458 1.00 85.94 359 LYS A N 1
ATOM 2947 C CA . LYS A 1 359 ? -5.527 -3.540 -3.444 1.00 85.94 359 LYS A CA 1
ATOM 2948 C C . LYS A 1 359 ? -6.567 -2.626 -4.099 1.00 85.94 359 LYS A C 1
ATOM 2950 O O . LYS A 1 359 ? -6.788 -2.707 -5.309 1.00 85.94 359 LYS A O 1
ATOM 2955 N N . ALA A 1 360 ? -7.200 -1.753 -3.316 1.00 78.50 360 ALA A N 1
ATOM 2956 C CA . ALA A 1 360 ? -8.194 -0.807 -3.811 1.00 78.50 360 ALA A CA 1
ATOM 2957 C C . ALA A 1 360 ? -7.577 0.252 -4.739 1.00 78.50 360 ALA A C 1
ATOM 2959 O O . ALA A 1 360 ? -8.115 0.493 -5.823 1.00 78.50 360 ALA A O 1
ATOM 2960 N N . ARG A 1 361 ? -6.431 0.845 -4.368 1.00 81.56 361 ARG A N 1
ATOM 2961 C CA . ARG A 1 361 ? -5.710 1.794 -5.237 1.00 81.56 361 ARG A CA 1
ATOM 2962 C C . ARG A 1 361 ? -5.185 1.122 -6.499 1.00 81.56 361 ARG A C 1
ATOM 2964 O O . ARG A 1 361 ? -5.351 1.678 -7.580 1.00 81.56 361 ARG A O 1
ATOM 2971 N N . HIS A 1 362 ? -4.650 -0.093 -6.390 1.00 87.50 362 HIS A N 1
ATOM 2972 C CA . HIS A 1 362 ? -4.217 -0.874 -7.545 1.00 87.50 362 HIS A CA 1
ATOM 2973 C C . HIS A 1 362 ? -5.374 -1.114 -8.528 1.00 87.50 362 HIS A C 1
ATOM 2975 O O . HIS A 1 362 ? -5.225 -0.885 -9.727 1.00 87.50 362 HIS A O 1
ATOM 2981 N N . LEU A 1 363 ? -6.561 -1.488 -8.032 1.00 83.88 363 LEU A N 1
ATOM 2982 C CA . LEU A 1 363 ? -7.759 -1.607 -8.866 1.00 83.88 363 LEU A CA 1
ATOM 2983 C C . LEU A 1 363 ? -8.144 -0.268 -9.517 1.00 83.88 363 LEU A C 1
ATOM 2985 O O . LEU A 1 363 ? -8.499 -0.253 -10.695 1.00 83.88 363 LEU A O 1
ATOM 2989 N N . ALA A 1 364 ? -8.090 0.843 -8.779 1.00 81.00 364 ALA A N 1
ATOM 2990 C CA . ALA A 1 364 ? -8.409 2.165 -9.320 1.00 81.00 364 ALA A CA 1
ATOM 2991 C C . ALA A 1 364 ? -7.459 2.558 -10.464 1.00 81.00 364 ALA A C 1
ATOM 2993 O O . ALA A 1 364 ? -7.919 2.999 -11.519 1.00 81.00 364 ALA A O 1
ATOM 2994 N N . ILE A 1 365 ? -6.155 2.315 -10.295 1.00 86.62 365 ILE A N 1
ATOM 2995 C CA . ILE A 1 365 ? -5.148 2.521 -11.342 1.00 86.62 365 ILE A CA 1
ATOM 2996 C C . ILE A 1 365 ? -5.428 1.600 -12.531 1.00 86.62 365 ILE A C 1
ATOM 2998 O O . ILE A 1 365 ? -5.472 2.070 -13.663 1.00 86.62 365 ILE A O 1
ATOM 3002 N N . ALA A 1 366 ? -5.705 0.314 -12.305 1.00 87.25 366 ALA A N 1
ATOM 3003 C CA . ALA A 1 366 ? -6.028 -0.617 -13.384 1.00 87.25 366 ALA A CA 1
ATOM 3004 C C . ALA A 1 366 ? -7.265 -0.172 -14.189 1.00 87.25 366 ALA A C 1
ATOM 3006 O O . ALA A 1 366 ? -7.254 -0.249 -15.413 1.00 87.25 366 ALA A O 1
ATOM 3007 N N . ILE A 1 367 ? -8.308 0.345 -13.526 1.00 85.06 367 ILE A N 1
ATOM 3008 C CA . ILE A 1 367 ? -9.503 0.901 -14.186 1.00 85.06 367 ILE A CA 1
ATOM 3009 C C . ILE A 1 367 ? -9.170 2.155 -15.007 1.00 85.06 367 ILE A C 1
ATOM 3011 O O . ILE A 1 367 ? -9.758 2.350 -16.068 1.00 85.06 367 ILE A O 1
ATOM 3015 N N . LYS A 1 368 ? -8.256 3.005 -14.523 1.00 87.62 368 LYS A N 1
ATOM 3016 C CA . LYS A 1 368 ? -7.783 4.199 -15.244 1.00 87.62 368 LYS A CA 1
ATOM 3017 C C . LYS A 1 368 ? -6.955 3.820 -16.477 1.00 87.62 368 LYS A C 1
ATOM 3019 O O . LYS A 1 368 ? -7.112 4.441 -17.523 1.00 87.62 368 LYS A O 1
ATOM 3024 N N . MET A 1 369 ? -6.081 2.823 -16.346 1.00 87.50 369 MET A N 1
ATOM 3025 C CA . MET A 1 369 ? -5.071 2.474 -17.351 1.00 87.50 369 MET A CA 1
ATOM 3026 C C . MET A 1 369 ? -5.567 1.497 -18.424 1.00 87.50 369 MET A C 1
ATOM 3028 O O . MET A 1 369 ? -4.991 1.451 -19.507 1.00 87.50 369 MET A O 1
ATOM 3032 N N . LEU A 1 370 ? -6.596 0.693 -18.142 1.00 86.00 370 LEU A N 1
ATOM 3033 C CA . LEU A 1 370 ? -7.077 -0.360 -19.041 1.00 86.00 370 LEU A CA 1
ATOM 3034 C C . LEU A 1 370 ? -8.506 -0.069 -19.539 1.00 86.00 370 LEU A C 1
ATOM 3036 O O . LEU A 1 370 ? -9.323 0.481 -18.798 1.00 86.00 370 LEU A O 1
ATOM 3040 N N . PRO A 1 371 ? -8.870 -0.484 -20.767 1.00 83.44 371 PRO A N 1
ATOM 3041 C CA . PRO A 1 371 ? -10.242 -0.369 -21.256 1.00 83.44 371 PRO A CA 1
ATOM 3042 C C . PRO A 1 371 ? -11.253 -1.080 -20.351 1.00 83.44 371 PRO A C 1
ATOM 3044 O O . PRO A 1 371 ? -10.964 -2.132 -19.784 1.00 83.44 371 PRO A O 1
ATOM 3047 N N . LYS A 1 372 ? -12.493 -0.573 -20.297 1.00 74.69 372 LYS A N 1
ATOM 3048 C CA . LYS A 1 372 ? -13.562 -1.094 -19.416 1.00 74.69 372 LYS A CA 1
ATOM 3049 C C . LYS A 1 372 ? -13.837 -2.601 -19.557 1.00 74.69 372 LYS A C 1
ATOM 3051 O O . LYS A 1 372 ? -14.231 -3.221 -18.573 1.00 74.69 372 LYS A O 1
ATOM 3056 N N . ASN A 1 373 ? -13.607 -3.174 -20.741 1.00 71.38 373 ASN A N 1
ATOM 3057 C CA . ASN A 1 373 ? -13.847 -4.593 -21.042 1.00 71.38 373 ASN A CA 1
ATOM 3058 C C . ASN A 1 373 ? -12.568 -5.450 -20.997 1.00 71.38 373 ASN A C 1
ATOM 3060 O O . ASN A 1 373 ? -12.597 -6.624 -21.362 1.00 71.38 373 ASN A O 1
ATOM 3064 N N . PHE A 1 374 ? -11.432 -4.882 -20.584 1.00 68.50 374 PHE A N 1
ATOM 3065 C CA . PHE A 1 374 ? -10.162 -5.595 -20.567 1.00 68.50 374 PHE A CA 1
ATOM 3066 C C . PHE A 1 374 ? -10.185 -6.724 -19.526 1.00 68.50 374 PHE A C 1
ATOM 3068 O O . PHE A 1 374 ? -10.262 -6.480 -18.316 1.00 68.50 374 PHE A O 1
ATOM 3075 N N . GLY A 1 375 ? -10.130 -7.968 -20.011 1.00 62.25 375 GLY A N 1
ATOM 3076 C CA . GLY A 1 375 ? -10.206 -9.165 -19.171 1.00 62.25 375 GLY A CA 1
ATOM 3077 C C . GLY A 1 375 ? -11.587 -9.404 -18.547 1.00 62.25 375 GLY A C 1
ATOM 3078 O O . GLY A 1 375 ? -11.682 -9.942 -17.450 1.00 62.25 375 GLY A O 1
ATOM 3079 N N . ALA A 1 376 ? -12.671 -8.974 -19.203 1.00 55.16 376 ALA A N 1
ATOM 3080 C CA . ALA A 1 376 ? -14.032 -9.168 -18.691 1.00 55.16 376 ALA A CA 1
ATOM 3081 C C . ALA A 1 376 ? -14.464 -10.649 -18.597 1.00 55.16 376 ALA A C 1
ATOM 3083 O O . ALA A 1 376 ? -15.328 -10.965 -17.786 1.00 55.16 376 ALA A O 1
ATOM 3084 N N . GLU A 1 377 ? -13.851 -11.545 -19.379 1.00 47.12 377 GLU A N 1
ATOM 3085 C CA . GLU A 1 377 ? -14.262 -12.956 -19.517 1.00 47.12 377 GLU A CA 1
ATOM 3086 C C . GLU A 1 377 ? -13.166 -13.970 -19.123 1.00 47.12 377 GLU A C 1
ATOM 3088 O O . GLU A 1 377 ? -13.230 -15.134 -19.503 1.00 47.12 377 GLU A O 1
ATOM 3093 N N . GLY A 1 378 ? -12.145 -13.563 -18.357 1.00 54.34 378 GLY A N 1
ATOM 3094 C CA . GLY A 1 378 ? -11.038 -14.453 -17.978 1.00 54.34 378 GLY A CA 1
ATOM 3095 C C . GLY A 1 378 ? -10.543 -14.276 -16.539 1.00 54.34 378 GLY A C 1
ATOM 3096 O O . GLY A 1 378 ? -10.943 -13.335 -15.853 1.00 54.34 378 GLY A O 1
ATOM 3097 N N . PRO A 1 379 ? -9.618 -15.138 -16.071 1.00 54.69 379 PRO A N 1
ATOM 3098 C CA . PRO A 1 379 ? -9.021 -15.058 -14.730 1.00 54.69 379 PRO A CA 1
ATOM 3099 C C . PRO A 1 379 ? -8.064 -13.859 -14.546 1.00 54.69 379 PRO A C 1
ATOM 3101 O O . PRO A 1 379 ? -7.338 -13.777 -13.560 1.00 54.69 379 PRO A O 1
ATOM 3104 N N . LEU A 1 380 ? -8.039 -12.928 -15.502 1.00 62.97 380 LEU A N 1
ATOM 3105 C CA . LEU A 1 380 ? -7.129 -11.790 -15.587 1.00 62.97 380 LEU A CA 1
ATOM 3106 C C . LEU A 1 380 ? -7.931 -10.510 -15.843 1.00 62.97 380 LEU A C 1
ATOM 3108 O O . LEU A 1 380 ? -8.967 -10.549 -16.494 1.00 62.97 380 LEU A O 1
ATOM 3112 N N . GLY A 1 381 ? -7.425 -9.361 -15.389 1.00 71.38 381 GLY A N 1
ATOM 3113 C CA . GLY A 1 381 ? -7.990 -8.042 -15.706 1.00 71.38 381 GLY A CA 1
ATOM 3114 C C . GLY A 1 381 ? -8.923 -7.453 -14.641 1.00 71.38 381 GLY A C 1
ATOM 3115 O O . GLY A 1 381 ? -8.916 -7.854 -13.476 1.00 71.38 381 GLY A O 1
ATOM 3116 N N . ILE A 1 382 ? -9.710 -6.440 -15.031 1.00 75.75 382 ILE A N 1
ATOM 3117 C CA . ILE A 1 382 ? -10.483 -5.604 -14.090 1.00 75.75 382 ILE A CA 1
ATOM 3118 C C . ILE A 1 382 ? -11.574 -6.415 -13.373 1.00 75.75 382 ILE A C 1
ATOM 3120 O O . ILE A 1 382 ? -11.827 -6.189 -12.188 1.00 75.75 382 ILE A O 1
ATOM 3124 N N . GLY A 1 383 ? -12.223 -7.357 -14.069 1.00 70.81 383 GLY A N 1
ATOM 3125 C CA . GLY A 1 383 ? -13.259 -8.220 -13.488 1.00 70.81 383 GLY A CA 1
ATOM 3126 C C . GLY A 1 383 ? -12.718 -9.081 -12.343 1.00 70.81 383 GLY A C 1
ATOM 3127 O O . GLY A 1 383 ? -13.282 -9.088 -11.247 1.00 70.81 383 GLY A O 1
ATOM 3128 N N . TYR A 1 384 ? -11.563 -9.711 -12.566 1.00 73.81 384 TYR A N 1
ATOM 3129 C CA . TYR A 1 384 ? -10.851 -10.499 -11.561 1.00 73.81 384 TYR A CA 1
ATOM 3130 C C . TYR A 1 384 ? -10.425 -9.660 -10.345 1.00 73.81 384 TYR A C 1
ATOM 3132 O O . TYR A 1 384 ? -10.653 -10.062 -9.201 1.00 73.81 384 TYR A O 1
ATOM 3140 N N . LEU A 1 385 ? -9.866 -8.464 -10.566 1.00 73.69 385 LEU A N 1
ATOM 3141 C CA . LEU A 1 385 ? -9.483 -7.559 -9.474 1.00 73.69 385 LEU A CA 1
ATOM 3142 C C . LEU A 1 385 ? -10.701 -7.116 -8.641 1.00 73.69 385 LEU A C 1
ATOM 3144 O O . LEU A 1 385 ? -10.639 -7.107 -7.412 1.00 73.69 385 LEU A O 1
ATOM 3148 N N . LYS A 1 386 ? -11.835 -6.808 -9.290 1.00 73.75 386 LYS A N 1
ATOM 3149 C CA . LYS A 1 386 ? -13.096 -6.472 -8.602 1.00 73.75 386 LYS A CA 1
ATOM 3150 C C . LYS A 1 386 ? -13.620 -7.629 -7.755 1.00 73.75 386 LYS A C 1
ATOM 3152 O O . LYS A 1 386 ? -14.069 -7.386 -6.637 1.00 73.75 386 LYS A O 1
ATOM 3157 N N . SER A 1 387 ? -13.573 -8.858 -8.272 1.00 70.38 387 SER A N 1
ATOM 3158 C CA . SER A 1 387 ? -14.005 -10.058 -7.543 1.00 70.38 387 SER A CA 1
ATOM 3159 C C . SER A 1 387 ? -13.149 -10.286 -6.291 1.00 70.38 387 SER A C 1
ATOM 3161 O O . SER A 1 387 ? -13.676 -10.365 -5.180 1.00 70.38 387 SER A O 1
ATOM 3163 N N . ASN A 1 388 ? -11.819 -10.249 -6.439 1.00 67.62 388 ASN A N 1
ATOM 3164 C CA . ASN A 1 388 ? -10.889 -10.409 -5.316 1.00 67.62 388 ASN A CA 1
ATOM 3165 C C . ASN A 1 388 ? -11.022 -9.312 -4.250 1.00 67.62 388 ASN A C 1
ATOM 3167 O O . ASN A 1 388 ? -10.885 -9.598 -3.059 1.00 67.62 388 ASN A O 1
ATOM 3171 N N . LEU A 1 389 ? -11.297 -8.063 -4.644 1.00 67.94 389 LEU A N 1
ATOM 3172 C CA . LEU A 1 389 ? -11.517 -6.978 -3.685 1.00 67.94 389 LEU A CA 1
ATOM 3173 C C . LEU A 1 389 ? -12.864 -7.130 -2.961 1.00 67.94 389 LEU A C 1
ATOM 3175 O O . LEU A 1 389 ? -12.925 -6.994 -1.740 1.00 67.94 389 LEU A O 1
ATOM 3179 N N . ARG A 1 390 ? -13.945 -7.449 -3.691 1.00 59.03 390 ARG A N 1
ATO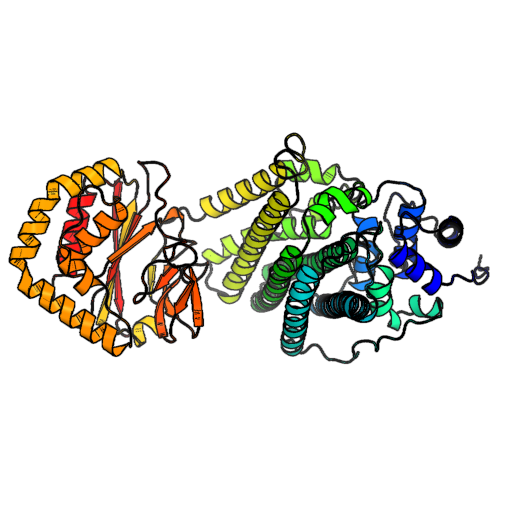M 3180 C CA . ARG A 1 390 ? -15.285 -7.635 -3.109 1.00 59.03 390 ARG A CA 1
ATOM 3181 C C . ARG A 1 390 ? -15.311 -8.765 -2.088 1.00 59.03 390 ARG A C 1
ATOM 3183 O O . ARG A 1 390 ? -15.869 -8.570 -1.013 1.00 59.03 390 ARG A O 1
ATOM 3190 N N . ASN A 1 391 ? -14.687 -9.902 -2.372 1.00 52.69 391 ASN A N 1
ATOM 3191 C CA . ASN A 1 391 ? -14.731 -11.055 -1.469 1.00 52.69 391 ASN A CA 1
ATOM 3192 C C . ASN A 1 391 ? -13.960 -10.786 -0.163 1.00 52.69 391 ASN A C 1
ATOM 3194 O O . ASN A 1 391 ? -14.484 -11.041 0.918 1.00 52.69 391 ASN A O 1
ATOM 3198 N N . ASN A 1 392 ? -12.803 -10.116 -0.241 1.00 49.97 392 ASN A N 1
ATOM 3199 C CA . ASN A 1 392 ? -12.026 -9.710 0.936 1.00 49.97 392 ASN A CA 1
ATOM 3200 C C . ASN A 1 392 ? -12.734 -8.643 1.796 1.00 49.97 392 ASN A C 1
ATOM 3202 O O . ASN A 1 392 ? -12.719 -8.732 3.026 1.00 49.97 392 ASN A O 1
ATOM 3206 N N . MET A 1 393 ? -13.396 -7.674 1.153 1.00 42.03 393 MET A N 1
ATOM 3207 C CA . MET A 1 393 ? -14.191 -6.631 1.816 1.00 42.03 393 MET A CA 1
ATOM 3208 C C . MET A 1 393 ? -15.455 -7.194 2.473 1.00 42.03 393 MET A C 1
ATOM 3210 O O . MET A 1 393 ? -15.835 -6.758 3.556 1.00 42.03 393 MET A O 1
ATOM 3214 N N . THR A 1 394 ? -16.115 -8.165 1.836 1.00 38.41 394 THR A N 1
ATOM 3215 C CA . THR A 1 394 ? -17.345 -8.776 2.365 1.00 38.41 394 THR A CA 1
ATOM 3216 C C . THR A 1 394 ? -17.044 -9.670 3.570 1.00 38.41 394 THR A C 1
ATOM 3218 O O . THR A 1 394 ? -17.840 -9.715 4.501 1.00 38.41 394 THR A O 1
ATOM 3221 N N . GLU A 1 395 ? -15.887 -10.337 3.604 1.00 38.16 395 GLU A N 1
ATOM 3222 C CA . GLU A 1 395 ? -15.463 -11.165 4.741 1.00 38.16 395 GLU A CA 1
ATOM 3223 C C . GLU A 1 395 ? -14.954 -10.354 5.942 1.00 38.16 395 GLU A C 1
ATOM 3225 O O . GLU A 1 395 ? -15.273 -10.720 7.073 1.00 38.16 395 GLU A O 1
ATOM 3230 N N . MET A 1 396 ? -14.244 -9.233 5.730 1.00 37.47 396 MET A N 1
ATOM 3231 C CA . MET A 1 396 ? -13.897 -8.299 6.818 1.00 37.47 396 MET A CA 1
ATOM 3232 C C . MET A 1 396 ? -15.147 -7.619 7.394 1.00 37.47 396 MET A C 1
ATOM 3234 O O . MET A 1 396 ? -15.349 -7.633 8.604 1.00 37.47 396 MET A O 1
ATOM 3238 N N . ARG A 1 397 ? -16.058 -7.137 6.535 1.00 38.34 397 ARG A N 1
ATOM 3239 C CA . ARG A 1 397 ? -17.330 -6.517 6.959 1.00 38.34 397 ARG A CA 1
ATOM 3240 C C . ARG A 1 397 ? -18.310 -7.494 7.613 1.00 38.34 397 ARG A C 1
ATOM 3242 O O . ARG A 1 397 ? -19.201 -7.074 8.341 1.00 38.34 397 ARG A O 1
ATOM 3249 N N . ARG A 1 398 ? -18.184 -8.804 7.356 1.00 37.22 398 ARG A N 1
ATOM 3250 C CA . ARG A 1 398 ? -18.992 -9.839 8.030 1.00 37.22 398 ARG A CA 1
ATOM 3251 C C . ARG A 1 398 ? -18.542 -10.105 9.468 1.00 37.22 398 ARG A C 1
ATOM 3253 O O . ARG A 1 398 ? -19.368 -10.588 10.234 1.00 37.22 398 ARG A O 1
ATOM 3260 N N . HIS A 1 399 ? -17.295 -9.786 9.825 1.00 37.16 399 HIS A N 1
ATOM 3261 C CA . HIS A 1 399 ? -16.777 -9.960 11.187 1.00 37.16 399 HIS A CA 1
ATOM 3262 C C . HIS A 1 399 ? -16.945 -8.705 12.063 1.00 37.16 399 HIS A C 1
ATOM 3264 O O . HIS A 1 399 ? -16.928 -8.836 13.276 1.00 37.16 399 HIS A O 1
ATOM 3270 N N . SER A 1 400 ? -17.228 -7.529 11.485 1.00 38.28 400 SER A N 1
ATOM 3271 C CA . SER A 1 400 ? -17.688 -6.327 12.209 1.00 38.28 400 SER A CA 1
ATOM 3272 C C . SER A 1 400 ? -19.226 -6.248 12.281 1.00 38.28 400 SER A C 1
ATOM 3274 O O . SER A 1 400 ? -19.830 -5.189 12.096 1.00 38.28 400 SER A O 1
ATOM 3276 N N . ARG A 1 401 ? -19.894 -7.397 12.451 1.00 45.12 401 ARG A N 1
ATOM 3277 C CA . ARG A 1 401 ? -21.361 -7.468 12.599 1.00 45.12 401 ARG A CA 1
ATOM 3278 C C . ARG A 1 401 ? -21.852 -6.989 13.963 1.00 45.12 401 ARG A C 1
ATOM 3280 O O . ARG A 1 401 ? -23.062 -6.903 14.156 1.00 45.12 401 ARG A O 1
ATOM 3287 N N . GLU A 1 402 ? -20.943 -6.656 14.867 1.00 57.19 402 GLU A N 1
ATOM 3288 C CA . GLU A 1 402 ? -21.281 -5.990 16.111 1.00 57.19 402 GLU A CA 1
ATOM 3289 C C . GLU A 1 402 ? -21.463 -4.488 15.879 1.00 57.19 402 GLU A C 1
ATOM 3291 O O . GLU A 1 402 ? -20.815 -3.850 15.049 1.00 57.19 402 GLU A O 1
ATOM 3296 N N . VAL A 1 403 ? -22.459 -3.963 16.575 1.00 65.81 403 VAL A N 1
ATOM 3297 C CA . VAL A 1 403 ? -22.681 -2.543 16.830 1.00 65.81 403 VAL A CA 1
ATOM 3298 C C . VAL A 1 403 ? -21.355 -1.915 17.284 1.00 65.81 403 VAL A C 1
ATOM 3300 O O . VAL A 1 403 ? -20.768 -2.466 18.212 1.00 65.81 403 VAL A O 1
ATOM 3303 N N . PRO A 1 404 ? -20.870 -0.814 16.673 1.00 78.25 404 PRO A N 1
ATOM 3304 C CA . PRO A 1 404 ? -19.626 -0.195 17.115 1.00 78.25 404 PRO A CA 1
ATOM 3305 C C . PRO A 1 404 ? -19.763 0.246 18.572 1.00 78.25 404 PRO A C 1
ATOM 3307 O O . PRO A 1 404 ? -20.684 0.998 18.912 1.00 78.25 404 PRO A O 1
ATOM 3310 N N . GLU A 1 405 ? -18.856 -0.204 19.437 1.00 86.56 405 GLU A N 1
ATOM 3311 C CA . GLU A 1 405 ? -18.812 0.302 20.800 1.00 86.56 405 GLU A CA 1
ATOM 3312 C C . GLU A 1 405 ? -18.223 1.714 20.774 1.00 86.56 405 GLU A C 1
ATOM 3314 O O . GLU A 1 405 ? -17.223 1.982 20.104 1.00 86.56 405 GLU A O 1
ATOM 3319 N N . VAL A 1 406 ? -18.845 2.642 21.502 1.00 89.44 406 VAL A N 1
ATOM 3320 C CA . VAL A 1 406 ? -18.353 4.018 21.601 1.00 89.44 406 VAL A CA 1
ATOM 3321 C C . VAL A 1 406 ? -17.662 4.199 22.940 1.00 89.44 406 VAL A C 1
ATOM 3323 O O . VAL A 1 406 ? -18.253 3.961 23.993 1.00 89.44 406 VAL A O 1
ATOM 3326 N N . ARG A 1 407 ? -16.405 4.646 22.915 1.00 92.00 407 ARG A N 1
ATOM 3327 C CA . ARG A 1 407 ? -15.581 4.836 24.116 1.00 92.00 407 ARG A CA 1
ATOM 3328 C C . ARG A 1 407 ? -14.949 6.222 24.148 1.00 92.00 407 ARG A C 1
ATOM 3330 O O . ARG A 1 407 ? -14.691 6.830 23.116 1.00 92.00 407 ARG A O 1
ATOM 3337 N N . LEU A 1 408 ? -14.658 6.705 25.355 1.00 91.31 408 LEU A N 1
ATOM 3338 C CA . LEU A 1 408 ? -13.912 7.946 25.591 1.00 91.31 408 LEU A CA 1
ATOM 3339 C C . LEU A 1 408 ? -12.437 7.651 25.847 1.00 91.31 408 LEU A C 1
ATOM 3341 O O . LEU A 1 408 ? -12.126 6.812 26.696 1.00 91.31 408 LEU A O 1
ATOM 3345 N N . SER A 1 409 ? -11.543 8.400 25.203 1.00 91.25 409 SER A N 1
ATOM 3346 C CA . SER A 1 409 ? -10.123 8.393 25.549 1.00 91.25 409 SER A CA 1
ATOM 3347 C C . SER A 1 409 ? -9.868 9.112 26.880 1.00 91.25 409 SER A C 1
ATOM 3349 O O . SER A 1 409 ? -10.603 10.021 27.280 1.00 91.25 409 SER A O 1
ATOM 3351 N N . THR A 1 410 ? -8.786 8.742 27.570 1.00 87.25 410 THR A N 1
ATOM 3352 C CA . THR A 1 410 ? -8.352 9.423 28.802 1.00 87.25 410 THR A CA 1
ATOM 3353 C C . THR A 1 410 ? -8.089 10.910 28.560 1.00 87.25 410 THR A C 1
ATOM 3355 O O . THR A 1 410 ? -8.471 11.749 29.371 1.00 87.25 410 THR A O 1
ATOM 3358 N N . ARG A 1 411 ? -7.489 11.248 27.413 1.00 89.62 411 ARG A N 1
ATOM 3359 C CA . ARG A 1 411 ? -7.151 12.628 27.049 1.00 89.62 411 ARG A CA 1
ATOM 3360 C C . ARG A 1 411 ? -8.403 13.467 26.790 1.00 89.62 411 ARG A C 1
ATOM 3362 O O . ARG A 1 411 ? -8.477 14.603 27.252 1.00 89.62 411 ARG A O 1
ATOM 3369 N N . ALA A 1 412 ? -9.404 12.900 26.117 1.00 91.56 412 ALA A N 1
ATOM 3370 C CA . ALA A 1 412 ? -10.688 13.560 25.913 1.00 91.56 412 ALA A CA 1
ATOM 3371 C C . ALA A 1 412 ? -11.385 13.850 27.247 1.00 91.56 412 ALA A C 1
ATOM 3373 O O . ALA A 1 412 ? -11.803 14.984 27.466 1.00 91.56 412 ALA A O 1
ATOM 3374 N N . ARG A 1 413 ? -11.422 12.880 28.176 1.00 90.06 413 ARG A N 1
ATOM 3375 C CA . ARG A 1 413 ? -11.997 13.081 29.522 1.00 90.06 413 ARG A CA 1
ATOM 3376 C C . ARG A 1 413 ? -11.352 14.245 30.273 1.00 90.06 413 ARG A C 1
ATOM 3378 O O . ARG A 1 413 ? -12.061 15.011 30.908 1.00 90.06 413 ARG A O 1
ATOM 3385 N N . GLN A 1 414 ? -10.030 14.378 30.182 1.00 87.06 414 GLN A N 1
ATOM 3386 C CA . GLN A 1 414 ? -9.276 15.426 30.876 1.00 87.06 414 GLN A CA 1
ATOM 3387 C C . GLN A 1 414 ? -9.495 16.821 30.278 1.00 87.06 414 GLN A C 1
ATOM 3389 O O . GLN A 1 414 ? -9.583 17.799 31.010 1.00 87.06 414 GLN A O 1
ATOM 3394 N N . LEU A 1 415 ? -9.556 16.934 28.949 1.00 89.69 415 LEU A N 1
ATOM 3395 C CA . LEU A 1 415 ? -9.594 18.237 28.269 1.00 89.69 415 LEU A CA 1
ATOM 3396 C C . LEU A 1 415 ? -11.002 18.816 28.098 1.00 89.69 415 LEU A C 1
ATOM 3398 O O . LEU A 1 415 ? -11.144 20.009 27.811 1.00 89.69 415 LEU A O 1
ATOM 3402 N N . PHE A 1 416 ? -12.023 17.976 28.239 1.00 91.19 416 PHE A N 1
ATOM 3403 C CA . PHE A 1 416 ? -13.416 18.307 27.957 1.00 91.19 416 PHE A CA 1
ATOM 3404 C C . PHE A 1 416 ? -14.342 17.957 29.129 1.00 91.19 416 PHE A C 1
ATOM 3406 O O . PHE A 1 416 ? -15.486 17.550 28.927 1.00 91.19 416 PHE A O 1
ATOM 3413 N N . GLU A 1 417 ? -13.842 18.119 30.356 1.00 88.56 417 GLU A N 1
ATOM 3414 C CA . GLU A 1 417 ? -14.607 17.888 31.581 1.00 88.56 417 GLU A CA 1
ATOM 3415 C C . GLU A 1 417 ? -15.951 18.639 31.573 1.00 88.56 417 GLU A C 1
ATOM 3417 O O . GLU A 1 417 ? -16.046 19.794 31.152 1.00 88.56 417 GLU A O 1
ATOM 3422 N N . GLY A 1 418 ? -17.004 17.959 32.028 1.00 87.50 418 GLY A N 1
ATOM 3423 C CA . GLY A 1 418 ? -18.361 18.507 32.089 1.00 87.50 418 GLY A CA 1
ATOM 3424 C C . GLY A 1 418 ? -19.164 18.345 30.798 1.00 87.50 418 GLY A C 1
ATOM 3425 O O . GLY A 1 418 ? -20.370 18.586 30.804 1.00 87.50 418 GLY A O 1
ATOM 3426 N N . LEU A 1 419 ? -18.552 17.878 29.703 1.00 91.81 419 LEU A N 1
ATOM 3427 C CA . LEU A 1 419 ? -19.310 17.468 28.523 1.00 91.81 419 LEU A CA 1
ATOM 3428 C C . LEU A 1 419 ? -20.023 16.130 28.740 1.00 91.81 419 LEU A C 1
ATOM 3430 O O . LEU A 1 419 ? -19.543 15.217 29.416 1.00 91.81 419 LEU A O 1
ATOM 3434 N N . THR A 1 420 ? -21.178 16.001 28.098 1.00 92.31 420 THR A N 1
ATOM 3435 C CA . THR A 1 420 ? -21.889 14.739 27.920 1.00 92.31 420 THR A CA 1
ATOM 3436 C C . THR A 1 420 ? -22.104 14.511 26.436 1.00 92.31 420 THR A C 1
ATOM 3438 O O . THR A 1 420 ? -22.585 15.388 25.722 1.00 92.31 420 THR A O 1
ATOM 3441 N N . LEU A 1 421 ? -21.752 13.317 25.977 1.00 93.69 421 LEU A N 1
ATOM 3442 C CA . LEU A 1 421 ? -22.039 12.835 24.637 1.00 93.69 421 LEU A CA 1
ATOM 3443 C C . LEU A 1 421 ? -22.987 11.650 24.752 1.00 93.69 421 LEU A C 1
ATOM 3445 O O . LEU A 1 421 ? -22.803 10.775 25.598 1.00 93.69 421 LEU A O 1
ATOM 3449 N N . VAL A 1 422 ? -24.008 11.626 23.906 1.00 92.94 422 VAL A N 1
ATOM 3450 C CA . VAL A 1 422 ? -24.953 10.514 23.823 1.00 92.94 422 VAL A CA 1
ATOM 3451 C C . VAL A 1 422 ? -24.855 9.919 22.433 1.00 92.94 422 VAL A C 1
ATOM 3453 O O . VAL A 1 422 ? -25.082 10.613 21.443 1.00 92.94 422 VAL A O 1
ATOM 3456 N N . TRP A 1 423 ? -24.500 8.640 22.367 1.00 93.75 423 TRP A N 1
ATOM 3457 C CA . TRP A 1 423 ? -24.543 7.852 21.144 1.00 93.75 423 TRP A CA 1
ATOM 3458 C C . TRP A 1 423 ? -25.829 7.039 21.127 1.00 93.75 423 TRP A C 1
ATOM 3460 O O . TRP A 1 423 ? -26.106 6.299 22.071 1.00 93.75 423 TRP A O 1
ATOM 3470 N N . ILE A 1 424 ? -26.620 7.186 20.071 1.00 93.50 424 ILE A N 1
ATOM 3471 C CA . ILE A 1 424 ? -27.871 6.459 19.881 1.00 93.50 424 ILE A CA 1
ATOM 3472 C C . ILE A 1 424 ? -27.758 5.690 18.579 1.00 93.50 424 ILE A C 1
ATOM 3474 O O . ILE A 1 424 ? -27.522 6.262 17.516 1.00 93.50 424 ILE A O 1
ATOM 3478 N N . GLN A 1 425 ? -27.950 4.389 18.662 1.00 90.38 425 GLN A N 1
ATOM 3479 C CA . GLN A 1 425 ? -27.903 3.498 17.531 1.00 90.38 425 GLN A CA 1
ATOM 3480 C C . GLN A 1 425 ? -29.302 3.021 17.176 1.00 90.38 425 GLN A C 1
ATOM 3482 O O . GLN A 1 425 ? -29.991 2.425 17.995 1.00 90.38 425 GLN A O 1
ATOM 3487 N N . CYS A 1 426 ? -29.685 3.220 15.920 1.00 90.88 426 CYS A N 1
ATOM 3488 C CA . CYS A 1 426 ? -30.940 2.732 15.374 1.00 90.88 426 CYS A CA 1
ATOM 3489 C C . CYS A 1 426 ? -30.653 1.649 14.330 1.00 90.88 426 CYS A C 1
ATOM 3491 O O . CYS A 1 426 ? -29.955 1.910 13.345 1.00 90.88 426 CYS A O 1
ATOM 3493 N N . THR A 1 427 ? -31.197 0.447 14.516 1.00 88.50 427 THR A N 1
ATOM 3494 C CA . THR A 1 427 ? -31.068 -0.659 13.550 1.00 88.50 427 THR A CA 1
ATOM 3495 C C . THR A 1 427 ? -32.380 -0.920 12.812 1.00 88.50 427 THR A C 1
ATOM 3497 O O . THR A 1 427 ? -33.454 -0.529 13.271 1.00 88.50 427 THR A O 1
ATOM 3500 N N . ASP A 1 428 ? -32.287 -1.542 11.634 1.00 86.69 428 ASP A N 1
ATOM 3501 C CA . ASP A 1 428 ? -33.425 -1.846 10.759 1.00 86.69 428 ASP A CA 1
ATOM 3502 C C . ASP A 1 428 ? -34.313 -0.631 10.450 1.00 86.69 428 ASP A C 1
ATOM 3504 O O . ASP A 1 428 ? -35.542 -0.708 10.425 1.00 86.69 428 ASP A O 1
ATOM 3508 N N . VAL A 1 429 ? -33.680 0.518 10.202 1.00 89.62 429 VAL A N 1
ATOM 3509 C CA . VAL A 1 429 ? -34.378 1.776 9.944 1.00 89.62 429 VAL A CA 1
ATOM 3510 C C . VAL A 1 429 ? -35.038 1.758 8.565 1.00 89.62 429 VAL A C 1
ATOM 3512 O O . VAL A 1 429 ? -34.391 1.517 7.540 1.00 89.62 429 VAL A O 1
ATOM 3515 N N . ASP A 1 430 ? -36.328 2.072 8.550 1.00 89.50 430 ASP A N 1
ATOM 3516 C CA . ASP A 1 430 ? -37.151 2.361 7.382 1.00 89.50 430 ASP A CA 1
ATOM 3517 C C . ASP A 1 430 ? -37.227 3.881 7.176 1.00 89.50 430 ASP A C 1
ATOM 3519 O O . ASP A 1 430 ? -37.890 4.616 7.917 1.00 89.50 430 ASP A O 1
ATOM 3523 N N . LEU A 1 431 ? -36.532 4.366 6.146 1.00 88.56 431 LEU A N 1
ATOM 3524 C CA . LEU A 1 431 ? -36.427 5.792 5.853 1.00 88.56 431 LEU A CA 1
ATOM 3525 C C . LEU A 1 431 ? -37.767 6.410 5.428 1.00 88.56 431 LEU A C 1
ATOM 3527 O O . LEU A 1 431 ? -37.963 7.605 5.643 1.00 88.56 431 LEU A O 1
ATOM 3531 N N . GLN A 1 432 ? -38.701 5.634 4.865 1.00 88.38 432 GLN A N 1
ATOM 3532 C CA . GLN A 1 432 ? -40.035 6.139 4.521 1.00 88.38 432 GLN A CA 1
ATOM 3533 C C . GLN A 1 432 ? -40.879 6.353 5.771 1.00 88.38 432 GLN A C 1
ATOM 3535 O O . GLN A 1 432 ? -41.498 7.409 5.920 1.00 88.38 432 GLN A O 1
ATOM 3540 N N . LYS A 1 433 ? -40.870 5.391 6.698 1.00 90.88 433 LYS A N 1
ATOM 3541 C CA . LYS A 1 433 ? -41.568 5.545 7.982 1.00 90.88 433 LYS A CA 1
ATOM 3542 C C . LYS A 1 433 ? -40.968 6.669 8.812 1.00 90.88 433 LYS A C 1
ATOM 3544 O O . LYS A 1 433 ? -41.716 7.453 9.385 1.00 90.88 433 LYS A O 1
ATOM 3549 N N . LEU A 1 434 ? -39.641 6.805 8.812 1.00 92.06 434 LEU A N 1
ATOM 3550 C CA . LEU A 1 434 ? -38.962 7.913 9.483 1.00 92.06 434 LEU A CA 1
ATOM 3551 C C . LEU A 1 434 ? -39.321 9.261 8.846 1.00 92.06 434 LEU A C 1
ATOM 3553 O O . LEU A 1 434 ? -39.595 10.231 9.550 1.00 92.06 434 LEU A O 1
ATOM 3557 N N . GLN A 1 435 ? -39.366 9.325 7.513 1.00 90.69 435 GLN A N 1
ATOM 3558 C CA . GLN A 1 435 ? -39.814 10.512 6.790 1.00 90.69 435 GLN A CA 1
ATOM 3559 C C . GLN A 1 435 ? -41.247 10.897 7.163 1.00 90.69 435 GLN A C 1
ATOM 3561 O O . GLN A 1 435 ? -41.499 12.079 7.405 1.00 90.69 435 GLN A O 1
ATOM 3566 N N . PHE A 1 436 ? -42.156 9.923 7.216 1.00 89.81 436 PHE A N 1
ATOM 3567 C CA . PHE A 1 436 ? -43.544 10.132 7.610 1.00 89.81 436 PHE A CA 1
ATOM 3568 C C . PHE A 1 436 ? -43.648 10.601 9.065 1.00 89.81 436 PHE A C 1
ATOM 3570 O O . PHE A 1 436 ? -44.269 11.627 9.324 1.00 89.81 436 PHE A O 1
ATOM 3577 N N . ALA A 1 437 ? -42.967 9.928 9.997 1.00 91.31 437 ALA A N 1
ATOM 3578 C CA . ALA A 1 437 ? -42.935 10.313 11.406 1.00 91.31 437 ALA A CA 1
ATOM 3579 C C . ALA A 1 437 ? -42.410 11.744 11.592 1.00 91.31 437 ALA A C 1
ATOM 3581 O O . ALA A 1 437 ? -42.991 12.531 12.335 1.00 91.31 437 ALA A O 1
ATOM 3582 N N . LEU A 1 438 ? -41.349 12.124 10.878 1.00 91.25 438 LEU A N 1
ATOM 3583 C CA . LEU A 1 438 ? -40.825 13.486 10.934 1.00 91.25 438 LEU A CA 1
ATOM 3584 C C . LEU A 1 438 ? -41.847 14.510 10.413 1.00 91.25 438 LEU A C 1
ATOM 3586 O O . LEU A 1 438 ? -42.019 15.562 11.023 1.00 91.25 438 LEU A O 1
ATOM 3590 N N . GLN A 1 439 ? -42.560 14.194 9.326 1.00 89.62 439 GLN A N 1
ATOM 3591 C CA . GLN A 1 439 ? -43.606 15.056 8.761 1.00 89.62 439 GLN A CA 1
ATOM 3592 C C . GLN A 1 439 ? -44.796 15.231 9.711 1.00 89.62 439 GLN A C 1
ATOM 3594 O O . GLN A 1 439 ? -45.233 16.358 9.929 1.00 89.62 439 GLN A O 1
ATOM 3599 N N . THR A 1 440 ? -45.298 14.151 10.315 1.00 91.00 440 THR A N 1
ATOM 3600 C CA . THR A 1 440 ? -46.453 14.221 11.226 1.00 91.00 440 THR A CA 1
ATOM 3601 C C . THR A 1 440 ? -46.136 14.941 12.531 1.00 91.00 440 THR A C 1
ATOM 3603 O O . THR A 1 440 ? -47.038 15.482 13.155 1.00 91.00 440 THR A O 1
ATOM 3606 N N . ASN A 1 441 ? -44.866 14.959 12.942 1.00 90.06 441 ASN A N 1
ATOM 3607 C CA . ASN A 1 441 ? -44.419 15.608 14.174 1.00 90.06 441 ASN A CA 1
ATOM 3608 C C . ASN A 1 441 ? -43.828 17.009 13.943 1.00 90.06 441 ASN A C 1
ATOM 3610 O O . ASN A 1 441 ? -43.400 17.645 14.899 1.00 90.06 441 ASN A O 1
ATOM 3614 N N . THR A 1 442 ? -43.776 17.507 12.702 1.00 90.88 442 THR A N 1
ATOM 3615 C CA . THR A 1 442 ? -43.141 18.804 12.403 1.00 90.88 442 THR A CA 1
ATOM 3616 C C . THR A 1 442 ? -43.826 19.965 13.136 1.00 90.88 442 THR A C 1
ATOM 3618 O O . THR A 1 442 ? -43.138 20.860 13.620 1.00 90.88 442 THR A O 1
ATOM 3621 N N . GLU A 1 443 ? -45.161 19.960 13.235 1.00 88.56 443 GLU A N 1
ATOM 3622 C CA . GLU A 1 443 ? -45.900 21.018 13.943 1.00 88.56 443 GLU A CA 1
ATOM 3623 C C . GLU A 1 443 ? -45.684 20.950 15.457 1.00 88.56 443 GLU A C 1
ATOM 3625 O O . GLU A 1 443 ? -45.371 21.967 16.063 1.00 88.56 443 GLU A O 1
ATOM 3630 N N . ASP A 1 444 ? -45.738 19.751 16.046 1.00 88.50 444 ASP A N 1
ATOM 3631 C CA . ASP A 1 444 ? -45.421 19.535 17.464 1.00 88.50 444 ASP A CA 1
ATOM 3632 C C . ASP A 1 444 ? -44.008 20.036 17.804 1.00 88.50 444 ASP A C 1
ATOM 3634 O O . ASP A 1 444 ? -43.796 20.693 18.822 1.00 88.50 444 ASP A O 1
ATOM 3638 N N . ILE A 1 445 ? -43.030 19.746 16.936 1.00 90.69 445 ILE A N 1
ATOM 3639 C CA . ILE A 1 445 ? -41.645 20.207 17.096 1.00 90.69 445 ILE A CA 1
ATOM 3640 C C . ILE A 1 445 ? -41.594 21.734 17.033 1.00 90.69 445 ILE A C 1
ATOM 3642 O O . ILE A 1 445 ? -40.961 22.349 17.886 1.00 90.69 445 ILE A O 1
ATOM 3646 N N . ARG A 1 446 ? -42.284 22.359 16.070 1.00 91.06 446 ARG A N 1
ATOM 3647 C CA . ARG A 1 446 ? -42.340 23.823 15.952 1.00 91.06 446 ARG A CA 1
ATOM 3648 C C . ARG A 1 446 ? -42.977 24.471 17.179 1.00 91.06 446 ARG A C 1
ATOM 3650 O O . ARG A 1 446 ? -42.451 25.461 17.675 1.00 91.06 446 ARG A O 1
ATOM 3657 N N . GLN A 1 447 ? -44.080 23.917 17.668 1.00 90.38 447 GLN A N 1
ATOM 3658 C CA . GLN A 1 447 ? -44.760 24.421 18.853 1.00 90.38 447 GLN A CA 1
ATOM 3659 C C . GLN A 1 447 ? -43.859 24.308 20.089 1.00 90.38 447 GLN A C 1
ATOM 3661 O O . GLN A 1 447 ? -43.685 25.287 20.810 1.00 90.38 447 GLN A O 1
ATOM 3666 N N . SER A 1 448 ? -43.183 23.168 20.263 1.00 89.12 448 SER A N 1
ATOM 3667 C CA . SER A 1 448 ? -42.188 22.981 21.325 1.00 89.12 448 SER A CA 1
ATOM 3668 C C . SER A 1 448 ? -41.029 23.983 21.221 1.00 89.12 448 SER A C 1
ATOM 3670 O O . SER A 1 448 ? -40.596 24.535 22.229 1.00 89.12 448 SER A O 1
ATOM 3672 N N . MET A 1 449 ? -40.551 24.300 20.012 1.00 91.06 449 MET A N 1
ATOM 3673 C CA . MET A 1 449 ? -39.524 25.335 19.829 1.00 91.06 449 MET A CA 1
ATOM 3674 C C . MET A 1 449 ? -39.983 26.713 20.319 1.00 91.06 449 MET A C 1
ATOM 3676 O O . MET A 1 449 ? -39.186 27.451 20.890 1.00 91.06 449 MET A O 1
ATOM 3680 N N . LEU A 1 450 ? -41.251 27.071 20.090 1.00 90.88 450 LEU A N 1
ATOM 3681 C CA . LEU A 1 450 ? -41.814 28.343 20.548 1.00 90.88 450 LEU A CA 1
ATOM 3682 C C . LEU A 1 450 ? -41.996 28.360 22.069 1.00 90.88 450 LEU A C 1
ATOM 3684 O O . LEU A 1 450 ? -41.647 29.343 22.715 1.00 90.88 450 LEU A O 1
ATOM 3688 N N . GLU A 1 451 ? -42.506 27.268 22.640 1.00 92.69 451 GLU A N 1
ATOM 3689 C CA . GLU A 1 451 ? -42.731 27.123 24.086 1.00 92.69 451 GLU A CA 1
ATOM 3690 C C . GLU A 1 451 ? -41.430 27.143 24.893 1.00 92.69 451 GLU A C 1
ATOM 3692 O O . GLU A 1 451 ? -41.412 27.592 26.037 1.00 92.69 451 GLU A O 1
ATOM 3697 N N . HIS A 1 452 ? -40.333 26.688 24.288 1.00 92.06 452 HIS A N 1
ATOM 3698 C CA . HIS A 1 452 ? -39.026 26.577 24.925 1.00 92.06 452 HIS A CA 1
ATOM 3699 C C . HIS A 1 452 ? -37.977 27.518 24.310 1.00 92.06 452 HIS A C 1
ATOM 3701 O O . HIS A 1 452 ? -36.779 27.254 24.417 1.00 92.06 452 HIS A O 1
ATOM 3707 N N . ALA A 1 453 ? -38.402 28.622 23.688 1.00 91.38 453 ALA A N 1
ATOM 3708 C CA . ALA A 1 453 ? -37.507 29.560 23.007 1.00 91.38 453 ALA A CA 1
ATOM 3709 C C . ALA A 1 453 ? -36.402 30.115 23.929 1.00 91.38 453 ALA A C 1
ATOM 3711 O O . ALA A 1 453 ? -35.238 30.145 23.534 1.00 91.38 453 ALA A O 1
ATOM 3712 N N . ASP A 1 454 ? -36.740 30.468 25.174 1.00 91.75 454 ASP A N 1
ATOM 3713 C CA . ASP A 1 454 ? -35.774 30.983 26.157 1.00 91.75 454 ASP A CA 1
ATOM 3714 C C . ASP A 1 454 ? -34.702 29.941 26.518 1.00 91.75 454 ASP A C 1
ATOM 3716 O O . ASP A 1 454 ? -33.517 30.257 26.628 1.00 91.75 454 ASP A O 1
ATOM 3720 N N . LEU A 1 455 ? -35.112 28.676 26.666 1.00 91.56 455 LEU A N 1
ATOM 3721 C CA . LEU A 1 455 ? -34.215 27.552 26.943 1.00 91.56 455 LEU A CA 1
ATOM 3722 C C . LEU A 1 455 ? -33.273 27.293 25.761 1.00 91.56 455 LEU A C 1
ATOM 3724 O O . LEU A 1 455 ? -32.081 27.057 25.949 1.00 91.56 455 LEU A O 1
ATOM 3728 N N . ILE A 1 456 ? -33.813 27.346 24.543 1.00 92.12 456 ILE A N 1
ATOM 3729 C CA . ILE A 1 456 ? -33.038 27.180 23.317 1.00 92.12 456 ILE A CA 1
ATOM 3730 C C . ILE A 1 456 ? -31.997 28.295 23.206 1.00 92.12 456 ILE A C 1
ATOM 3732 O O . ILE A 1 456 ? -30.820 27.993 23.027 1.00 92.12 456 ILE A O 1
ATOM 3736 N N . GLU A 1 457 ? -32.385 29.563 23.369 1.00 92.25 457 GLU A N 1
ATOM 3737 C CA . GLU A 1 457 ? -31.442 30.689 23.327 1.00 92.25 457 GLU A CA 1
ATOM 3738 C C . GLU A 1 457 ? -30.353 30.574 24.397 1.00 92.25 457 GLU A C 1
ATOM 3740 O O . GLU A 1 457 ? -29.177 30.792 24.096 1.00 92.25 457 GLU A O 1
ATOM 3745 N N . HIS A 1 458 ? -30.703 30.132 25.608 1.00 92.44 458 HIS A N 1
ATOM 3746 C CA . HIS A 1 458 ? -29.722 29.854 26.655 1.00 92.44 458 HIS A CA 1
ATOM 3747 C C . HIS A 1 458 ? -28.686 28.806 26.218 1.00 92.44 458 HIS A C 1
ATOM 3749 O O . HIS A 1 458 ? -27.479 29.047 26.303 1.00 92.44 458 HIS A O 1
ATOM 3755 N N . ASN A 1 459 ? -29.142 27.677 25.667 1.00 93.38 459 ASN A N 1
ATOM 3756 C CA . ASN A 1 459 ? -28.253 26.629 25.165 1.00 93.38 459 ASN A CA 1
ATOM 3757 C C . ASN A 1 459 ? -27.370 27.138 24.009 1.00 93.38 459 ASN A C 1
ATOM 3759 O O . ASN A 1 459 ? -26.171 26.849 23.970 1.00 93.38 459 ASN A O 1
ATOM 3763 N N . LEU A 1 460 ? -27.921 27.937 23.086 1.00 92.69 460 LEU A N 1
ATOM 3764 C CA . LEU A 1 460 ? -27.152 28.549 21.996 1.00 92.69 460 LEU A CA 1
ATOM 3765 C C . LEU A 1 460 ? -26.079 29.516 22.514 1.00 92.69 460 LEU A C 1
ATOM 3767 O O . LEU A 1 460 ? -24.989 29.575 21.940 1.00 92.69 460 LEU A O 1
ATOM 3771 N N . ASP A 1 461 ? -26.365 30.285 23.566 1.00 93.31 461 ASP A N 1
ATOM 3772 C CA . ASP A 1 461 ? -25.387 31.154 24.228 1.00 93.31 461 ASP A CA 1
ATOM 3773 C C . ASP A 1 461 ? -24.261 30.341 24.875 1.00 93.31 461 ASP A C 1
ATOM 3775 O O . ASP A 1 461 ? -23.088 30.714 24.761 1.00 93.31 461 ASP A O 1
ATOM 3779 N N . ASP A 1 462 ? -24.586 29.213 25.512 1.00 92.50 462 ASP A N 1
ATOM 3780 C CA . ASP A 1 462 ? -23.585 28.312 26.086 1.00 92.50 462 ASP A CA 1
ATOM 3781 C C . ASP A 1 462 ? -22.667 27.717 25.020 1.00 92.50 462 ASP A C 1
ATOM 3783 O O . ASP A 1 462 ? -21.441 27.765 25.168 1.00 92.50 462 ASP A O 1
ATOM 3787 N N . TYR A 1 463 ? -23.224 27.192 23.925 1.00 93.69 463 TYR A N 1
ATOM 3788 C CA . TYR A 1 463 ? -22.403 26.704 22.819 1.00 93.69 463 TYR A CA 1
ATOM 3789 C C . TYR A 1 463 ? -21.563 27.814 22.209 1.00 93.69 463 TYR A C 1
ATOM 3791 O O . TYR A 1 463 ? -20.383 27.598 21.950 1.00 93.69 463 TYR A O 1
ATOM 3799 N N . GLN A 1 464 ? -22.129 29.006 22.009 1.00 93.75 464 GLN A N 1
ATOM 3800 C CA . GLN A 1 464 ? -21.388 30.129 21.452 1.00 93.75 464 GLN A CA 1
ATOM 3801 C C . GLN A 1 464 ? -20.199 30.499 22.342 1.00 93.75 464 GLN A C 1
ATOM 3803 O O . GLN A 1 464 ? -19.094 30.670 21.830 1.00 93.75 464 GLN A O 1
ATOM 3808 N N . ARG A 1 465 ? -20.392 30.576 23.666 1.00 93.19 465 ARG A N 1
ATOM 3809 C CA . ARG A 1 465 ? -19.297 30.800 24.623 1.00 93.19 465 ARG A CA 1
ATOM 3810 C C . ARG A 1 465 ? -18.255 29.689 24.547 1.00 93.19 465 ARG A C 1
ATOM 3812 O O . ARG A 1 465 ? -17.059 29.978 24.479 1.00 93.19 465 ARG A O 1
ATOM 3819 N N . PHE A 1 466 ? -18.696 28.434 24.512 1.00 91.75 466 PHE A N 1
ATOM 3820 C CA . PHE A 1 466 ? -17.801 27.283 24.474 1.00 91.75 466 PHE A CA 1
ATOM 3821 C C . PHE A 1 466 ? -16.974 27.219 23.181 1.00 91.75 466 PHE A C 1
ATOM 3823 O O . PHE A 1 466 ? -15.750 27.112 23.242 1.00 91.75 466 PHE A O 1
ATOM 3830 N N . PHE A 1 467 ? -17.606 27.366 22.017 1.00 92.50 467 PHE A N 1
ATOM 3831 C CA . PHE A 1 467 ? -16.940 27.375 20.712 1.00 92.50 467 PHE A CA 1
ATOM 3832 C C . PHE A 1 467 ? -15.976 28.559 20.588 1.00 92.50 467 PHE A C 1
ATOM 3834 O O . PHE A 1 467 ? -14.829 28.371 20.182 1.00 92.50 467 PHE A O 1
ATOM 3841 N N . SER A 1 468 ? -16.382 29.755 21.034 1.00 91.69 468 SER A N 1
ATOM 3842 C CA . SER A 1 468 ? -15.502 30.929 21.067 1.00 91.69 468 SER A CA 1
ATOM 3843 C C . SER A 1 468 ? -14.268 30.705 21.949 1.00 91.69 468 SER A C 1
ATOM 3845 O O . SER A 1 468 ? -13.171 31.103 21.562 1.00 91.69 468 SER A O 1
ATOM 3847 N N . SER A 1 469 ? -14.404 30.015 23.092 1.00 89.56 469 SER A N 1
ATOM 3848 C CA . SER A 1 469 ? -13.257 29.680 23.960 1.00 89.56 469 SER A CA 1
ATOM 3849 C C . SER A 1 469 ? -12.221 28.773 23.278 1.00 89.56 469 SER A C 1
ATOM 3851 O O . SER A 1 469 ? -11.059 28.740 23.679 1.00 89.56 469 SER A O 1
ATOM 3853 N N . LYS A 1 470 ? -12.637 28.062 22.224 1.00 86.62 470 LYS A N 1
ATOM 3854 C CA . LYS A 1 470 ? -11.814 27.172 21.397 1.00 86.62 470 LYS A CA 1
ATOM 3855 C C . LYS A 1 470 ? -11.501 27.767 20.019 1.00 86.62 470 LYS A C 1
ATOM 3857 O O . LYS A 1 470 ? -11.063 27.043 19.140 1.00 86.62 470 LYS A O 1
ATOM 3862 N N . GLN A 1 471 ? -11.727 29.071 19.824 1.00 87.38 471 GLN A N 1
ATOM 3863 C CA . GLN A 1 471 ? -11.502 29.778 18.553 1.00 87.38 471 GLN A CA 1
ATOM 3864 C C . GLN A 1 471 ? -12.250 29.159 17.353 1.00 87.38 471 GLN A C 1
ATOM 3866 O O . GLN A 1 471 ? -11.821 29.281 16.206 1.00 87.38 471 GLN A O 1
ATOM 3871 N N . ALA A 1 472 ? -13.391 28.516 17.612 1.00 86.69 472 ALA A N 1
ATOM 3872 C CA . ALA A 1 472 ? -14.238 27.888 16.609 1.00 86.69 472 ALA A CA 1
ATOM 3873 C C . ALA A 1 472 ? -15.514 28.705 16.359 1.00 86.69 472 ALA A C 1
ATOM 3875 O O . ALA A 1 472 ? -16.053 29.360 17.253 1.00 86.69 472 ALA A O 1
ATOM 3876 N N . ALA A 1 473 ? -16.034 28.641 15.132 1.00 87.19 473 ALA A N 1
ATOM 3877 C CA . ALA A 1 473 ? -17.313 29.249 14.785 1.00 87.19 473 ALA A CA 1
ATOM 3878 C C . ALA A 1 473 ? -18.469 28.295 15.118 1.00 87.19 473 ALA A C 1
ATOM 3880 O O . ALA A 1 473 ? -18.473 27.150 14.673 1.00 87.19 473 ALA A O 1
ATOM 3881 N N . PHE A 1 474 ? -19.473 28.775 15.853 1.00 89.31 474 PHE A N 1
ATOM 3882 C CA . PHE A 1 474 ? -20.673 28.001 16.168 1.00 89.31 474 PHE A CA 1
ATOM 3883 C C . PHE A 1 474 ? -21.722 28.128 15.042 1.00 89.31 474 PHE A C 1
ATOM 3885 O O . PHE A 1 474 ? -22.155 29.245 14.741 1.00 89.31 474 PHE A O 1
ATOM 3892 N N . PRO A 1 475 ? -22.132 27.023 14.387 1.00 81.31 475 PRO A N 1
ATOM 3893 C CA . PRO A 1 475 ? -22.959 27.095 13.179 1.00 81.31 475 PRO A CA 1
ATOM 3894 C C . PRO A 1 475 ? -24.462 27.281 13.448 1.00 81.31 475 PRO A C 1
ATOM 3896 O O . PRO A 1 475 ? -25.150 27.902 12.631 1.00 81.31 475 PRO A O 1
ATOM 3899 N N . LEU A 1 476 ? -24.974 26.784 14.580 1.00 84.06 476 LEU A N 1
ATOM 3900 C CA . LEU A 1 476 ? -26.413 26.565 14.768 1.00 84.06 476 LEU A CA 1
ATOM 3901 C C . LEU A 1 476 ? -27.225 27.864 14.841 1.00 84.06 476 LEU A C 1
ATOM 3903 O O . LEU A 1 476 ? -28.298 27.960 14.249 1.00 84.06 476 LEU A O 1
ATOM 3907 N N . ARG A 1 477 ? -26.687 28.912 15.478 1.00 84.56 477 ARG A N 1
ATOM 3908 C CA . ARG A 1 477 ? -27.386 30.202 15.623 1.00 84.56 477 ARG A CA 1
ATOM 3909 C C . ARG A 1 477 ? -27.780 30.813 14.274 1.00 84.56 477 ARG A C 1
ATOM 3911 O O . ARG A 1 477 ? -28.878 31.340 14.133 1.00 84.56 477 ARG A O 1
ATOM 3918 N N . LYS A 1 478 ? -26.908 30.720 13.262 1.00 84.31 478 LYS A N 1
ATOM 3919 C CA . LYS A 1 478 ? -27.219 31.195 11.901 1.00 84.31 478 LYS A CA 1
ATOM 3920 C C . LYS A 1 478 ? -28.261 30.313 11.218 1.00 84.31 478 LYS A C 1
ATOM 3922 O O . LYS A 1 478 ? -29.118 30.822 10.510 1.00 84.31 478 LYS A O 1
ATOM 3927 N N . GLN A 1 479 ? -28.199 29.000 11.432 1.00 83.50 479 GLN A N 1
ATOM 3928 C CA . GLN A 1 479 ? -29.154 28.060 10.843 1.00 83.50 479 GLN A CA 1
ATOM 3929 C C . GLN A 1 479 ? -30.567 28.279 11.395 1.00 83.50 479 GLN A C 1
ATOM 3931 O O . GLN A 1 479 ? -31.525 28.265 10.627 1.00 83.50 479 GLN A O 1
ATOM 3936 N N . MET A 1 480 ? -30.698 28.563 12.692 1.00 82.81 480 MET A N 1
ATOM 3937 C CA . MET A 1 480 ? -31.994 28.795 13.336 1.00 82.81 480 MET A CA 1
ATOM 3938 C C . MET A 1 480 ? -32.729 30.036 12.824 1.00 82.81 480 MET A C 1
ATOM 3940 O O . MET A 1 480 ? -33.957 30.032 12.769 1.00 82.81 480 MET A O 1
ATOM 3944 N N . GLN A 1 481 ? -32.007 31.057 12.348 1.00 82.62 481 GLN A N 1
ATOM 3945 C CA . GLN A 1 481 ? -32.614 32.237 11.712 1.00 82.62 481 GLN A CA 1
ATOM 3946 C C . GLN A 1 481 ? -33.416 31.888 10.448 1.00 82.62 481 GLN A C 1
ATOM 3948 O O . GLN A 1 481 ? -34.304 32.642 10.056 1.00 82.62 481 GLN A O 1
ATOM 3953 N N . HIS A 1 482 ? -33.124 30.750 9.812 1.00 80.81 482 HIS A N 1
ATOM 3954 C CA . HIS A 1 482 ? -33.845 30.271 8.634 1.00 80.81 482 HIS A CA 1
ATOM 3955 C C . HIS A 1 482 ? -35.085 29.428 8.972 1.00 80.81 482 HIS A C 1
ATOM 3957 O O . HIS A 1 482 ? -35.856 29.106 8.067 1.00 80.81 482 HIS A O 1
ATOM 3963 N N . GLY A 1 483 ? -35.306 29.105 10.251 1.00 81.06 483 GLY A N 1
ATOM 3964 C CA . GLY A 1 483 ? -36.419 28.271 10.699 1.00 81.06 483 GLY A CA 1
ATOM 3965 C C . GLY A 1 483 ? -36.317 26.812 10.241 1.00 81.06 483 GLY A C 1
ATOM 3966 O O . GLY A 1 483 ? -35.346 26.395 9.606 1.00 81.06 483 GLY A O 1
ATOM 3967 N N . LEU A 1 484 ? -37.320 26.005 10.605 1.00 82.25 484 LEU A N 1
ATOM 3968 C CA . LEU A 1 484 ? -37.321 24.576 10.281 1.00 82.25 484 LEU A CA 1
ATOM 3969 C C . LEU A 1 484 ? -37.262 24.340 8.758 1.00 82.25 484 LEU A C 1
ATOM 3971 O O . LEU A 1 484 ? -37.972 25.005 7.997 1.00 82.25 484 LEU A O 1
ATOM 3975 N N . PRO A 1 485 ? -36.458 23.365 8.302 1.00 81.31 485 PRO A N 1
ATOM 3976 C CA . PRO A 1 485 ? -36.275 23.080 6.883 1.00 81.31 485 PRO A CA 1
ATOM 3977 C C . PRO A 1 485 ? -37.569 22.626 6.195 1.00 81.31 485 PRO A C 1
ATOM 3979 O O . PRO A 1 485 ? -38.336 21.821 6.727 1.00 81.31 485 PRO A O 1
ATOM 3982 N N . ALA A 1 486 ? -37.765 23.083 4.955 1.00 78.38 486 ALA A N 1
ATOM 3983 C CA . ALA A 1 486 ? -38.898 22.686 4.125 1.00 78.38 486 ALA A CA 1
ATOM 3984 C C . ALA A 1 486 ? -38.899 21.169 3.818 1.00 78.38 486 ALA A C 1
ATOM 3986 O O . ALA A 1 486 ? -37.835 20.541 3.769 1.00 78.38 486 ALA A O 1
ATOM 3987 N N . PRO A 1 487 ? -40.064 20.564 3.505 1.00 76.94 487 PRO A N 1
ATOM 3988 C CA . PRO A 1 487 ? -40.153 19.145 3.149 1.00 76.94 487 PRO A CA 1
ATOM 3989 C C . PRO A 1 487 ? -39.300 18.728 1.940 1.00 76.94 487 PRO A C 1
ATOM 3991 O O . PRO A 1 487 ? -38.998 17.546 1.796 1.00 76.94 487 PRO A O 1
ATOM 3994 N N . THR A 1 488 ? -38.908 19.680 1.090 1.00 78.25 488 THR A N 1
ATOM 3995 C CA . THR A 1 488 ? -38.047 19.481 -0.086 1.00 78.25 488 THR A CA 1
ATOM 3996 C C . THR A 1 488 ? -36.572 19.252 0.259 1.00 78.25 488 THR A C 1
ATOM 3998 O O . THR A 1 488 ? -35.819 18.782 -0.591 1.00 78.25 488 THR A O 1
ATOM 4001 N N . VAL A 1 489 ? -36.146 19.552 1.492 1.00 80.50 489 VAL A N 1
ATOM 4002 C CA . VAL A 1 489 ? -34.794 19.250 1.979 1.00 80.50 489 VAL A CA 1
ATOM 4003 C C . VAL A 1 489 ? -34.642 17.730 2.160 1.00 80.50 489 VAL A C 1
ATOM 4005 O O . VAL A 1 489 ? -35.554 17.099 2.709 1.00 80.50 489 VAL A O 1
ATOM 4008 N N . PRO A 1 490 ? -33.509 17.124 1.743 1.00 83.69 490 PRO A N 1
ATOM 4009 C CA . PRO A 1 490 ? -33.258 15.696 1.932 1.00 83.69 490 PRO A CA 1
ATOM 4010 C C . PRO A 1 490 ? -33.441 15.244 3.387 1.00 83.69 490 PRO A C 1
ATOM 4012 O O . PRO A 1 490 ? -33.121 15.980 4.321 1.00 83.69 490 PRO A O 1
ATOM 4015 N N . LEU A 1 491 ? -33.925 14.012 3.578 1.00 86.44 491 LEU A N 1
ATOM 4016 C CA . LEU A 1 491 ? -34.371 13.499 4.879 1.00 86.44 491 LEU A CA 1
ATOM 4017 C C . LEU A 1 491 ? -33.320 13.623 5.989 1.00 86.44 491 LEU A C 1
ATOM 4019 O O . LEU A 1 491 ? -33.663 14.051 7.082 1.00 86.44 491 LEU A O 1
ATOM 4023 N N . VAL A 1 492 ? -32.063 13.256 5.725 1.00 85.50 492 VAL A N 1
ATOM 4024 C CA . VAL A 1 492 ? -31.012 13.223 6.759 1.00 85.50 492 VAL A CA 1
ATOM 4025 C C . VAL A 1 492 ? -30.647 14.630 7.262 1.00 85.50 492 VAL A C 1
ATOM 4027 O O . VAL A 1 492 ? -30.755 14.851 8.466 1.00 85.50 492 VAL A O 1
ATOM 4030 N N . PRO A 1 493 ? -30.311 15.615 6.399 1.00 84.44 493 PRO A N 1
ATOM 4031 C CA . PRO A 1 493 ? -30.175 17.010 6.829 1.00 84.44 493 PRO A CA 1
ATOM 4032 C C . PRO A 1 493 ? -31.423 17.552 7.533 1.00 84.44 493 PRO A C 1
ATOM 4034 O O . PRO A 1 493 ? -31.317 18.326 8.480 1.00 84.44 493 PRO A O 1
ATOM 4037 N N . ARG A 1 494 ? -32.614 17.134 7.087 1.00 88.94 494 ARG A N 1
ATOM 4038 C CA . ARG A 1 494 ? -33.875 17.557 7.694 1.00 88.94 494 ARG A CA 1
ATOM 4039 C C . ARG A 1 494 ? -34.029 17.014 9.113 1.00 88.94 494 ARG A C 1
ATOM 4041 O O . ARG A 1 494 ? -34.351 17.789 10.004 1.00 88.94 494 ARG A O 1
ATOM 4048 N N . LEU A 1 495 ? -33.788 15.718 9.315 1.00 90.38 495 LEU A N 1
ATOM 4049 C CA . LEU A 1 495 ? -33.795 15.065 10.624 1.00 90.38 495 LEU A CA 1
ATOM 4050 C C . LEU A 1 495 ? -32.816 15.758 11.568 1.00 90.38 495 LEU A C 1
ATOM 4052 O O . LEU A 1 495 ? -33.218 16.136 12.660 1.00 90.38 495 LEU A O 1
ATOM 4056 N N . LEU A 1 496 ? -31.577 15.971 11.116 1.00 90.00 496 LEU A N 1
ATOM 4057 C CA . LEU A 1 496 ? -30.541 16.642 11.895 1.00 90.00 496 LEU A CA 1
ATOM 4058 C C . LEU A 1 496 ? -31.034 17.994 12.431 1.00 90.00 496 LEU A C 1
ATOM 4060 O O . LEU A 1 496 ? -31.085 18.179 13.639 1.00 90.00 496 LEU A O 1
ATOM 4064 N N . LEU A 1 497 ? -31.500 18.884 11.551 1.00 89.69 497 LEU A N 1
ATOM 4065 C CA . LEU A 1 497 ? -31.971 20.213 11.957 1.00 89.69 497 LEU A CA 1
ATOM 4066 C C . LEU A 1 497 ? -33.195 20.161 12.885 1.00 89.69 497 LEU A C 1
ATOM 4068 O O . LEU A 1 497 ? -33.315 20.996 13.772 1.00 89.69 497 LEU A O 1
ATOM 4072 N N . HIS A 1 498 ? -34.102 19.192 12.716 1.00 90.38 498 HIS A N 1
ATOM 4073 C CA . HIS A 1 498 ? -35.237 19.036 13.637 1.00 90.38 498 HIS A CA 1
ATOM 4074 C C . HIS A 1 498 ? -34.775 18.640 15.042 1.00 90.38 498 HIS A C 1
ATOM 4076 O O . HIS A 1 498 ? -35.316 19.152 16.019 1.00 90.38 498 HIS A O 1
ATOM 4082 N N . LEU A 1 499 ? -33.781 17.751 15.145 1.00 91.94 499 LEU A N 1
ATO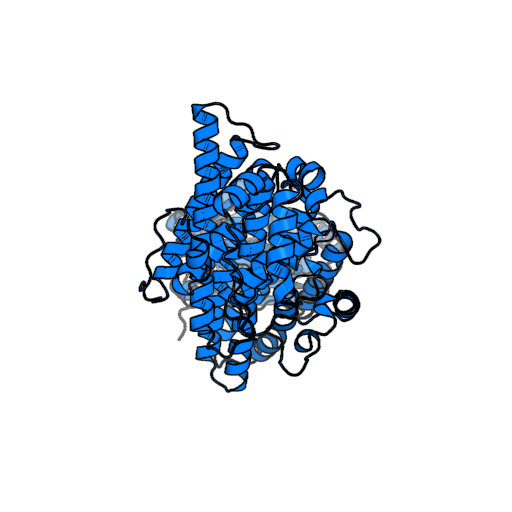M 4083 C CA . LEU A 1 499 ? -33.192 17.375 16.429 1.00 91.94 499 LEU A CA 1
ATOM 4084 C C . LEU A 1 499 ? -32.464 18.561 17.061 1.00 91.94 499 LEU A C 1
ATOM 4086 O O . LEU A 1 499 ? -32.665 18.836 18.241 1.00 91.94 499 LEU A O 1
ATOM 4090 N N . GLU A 1 500 ? -31.674 19.291 16.271 1.00 91.69 500 GLU A N 1
ATOM 4091 C CA . GLU A 1 500 ? -30.913 20.425 16.786 1.00 91.69 500 GLU A CA 1
ATOM 4092 C C . GLU A 1 500 ? -31.826 21.551 17.275 1.00 91.69 500 GLU A C 1
ATOM 4094 O O . GLU A 1 500 ? -31.603 22.125 18.339 1.00 91.69 500 GLU A O 1
ATOM 4099 N N . PHE A 1 501 ? -32.894 21.848 16.533 1.00 90.75 501 PHE A N 1
ATOM 4100 C CA . PHE A 1 501 ? -33.757 22.987 16.831 1.00 90.75 501 PHE A CA 1
ATOM 4101 C C . PHE A 1 501 ? -34.706 22.717 18.001 1.00 90.75 501 PHE A C 1
ATOM 4103 O O . PHE A 1 501 ? -35.119 23.666 18.658 1.00 90.75 501 PHE A O 1
ATOM 4110 N N . TYR A 1 502 ? -35.026 21.454 18.301 1.00 89.38 502 TYR A N 1
ATOM 4111 C CA . TYR A 1 502 ? -36.005 21.089 19.331 1.00 89.38 502 TYR A CA 1
ATOM 4112 C C . TYR A 1 502 ? -35.654 21.612 20.735 1.00 89.38 502 TYR A C 1
ATOM 4114 O O . TYR A 1 502 ? -36.523 22.097 21.465 1.00 89.38 502 TYR A O 1
ATOM 4122 N N . ARG A 1 503 ? -34.372 21.522 21.112 1.00 90.00 503 ARG A N 1
ATOM 4123 C CA . ARG A 1 503 ? -33.835 22.017 22.394 1.00 90.00 503 ARG A CA 1
ATOM 4124 C C . ARG A 1 503 ? -32.548 22.826 22.243 1.00 90.00 503 ARG A C 1
ATOM 4126 O O . ARG A 1 503 ? -31.907 23.140 23.241 1.00 90.00 503 ARG A O 1
ATOM 4133 N N . GLY A 1 504 ? -32.162 23.172 21.016 1.00 89.62 504 GLY A N 1
ATOM 4134 C CA . GLY A 1 504 ? -30.911 23.880 20.752 1.00 89.62 504 GLY A CA 1
ATOM 4135 C C . GLY A 1 504 ? -29.683 23.026 21.057 1.00 89.62 504 GLY A C 1
ATOM 4136 O O . GLY A 1 504 ? -28.722 23.556 21.595 1.00 89.62 504 GLY A O 1
ATOM 4137 N N . VAL A 1 505 ? -29.728 21.718 20.780 1.00 91.81 505 VAL A N 1
ATOM 4138 C CA . VAL A 1 505 ? -28.646 20.748 21.048 1.00 91.81 505 VAL A CA 1
ATOM 4139 C C . VAL A 1 505 ? -27.854 20.492 19.763 1.00 91.81 505 VAL A C 1
ATOM 4141 O O . VAL A 1 505 ? -28.433 20.451 18.689 1.00 91.81 505 VAL A O 1
ATOM 4144 N N . LEU A 1 506 ? -26.540 20.282 19.838 1.00 92.19 506 LEU A N 1
ATOM 4145 C CA . LEU A 1 506 ? -25.753 19.853 18.677 1.00 92.19 506 LEU A CA 1
ATOM 4146 C C . LEU A 1 506 ? -25.926 18.361 18.408 1.00 92.19 506 LEU A C 1
ATOM 4148 O O . LEU A 1 506 ? -25.771 17.539 19.317 1.00 92.19 506 LEU A O 1
ATOM 4152 N N . ALA A 1 507 ? -26.173 18.017 17.145 1.00 92.94 507 ALA A N 1
ATOM 4153 C CA . ALA A 1 507 ? -26.383 16.641 16.729 1.00 92.94 507 ALA A CA 1
ATOM 4154 C C . ALA A 1 507 ? -25.496 16.233 15.539 1.00 92.94 507 ALA A C 1
ATOM 4156 O O . ALA A 1 507 ? -24.921 17.053 14.827 1.00 92.94 507 ALA A O 1
ATOM 4157 N N . GLY A 1 508 ? -25.374 14.927 15.317 1.00 91.38 508 GLY A N 1
ATOM 4158 C CA . GLY A 1 508 ? -24.706 14.334 14.162 1.00 91.38 508 GLY A CA 1
ATOM 4159 C C . GLY A 1 508 ? -25.408 13.053 13.727 1.00 91.38 508 GLY A C 1
ATOM 4160 O O . GLY A 1 508 ? -25.973 12.347 14.559 1.00 91.38 508 GLY A O 1
ATOM 4161 N N . VAL A 1 509 ? -25.376 12.756 12.424 1.00 92.38 509 VAL A N 1
ATOM 4162 C CA . VAL A 1 509 ? -25.962 11.536 11.846 1.00 92.38 509 VAL A CA 1
ATOM 4163 C C . VAL A 1 509 ? -24.914 10.806 11.012 1.00 92.38 509 VAL A C 1
ATOM 4165 O O . VAL A 1 509 ? -24.296 11.405 10.129 1.00 92.38 509 VAL A O 1
ATOM 4168 N N . PHE A 1 510 ? -24.757 9.511 11.267 1.00 91.81 510 PHE A N 1
ATOM 4169 C CA . PHE A 1 510 ? -23.746 8.639 10.677 1.00 91.81 510 PHE A CA 1
ATOM 4170 C C . PHE A 1 510 ? -24.383 7.398 10.053 1.00 91.81 510 PHE A C 1
ATOM 4172 O O . PHE A 1 510 ? -25.346 6.839 10.582 1.00 91.81 510 PHE A O 1
ATOM 4179 N N . ASP A 1 511 ? -23.807 6.953 8.941 1.00 90.38 511 ASP A N 1
ATOM 4180 C CA . ASP A 1 511 ? -24.055 5.631 8.374 1.00 90.38 511 ASP A CA 1
ATOM 4181 C C . ASP A 1 511 ? -23.176 4.617 9.120 1.00 90.38 511 ASP A C 1
ATOM 4183 O O . ASP A 1 511 ? -21.959 4.588 8.915 1.00 90.38 511 ASP A O 1
ATOM 4187 N N . ILE A 1 512 ? -23.772 3.805 10.001 1.00 89.88 512 ILE A N 1
ATOM 4188 C CA . ILE A 1 512 ? -23.018 2.825 10.809 1.00 89.88 512 ILE A CA 1
ATOM 4189 C C . ILE A 1 512 ? -22.304 1.820 9.907 1.00 89.88 512 ILE A C 1
ATOM 4191 O O . ILE A 1 512 ? -21.210 1.371 10.230 1.00 89.88 512 ILE A O 1
ATOM 4195 N N . ASP A 1 513 ? -22.865 1.520 8.732 1.00 85.12 513 ASP A N 1
ATOM 4196 C CA . ASP A 1 513 ? -22.259 0.594 7.773 1.00 85.12 513 ASP A CA 1
ATOM 4197 C C . ASP A 1 513 ? -20.951 1.127 7.159 1.00 85.12 513 ASP A C 1
ATOM 4199 O O . ASP A 1 513 ? -20.256 0.399 6.441 1.00 85.12 513 ASP A O 1
ATOM 4203 N N . ARG A 1 514 ? -20.618 2.399 7.408 1.00 86.75 514 ARG A N 1
ATOM 4204 C CA . ARG A 1 514 ? -19.404 3.073 6.927 1.00 86.75 514 ARG A CA 1
ATOM 4205 C C . ARG A 1 514 ? -18.387 3.368 8.028 1.00 86.75 514 ARG A C 1
ATOM 4207 O O . ARG A 1 514 ? -17.320 3.895 7.705 1.00 86.75 514 ARG A O 1
ATOM 4214 N N . ILE A 1 515 ? -18.715 3.056 9.280 1.00 88.38 515 ILE A N 1
ATOM 4215 C CA . ILE A 1 515 ? -17.802 3.162 10.421 1.00 88.38 515 ILE A CA 1
ATOM 4216 C C . ILE A 1 515 ? -16.933 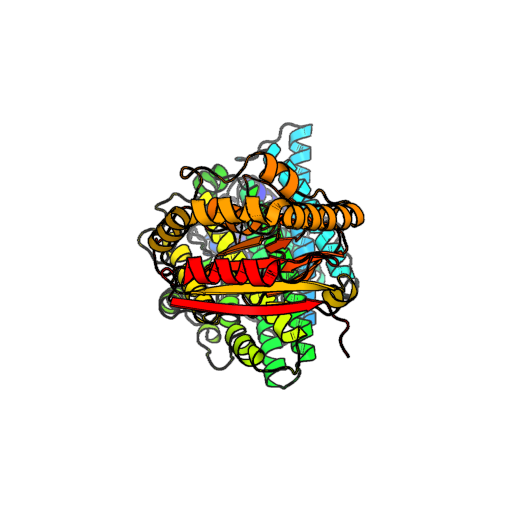1.902 10.458 1.00 88.38 515 ILE A C 1
ATOM 4218 O O . ILE A 1 515 ? -17.439 0.788 10.316 1.00 88.38 515 ILE A O 1
ATOM 4222 N N . ASP A 1 516 ? -15.624 2.086 10.602 1.00 81.75 516 ASP A N 1
ATOM 4223 C CA . ASP A 1 516 ? -14.652 0.994 10.644 1.00 81.75 516 ASP A CA 1
ATOM 4224 C C . ASP A 1 516 ? -14.305 0.628 12.095 1.00 81.75 516 ASP A C 1
ATOM 4226 O O . ASP A 1 516 ? -13.470 1.275 12.726 1.00 81.75 516 ASP A O 1
ATOM 4230 N N . GLY A 1 517 ? -14.983 -0.390 12.634 1.00 84.00 517 GLY A N 1
ATOM 4231 C CA . GLY A 1 517 ? -14.824 -0.862 14.015 1.00 84.00 517 GLY A CA 1
ATOM 4232 C C . GLY A 1 517 ? -15.427 0.063 15.077 1.00 84.00 517 GLY A C 1
ATOM 4233 O O . GLY A 1 517 ? -16.387 0.782 14.810 1.00 84.00 517 GLY A O 1
ATOM 4234 N N . ASP A 1 518 ? -14.876 0.011 16.293 1.00 90.06 518 ASP A N 1
ATOM 4235 C CA . ASP A 1 518 ? -15.316 0.832 17.428 1.00 90.06 518 ASP A CA 1
ATOM 4236 C C . ASP A 1 518 ? -15.027 2.321 17.217 1.00 90.06 518 ASP A C 1
ATOM 4238 O O . ASP A 1 518 ? -14.071 2.720 16.544 1.00 90.06 518 ASP A O 1
ATOM 4242 N N . VAL A 1 519 ? -15.834 3.155 17.867 1.00 92.06 519 VAL A N 1
ATOM 4243 C CA . VAL A 1 519 ? -15.686 4.607 17.833 1.00 92.06 519 VAL A CA 1
ATOM 4244 C C . VAL A 1 519 ? -14.967 5.075 19.088 1.00 92.06 519 VAL A C 1
ATOM 4246 O O . VAL A 1 519 ? -15.477 4.965 20.204 1.00 92.06 519 VAL A O 1
ATOM 4249 N N . LEU A 1 520 ? -13.801 5.685 18.904 1.00 94.31 520 LEU A N 1
ATOM 4250 C CA . LEU A 1 520 ? -13.102 6.388 19.967 1.00 94.31 520 LEU A CA 1
ATOM 4251 C C . LEU A 1 520 ? -13.390 7.888 19.869 1.00 94.31 520 LEU A C 1
ATOM 4253 O O . LEU A 1 520 ? -13.057 8.554 18.887 1.00 94.31 520 LEU A O 1
ATOM 4257 N N . VAL A 1 521 ? -13.988 8.424 20.924 1.00 95.38 521 VAL A N 1
ATOM 4258 C CA . VAL A 1 521 ? -14.109 9.858 21.160 1.00 95.38 521 VAL A CA 1
ATOM 4259 C C . VAL A 1 521 ? -12.813 10.315 21.819 1.00 95.38 521 VAL A C 1
ATOM 4261 O O . VAL A 1 521 ? -12.504 9.942 22.955 1.00 95.38 521 VAL A O 1
ATOM 4264 N N . ASP A 1 522 ? -12.032 11.086 21.077 1.00 95.50 522 ASP A N 1
ATOM 4265 C CA . ASP A 1 522 ? -10.665 11.461 21.419 1.00 95.50 522 ASP A CA 1
ATOM 4266 C C . ASP A 1 522 ? -10.417 12.939 21.102 1.00 95.50 522 ASP A C 1
ATOM 4268 O O . ASP A 1 522 ? -11.335 13.678 20.752 1.00 95.50 522 ASP A O 1
ATOM 4272 N N . VAL A 1 523 ? -9.170 13.386 21.209 1.00 93.50 523 VAL A N 1
ATOM 4273 C CA . VAL A 1 523 ? -8.753 14.694 20.718 1.00 93.50 523 VAL A CA 1
ATOM 4274 C C . VAL A 1 523 ? -7.758 14.565 19.572 1.00 93.50 523 VAL A C 1
ATOM 4276 O O . VAL A 1 523 ? -6.989 13.604 19.502 1.00 93.50 523 VAL A O 1
ATOM 4279 N N . SER A 1 524 ? -7.771 15.526 18.660 1.00 91.38 524 SER A N 1
ATOM 4280 C CA . SER A 1 524 ? -6.868 15.555 17.516 1.00 91.38 524 SER A CA 1
ATOM 4281 C C . SER A 1 524 ? -5.434 15.894 17.910 1.00 91.38 524 SER A C 1
ATOM 4283 O O . SER A 1 524 ? -5.163 16.665 18.845 1.00 91.38 524 SER A O 1
ATOM 4285 N N . ILE A 1 525 ? -4.494 15.331 17.152 1.00 84.56 525 ILE A N 1
ATOM 4286 C CA . ILE A 1 525 ? -3.129 15.861 17.064 1.00 84.56 525 ILE A CA 1
ATOM 4287 C C . ILE A 1 525 ? -3.104 17.012 16.050 1.00 84.56 525 ILE A C 1
ATOM 4289 O O . ILE A 1 525 ? -3.991 17.130 15.204 1.00 84.56 525 ILE A O 1
ATOM 4293 N N . GLU A 1 526 ? -2.125 17.905 16.175 1.00 76.19 526 GLU A N 1
ATOM 4294 C CA . GLU A 1 526 ? -2.028 19.085 15.314 1.00 76.19 526 GLU A CA 1
ATOM 4295 C C . GLU A 1 526 ? -1.986 18.693 13.830 1.00 76.19 526 GLU A C 1
ATOM 4297 O O . GLU A 1 526 ? -1.257 17.780 13.445 1.00 76.19 526 GLU A O 1
ATOM 4302 N N . ALA A 1 527 ? -2.785 19.387 13.013 1.00 78.75 527 ALA A N 1
ATOM 4303 C CA . ALA A 1 527 ? -2.893 19.180 11.571 1.00 78.75 527 ALA A CA 1
ATOM 4304 C C . ALA A 1 527 ? -3.414 17.795 11.125 1.00 78.75 527 ALA A C 1
ATOM 4306 O O . ALA A 1 527 ? -3.197 17.401 9.978 1.00 78.75 527 ALA A O 1
ATOM 4307 N N . GLU A 1 528 ? -4.152 17.069 11.975 1.00 84.69 528 GLU A N 1
ATOM 4308 C CA . GLU A 1 528 ? -4.946 15.917 11.519 1.00 84.69 528 GLU A CA 1
ATOM 4309 C C . GLU A 1 528 ? -5.959 16.352 10.447 1.00 84.69 528 GLU A C 1
ATOM 4311 O O . GLU A 1 528 ? -6.631 17.370 10.598 1.00 84.69 528 GLU A O 1
ATOM 4316 N N . VAL A 1 529 ? -6.090 15.584 9.360 1.00 87.12 529 VAL A N 1
ATOM 4317 C CA . VAL A 1 529 ? -6.968 15.938 8.232 1.00 87.12 529 VAL A CA 1
ATOM 4318 C C . VAL A 1 529 ? -8.020 14.863 8.004 1.00 87.12 529 VAL A C 1
ATOM 4320 O O . VAL A 1 529 ? -7.709 13.674 7.962 1.00 87.12 529 VAL A O 1
ATOM 4323 N N . TYR A 1 530 ? -9.260 15.286 7.764 1.00 89.88 530 TYR A N 1
ATOM 4324 C CA . TYR A 1 530 ? -10.305 14.421 7.221 1.00 89.88 530 TYR A CA 1
ATOM 4325 C C . TYR A 1 530 ? -11.100 15.119 6.113 1.00 89.88 530 TYR A C 1
ATOM 4327 O O . TYR A 1 530 ? -11.074 16.339 5.946 1.00 89.88 530 TYR A O 1
ATOM 4335 N N . SER A 1 531 ? -11.805 14.330 5.304 1.00 88.19 531 SER A N 1
ATOM 4336 C CA . SER A 1 531 ? -12.633 14.858 4.214 1.00 88.19 531 SER A CA 1
ATOM 4337 C C . SER A 1 531 ? -13.999 15.285 4.749 1.00 88.19 531 SER A C 1
ATOM 4339 O O . SER A 1 531 ? -14.795 14.429 5.131 1.00 88.19 531 SER A O 1
ATOM 4341 N N . GLY A 1 532 ? -14.301 16.583 4.746 1.00 86.00 532 GLY A N 1
ATOM 4342 C CA . GLY A 1 532 ? -15.602 17.120 5.156 1.00 86.00 532 GLY A CA 1
ATOM 4343 C C . GLY A 1 532 ? -16.721 16.812 4.155 1.00 86.00 532 GLY A C 1
ATOM 4344 O O . GLY A 1 532 ? -16.472 16.368 3.033 1.00 86.00 532 GLY A O 1
ATOM 4345 N N . ILE A 1 533 ? -17.975 17.047 4.548 1.00 78.88 533 ILE A N 1
ATOM 4346 C CA . ILE A 1 533 ? -19.129 16.930 3.642 1.00 78.88 533 ILE A CA 1
ATOM 4347 C C . ILE A 1 533 ? -19.129 18.096 2.635 1.00 78.88 533 ILE A C 1
ATOM 4349 O O . ILE A 1 533 ? -19.072 19.266 3.017 1.00 78.88 533 ILE A O 1
ATOM 4353 N N . GLY A 1 534 ? -19.205 17.766 1.340 1.00 69.06 534 GLY A N 1
ATOM 4354 C CA . GLY A 1 534 ? -19.139 18.708 0.213 1.00 69.06 534 GLY A CA 1
ATOM 4355 C C . GLY A 1 534 ? -18.032 18.345 -0.785 1.00 69.06 534 GLY A C 1
ATOM 4356 O O . GLY A 1 534 ? -17.131 17.571 -0.469 1.00 69.06 534 GLY A O 1
ATOM 4357 N N . LYS A 1 535 ? -18.089 18.870 -2.018 1.00 56.34 535 LYS A N 1
ATOM 4358 C CA 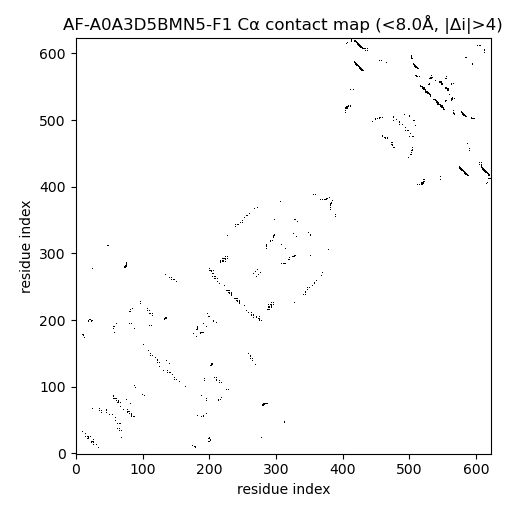. LYS A 1 535 ? -17.065 18.577 -3.039 1.00 56.34 535 LYS A CA 1
ATOM 4359 C C . LYS A 1 535 ? -15.699 19.116 -2.592 1.00 56.34 535 LYS A C 1
ATOM 4361 O O . LYS A 1 535 ? -15.543 20.322 -2.441 1.00 56.34 535 LYS A O 1
ATOM 4366 N N . SER A 1 536 ? -14.732 18.213 -2.421 1.00 61.44 536 SER A N 1
ATOM 4367 C CA . SER A 1 536 ? -13.306 18.514 -2.212 1.00 61.44 536 SER A CA 1
ATOM 4368 C C . SER A 1 536 ? -12.966 19.360 -0.974 1.00 61.44 536 SER A C 1
ATOM 4370 O O . SER A 1 536 ? -11.924 20.009 -0.943 1.00 61.44 536 SER A O 1
ATOM 4372 N N . ARG A 1 537 ? -13.815 19.354 0.062 1.00 80.75 537 ARG A N 1
ATOM 4373 C CA . ARG A 1 537 ? -13.526 20.052 1.322 1.00 80.75 537 ARG A CA 1
ATOM 4374 C C . ARG A 1 537 ? -12.642 19.180 2.213 1.00 80.75 537 ARG A C 1
ATOM 4376 O O . ARG A 1 537 ? -13.109 18.174 2.740 1.00 80.75 537 ARG A O 1
ATOM 4383 N N . GLN A 1 538 ? -11.393 19.581 2.421 1.00 87.62 538 GLN A N 1
ATOM 4384 C CA . GLN A 1 538 ? -10.567 19.037 3.500 1.00 87.62 538 GLN A CA 1
ATOM 4385 C C . GLN A 1 538 ? -10.768 19.863 4.769 1.00 87.62 538 GLN A C 1
ATOM 4387 O O . GLN A 1 538 ? -10.852 21.090 4.715 1.00 87.62 538 GLN A O 1
ATOM 4392 N N . VAL A 1 539 ? -10.886 19.179 5.902 1.00 87.12 539 VAL A N 1
ATOM 4393 C CA . VAL A 1 539 ? -10.947 19.787 7.228 1.00 87.12 539 VAL A CA 1
ATOM 4394 C C . VAL A 1 539 ? -9.649 19.450 7.936 1.00 87.12 539 VAL A C 1
ATOM 4396 O O . VAL A 1 539 ? -9.315 18.275 8.068 1.00 87.12 539 VAL A O 1
ATOM 4399 N N . ILE A 1 540 ? -8.935 20.486 8.364 1.00 88.94 540 ILE A N 1
ATOM 4400 C CA . ILE A 1 540 ? -7.717 20.373 9.161 1.00 88.94 540 ILE A CA 1
ATOM 4401 C C . ILE A 1 540 ? -8.121 20.636 10.609 1.00 88.94 540 ILE A C 1
ATOM 4403 O O . ILE A 1 540 ? -8.580 21.733 10.930 1.00 88.94 540 ILE A O 1
ATOM 4407 N N . CYS A 1 541 ? -7.995 19.622 11.456 1.00 88.00 541 CYS A N 1
ATOM 4408 C CA . CYS A 1 541 ? -8.292 19.711 12.875 1.00 88.00 541 CYS A CA 1
ATOM 4409 C C . CYS A 1 541 ? -7.224 20.530 13.601 1.00 88.00 541 CYS A C 1
ATOM 4411 O O . CYS A 1 541 ? -6.022 20.405 13.341 1.00 88.00 541 CYS A O 1
ATOM 4413 N N . GLN A 1 542 ? -7.666 21.351 14.550 1.00 88.75 542 GLN A N 1
ATOM 4414 C CA . GLN A 1 542 ? -6.753 22.054 15.449 1.00 88.75 542 GLN A CA 1
ATOM 4415 C C . GLN A 1 542 ? -6.175 21.078 16.480 1.00 88.75 542 GLN A C 1
ATOM 4417 O O . GLN A 1 542 ? -6.743 20.019 16.733 1.00 88.75 542 GLN A O 1
ATOM 4422 N N . ALA A 1 543 ? -5.047 21.406 17.106 1.00 86.62 543 ALA A N 1
ATOM 4423 C CA . ALA A 1 543 ? -4.529 20.585 18.198 1.00 86.62 543 ALA A CA 1
ATOM 4424 C C . ALA A 1 543 ? -5.517 20.565 19.381 1.00 86.62 543 ALA A C 1
ATOM 4426 O O . ALA A 1 543 ? -6.023 21.613 19.780 1.00 86.62 543 ALA A O 1
ATOM 4427 N N . ASN A 1 544 ? -5.734 19.392 19.988 1.00 90.38 544 ASN A N 1
ATOM 4428 C CA . ASN A 1 544 ? -6.639 19.203 21.134 1.00 90.38 544 ASN A CA 1
ATOM 4429 C C . ASN A 1 544 ? -8.129 19.469 20.847 1.00 90.38 544 ASN A C 1
ATOM 4431 O O . ASN A 1 544 ? -8.910 19.667 21.781 1.00 90.38 544 ASN A O 1
ATOM 4435 N N . GLU A 1 545 ? -8.544 19.481 19.584 1.00 91.81 545 GLU A N 1
ATOM 4436 C CA . GLU A 1 545 ? -9.959 19.543 19.228 1.00 91.81 545 GLU A CA 1
ATOM 4437 C C . GLU A 1 545 ? -10.624 18.185 19.476 1.00 91.81 545 GLU A C 1
ATOM 4439 O O . GLU A 1 545 ? -10.022 17.142 19.244 1.00 91.81 545 GLU A O 1
ATOM 4444 N N . LEU A 1 546 ? -11.868 18.185 19.964 1.00 93.81 546 LEU A N 1
ATOM 4445 C CA . LEU A 1 546 ? -12.617 16.953 20.182 1.00 93.81 546 LEU A CA 1
ATOM 4446 C C . LEU A 1 546 ? -12.989 16.329 18.830 1.00 93.81 546 LEU A C 1
ATOM 4448 O O . LEU A 1 546 ? -13.669 16.951 18.008 1.00 93.81 546 LEU A O 1
ATOM 4452 N N . VAL A 1 547 ? -12.563 15.089 18.617 1.00 95.12 547 VAL A N 1
ATOM 4453 C CA . VAL A 1 547 ? -12.788 14.332 17.387 1.00 95.12 547 VAL A CA 1
ATOM 4454 C C . VAL A 1 547 ? -13.388 12.973 17.684 1.00 95.12 547 VAL A C 1
ATOM 4456 O O . VAL A 1 547 ? -13.200 12.385 18.748 1.00 95.12 547 VAL A O 1
ATOM 4459 N N . LEU A 1 548 ? -14.093 12.453 16.693 1.00 94.81 548 LEU A N 1
ATOM 4460 C CA . LEU A 1 548 ? -14.457 11.056 16.645 1.00 94.81 548 LEU A CA 1
ATOM 4461 C C . LEU A 1 548 ? -13.568 10.378 15.631 1.00 94.81 548 LEU A C 1
ATOM 4463 O O . LEU A 1 548 ? -13.490 10.813 14.478 1.00 94.81 548 LEU A O 1
ATOM 4467 N N . ARG A 1 549 ? -12.932 9.298 16.060 1.00 93.44 549 ARG A N 1
ATOM 4468 C CA . ARG A 1 549 ? -12.110 8.460 15.205 1.00 93.44 549 ARG A CA 1
ATOM 4469 C C . ARG A 1 549 ? -12.605 7.025 15.264 1.00 93.44 549 ARG A C 1
ATOM 4471 O O . ARG A 1 549 ? -13.007 6.538 16.317 1.00 93.44 549 ARG A O 1
ATOM 4478 N N . ASP A 1 550 ? -12.582 6.380 14.117 1.00 91.19 550 ASP A N 1
ATOM 4479 C CA . ASP A 1 550 ? -12.698 4.934 14.010 1.00 91.19 550 ASP A CA 1
ATOM 4480 C C . ASP A 1 550 ? -11.335 4.382 13.554 1.00 91.19 550 ASP A C 1
ATOM 4482 O O . ASP A 1 550 ? -10.323 5.097 13.566 1.00 91.19 550 ASP A O 1
ATOM 4486 N N . GLN A 1 551 ? -11.280 3.122 13.142 1.00 81.25 551 GLN A N 1
ATOM 4487 C CA . GLN A 1 551 ? -10.028 2.470 12.751 1.00 81.25 551 GLN A CA 1
ATOM 4488 C C . GLN A 1 551 ? -9.402 3.065 11.477 1.00 81.25 551 GLN A C 1
ATOM 4490 O O . GLN A 1 551 ? -8.191 2.959 11.279 1.00 81.25 551 GLN A O 1
ATOM 4495 N N . ALA A 1 552 ? -10.193 3.753 10.649 1.00 77.81 552 ALA A N 1
ATOM 4496 C CA . ALA A 1 552 ? -9.729 4.439 9.447 1.00 77.81 552 ALA A CA 1
ATOM 4497 C C . ALA A 1 552 ? -9.303 5.901 9.708 1.00 77.81 552 ALA A C 1
ATOM 4499 O O . ALA A 1 552 ? -8.876 6.591 8.779 1.00 77.81 552 ALA A O 1
ATOM 4500 N N . GLY A 1 553 ? -9.399 6.384 10.952 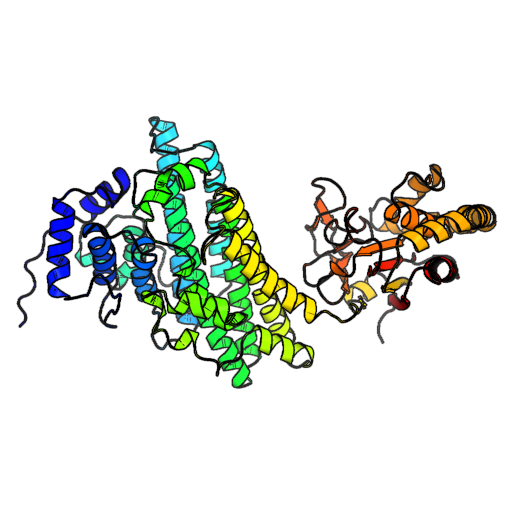1.00 87.19 553 GLY A N 1
ATOM 4501 C CA . GLY A 1 553 ? -8.966 7.718 11.376 1.00 87.19 553 GLY A CA 1
ATOM 4502 C C . GLY A 1 553 ? -10.125 8.645 11.745 1.00 87.19 553 GLY A C 1
ATOM 4503 O O . GLY A 1 553 ? -11.225 8.198 12.067 1.00 87.19 553 GLY A O 1
ATOM 4504 N N . VAL A 1 554 ? -9.884 9.962 11.718 1.00 92.81 554 VAL A N 1
ATOM 4505 C CA . VAL A 1 554 ? -10.900 10.962 12.092 1.00 92.81 554 VAL A CA 1
ATOM 4506 C C . VAL A 1 554 ? -12.092 10.883 11.135 1.00 92.81 554 VAL A C 1
ATOM 4508 O O . VAL A 1 554 ? -11.956 11.016 9.917 1.00 92.81 554 VAL A O 1
ATOM 4511 N N . MET A 1 555 ? -13.277 10.654 11.696 1.00 92.94 555 MET A N 1
ATOM 4512 C CA . MET A 1 555 ? -14.539 10.577 10.962 1.00 92.94 555 MET A CA 1
ATOM 4513 C C . MET A 1 555 ? -15.443 11.786 11.189 1.00 92.94 555 MET A C 1
ATOM 4515 O O . MET A 1 555 ? -16.331 12.037 10.379 1.00 92.94 555 MET A O 1
ATOM 4519 N N . ALA A 1 556 ? -15.233 12.532 12.270 1.00 93.62 556 ALA A N 1
ATOM 4520 C CA . ALA A 1 556 ? -15.916 13.787 12.543 1.00 93.62 556 ALA A CA 1
ATOM 4521 C C . ALA A 1 556 ? -15.090 14.622 13.515 1.00 93.62 556 ALA A C 1
ATOM 4523 O O . ALA A 1 556 ? -14.370 14.070 14.348 1.00 93.62 556 ALA A O 1
ATOM 4524 N N . SER A 1 557 ? -15.262 15.939 13.468 1.00 92.38 557 SER A N 1
ATOM 4525 C CA . SER A 1 557 ? -14.856 16.793 14.579 1.00 92.38 557 SER A CA 1
ATOM 4526 C C . SER A 1 557 ? -16.059 17.492 15.184 1.00 92.38 557 SER A C 1
ATOM 4528 O O . SER A 1 557 ? -17.040 17.795 14.503 1.00 92.38 557 SER A O 1
ATOM 4530 N N . TYR A 1 558 ? -15.980 17.751 16.482 1.00 91.12 558 TYR A N 1
ATOM 4531 C CA . TYR A 1 558 ? -17.046 18.418 17.210 1.00 91.12 558 TYR A CA 1
ATOM 4532 C C . TYR A 1 558 ? -17.284 19.853 16.714 1.00 91.12 558 TYR A C 1
ATOM 4534 O O . TYR A 1 558 ? -18.426 20.303 16.652 1.00 91.12 558 TYR A O 1
ATOM 4542 N N . PHE A 1 559 ? -16.225 20.560 16.301 1.00 89.56 559 PHE A N 1
ATOM 4543 C CA . PHE A 1 559 ? -16.336 21.950 15.852 1.00 89.56 559 PHE A CA 1
ATOM 4544 C C . PHE A 1 559 ? -16.590 22.095 14.347 1.00 89.56 559 PHE A C 1
ATOM 4546 O O . PHE A 1 559 ? -17.149 23.104 13.919 1.00 89.56 559 PHE A O 1
ATOM 4553 N N . SER A 1 560 ? -16.197 21.107 13.537 1.00 87.19 560 SER A N 1
ATOM 4554 C CA . SER A 1 560 ? -16.298 21.173 12.070 1.00 87.19 560 SER A CA 1
ATOM 4555 C C . SER A 1 560 ? -17.347 20.232 11.469 1.00 87.19 560 SER A C 1
ATOM 4557 O O . SER A 1 560 ? -17.697 20.392 10.296 1.00 87.19 560 SER A O 1
ATOM 4559 N N . GLY A 1 561 ? -17.885 19.301 12.261 1.00 87.50 561 GLY A N 1
ATOM 4560 C CA . GLY A 1 561 ? -18.963 18.392 11.883 1.00 87.50 561 GLY A CA 1
ATOM 4561 C C . GLY A 1 561 ? -18.496 17.032 11.339 1.00 87.50 561 GLY A C 1
ATOM 4562 O O . GLY A 1 561 ? -17.331 16.654 11.472 1.00 87.50 561 GLY A O 1
ATOM 4563 N N . PRO A 1 562 ? -19.416 16.248 10.751 1.00 88.62 562 PRO A N 1
ATOM 4564 C CA . PRO A 1 562 ? -19.116 14.918 10.228 1.00 88.62 562 PRO A CA 1
ATOM 4565 C C . PRO A 1 562 ? -18.313 14.943 8.919 1.00 88.62 562 PRO A C 1
ATOM 4567 O O . PRO A 1 562 ? -18.415 15.858 8.097 1.00 88.62 562 PRO A O 1
ATOM 4570 N N . GLY A 1 563 ? -17.531 13.887 8.706 1.00 88.75 563 GLY A N 1
ATOM 4571 C CA . GLY A 1 563 ? -16.797 13.623 7.477 1.00 88.75 563 GLY A CA 1
ATOM 4572 C C . GLY A 1 563 ? -17.656 12.960 6.399 1.00 88.75 563 GLY A C 1
ATOM 4573 O O . GLY A 1 563 ? -18.600 12.222 6.670 1.00 88.75 563 GLY A O 1
ATOM 4574 N N . SER A 1 564 ? -17.297 13.179 5.135 1.00 87.88 564 SER A N 1
ATOM 4575 C CA . SER A 1 564 ? -17.978 12.589 3.971 1.00 87.88 564 SER A CA 1
ATOM 4576 C C . SER A 1 564 ? -17.912 11.060 3.927 1.00 87.88 564 SER A C 1
ATOM 4578 O O . SER A 1 564 ? -18.791 10.434 3.338 1.00 87.88 564 SER A O 1
ATOM 4580 N N . ARG A 1 565 ? -16.902 10.453 4.565 1.00 87.19 565 ARG A N 1
ATOM 4581 C CA . ARG A 1 565 ? -16.712 8.996 4.604 1.00 87.19 565 ARG A CA 1
ATOM 4582 C C . ARG A 1 565 ? -17.846 8.277 5.331 1.00 87.19 565 ARG A C 1
ATOM 4584 O O . ARG A 1 565 ? -18.319 7.259 4.840 1.00 87.19 565 ARG A O 1
ATOM 4591 N N . THR A 1 566 ? -18.281 8.809 6.468 1.00 87.31 566 THR A N 1
ATOM 4592 C CA . THR A 1 566 ? -19.325 8.217 7.321 1.00 87.31 566 THR A CA 1
ATOM 4593 C C . THR A 1 566 ? -20.686 8.887 7.134 1.00 87.31 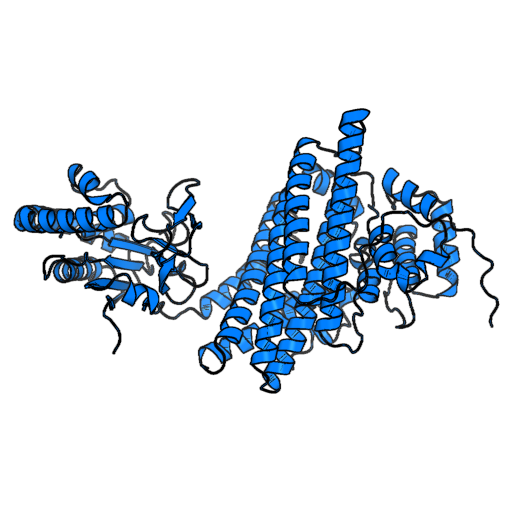566 THR A C 1
ATOM 4595 O O . THR A 1 566 ? -21.668 8.494 7.759 1.00 87.31 566 THR A O 1
ATOM 4598 N N . ALA A 1 567 ? -20.775 9.871 6.234 1.00 85.69 567 ALA A N 1
ATOM 4599 C CA . ALA A 1 567 ? -22.030 10.500 5.861 1.00 85.69 567 ALA A CA 1
ATOM 4600 C C . ALA A 1 567 ? -22.961 9.514 5.138 1.00 85.69 567 ALA A C 1
ATOM 4602 O O . ALA A 1 567 ? -22.531 8.710 4.299 1.00 85.69 567 ALA A O 1
ATOM 4603 N N . MET A 1 568 ? -24.258 9.640 5.417 1.00 80.12 568 MET A N 1
ATOM 4604 C CA . MET A 1 568 ? -25.312 8.900 4.726 1.00 80.12 568 MET A CA 1
ATOM 4605 C C . MET A 1 568 ? -25.319 9.220 3.229 1.00 80.12 568 MET A C 1
ATOM 4607 O O . MET A 1 568 ? -25.428 10.380 2.827 1.00 80.12 568 MET A O 1
ATOM 4611 N N . ALA A 1 569 ? -25.241 8.183 2.394 1.00 69.44 569 ALA A N 1
ATOM 4612 C CA . ALA A 1 569 ? -25.439 8.334 0.955 1.00 69.44 569 ALA A CA 1
ATOM 4613 C C . ALA A 1 569 ? -26.898 8.662 0.616 1.00 69.44 569 ALA A C 1
ATOM 4615 O O . ALA A 1 569 ? -27.826 8.122 1.219 1.00 69.44 569 ALA A O 1
ATOM 4616 N N . ALA A 1 570 ? -27.081 9.514 -0.397 1.00 58.25 570 ALA A N 1
ATOM 4617 C CA . ALA A 1 570 ? -28.395 9.830 -0.955 1.00 58.25 570 ALA A CA 1
ATOM 4618 C C . ALA A 1 570 ? -28.990 8.655 -1.756 1.00 58.25 570 ALA A C 1
ATOM 4620 O O . ALA A 1 570 ? -30.203 8.579 -1.930 1.00 58.25 570 ALA A O 1
ATOM 4621 N N . ASP A 1 571 ? -28.144 7.738 -2.228 1.00 52.09 571 ASP A N 1
ATOM 4622 C CA . ASP A 1 571 ? -28.482 6.573 -3.032 1.00 52.09 571 ASP A CA 1
ATOM 4623 C C . ASP A 1 571 ? -28.288 5.264 -2.245 1.00 52.09 571 ASP A C 1
ATOM 4625 O O . ASP A 1 571 ? -27.199 4.907 -1.798 1.00 52.09 571 ASP A O 1
ATOM 4629 N N . GLY A 1 572 ? -29.373 4.515 -2.051 1.00 56.94 572 GLY A N 1
ATOM 4630 C CA . GLY A 1 572 ? -29.328 3.134 -1.572 1.00 56.94 572 GLY A CA 1
ATOM 4631 C C . GLY A 1 572 ? -30.668 2.660 -0.999 1.00 56.94 572 GLY A C 1
ATOM 4632 O O . GLY A 1 572 ? -31.661 3.381 -1.107 1.00 56.94 572 GLY A O 1
ATOM 4633 N N . PRO A 1 573 ? -30.721 1.453 -0.409 1.00 58.09 573 PRO A N 1
ATOM 4634 C CA . PRO A 1 573 ? -31.973 0.840 0.021 1.00 58.09 573 PRO A CA 1
ATOM 4635 C C . PRO A 1 573 ? -32.700 1.702 1.056 1.00 58.09 573 PRO A C 1
ATOM 4637 O O . PRO A 1 573 ? -32.081 2.331 1.918 1.00 58.09 573 PRO A O 1
ATOM 4640 N N . VAL A 1 574 ? -34.024 1.740 0.928 1.00 62.03 574 VAL A N 1
ATOM 4641 C CA . VAL A 1 574 ? -34.923 2.578 1.734 1.00 62.03 574 VAL A CA 1
ATOM 4642 C C . VAL A 1 574 ? -35.196 1.961 3.113 1.00 62.03 574 VAL A C 1
ATOM 4644 O O . VAL A 1 574 ? -35.506 2.688 4.050 1.00 62.03 574 VAL A O 1
ATOM 4647 N N . ALA A 1 575 ? -35.034 0.643 3.253 1.00 64.31 575 ALA A N 1
ATOM 4648 C CA . ALA A 1 575 ? -35.273 -0.111 4.481 1.00 64.31 575 ALA A CA 1
ATOM 4649 C C . ALA A 1 575 ? -34.032 -0.912 4.906 1.00 64.31 575 ALA A C 1
ATOM 4651 O O . ALA A 1 575 ? -33.184 -1.233 4.068 1.00 64.31 575 ALA A O 1
ATOM 4652 N N . GLY A 1 576 ? -33.953 -1.245 6.199 1.00 70.75 576 GLY A N 1
ATOM 4653 C CA . GLY A 1 576 ? -32.873 -2.057 6.769 1.00 70.75 576 GLY A CA 1
ATOM 4654 C C . GLY A 1 576 ? -31.575 -1.284 7.021 1.00 70.75 576 GLY A C 1
ATOM 4655 O O . GLY A 1 576 ? -30.500 -1.877 7.026 1.00 70.75 576 GLY A O 1
ATOM 4656 N N . ARG A 1 577 ? -31.643 0.046 7.162 1.00 83.12 577 ARG A N 1
ATOM 4657 C CA . ARG A 1 577 ? -30.463 0.893 7.404 1.00 83.12 577 ARG A CA 1
ATOM 4658 C C . ARG A 1 577 ? -30.053 0.868 8.875 1.00 83.12 577 ARG A C 1
ATOM 4660 O O . ARG A 1 577 ? -30.906 0.759 9.751 1.00 83.12 577 ARG A O 1
ATOM 4667 N N . ARG A 1 578 ? -28.759 1.052 9.150 1.00 88.25 578 ARG A N 1
ATOM 4668 C CA . ARG A 1 578 ? -28.235 1.261 10.508 1.00 88.25 578 ARG A CA 1
ATOM 4669 C C . ARG A 1 578 ? -27.743 2.698 10.649 1.00 88.25 578 ARG A C 1
ATOM 4671 O O . ARG A 1 578 ? -26.830 3.112 9.937 1.00 88.25 578 ARG A O 1
ATOM 4678 N N . LEU A 1 579 ? -28.369 3.464 11.538 1.00 91.50 579 LEU A N 1
ATOM 4679 C CA . LEU A 1 579 ? -28.061 4.878 11.755 1.00 91.50 579 LEU A CA 1
ATOM 4680 C C . LEU A 1 579 ? -27.432 5.088 13.127 1.00 91.50 579 LEU A C 1
ATOM 4682 O O . LEU A 1 579 ? -27.949 4.596 14.127 1.00 91.50 579 LEU A O 1
ATOM 4686 N N . GLY A 1 580 ? -26.348 5.857 13.158 1.00 92.50 580 GLY A N 1
ATOM 4687 C CA . GLY A 1 580 ? -25.750 6.372 14.382 1.00 92.50 580 GLY A CA 1
ATOM 4688 C C . GLY A 1 580 ? -26.153 7.828 14.540 1.00 92.50 580 GLY A C 1
ATOM 4689 O O . GLY A 1 580 ? -25.909 8.635 13.644 1.00 92.50 580 GLY A O 1
ATOM 4690 N N . LEU A 1 581 ? -26.791 8.168 15.650 1.00 93.69 581 LEU A N 1
ATOM 4691 C CA . LEU A 1 581 ? -27.081 9.538 16.041 1.00 93.69 581 LEU A CA 1
ATOM 4692 C C . LEU A 1 581 ? -26.175 9.898 17.203 1.00 93.69 581 LEU A C 1
ATOM 4694 O O . LEU A 1 581 ? -25.978 9.110 18.125 1.00 93.69 581 LEU A O 1
ATOM 4698 N N . MET A 1 582 ? -25.654 11.110 17.174 1.00 92.94 582 MET A N 1
ATOM 4699 C CA . MET A 1 582 ? -24.851 11.618 18.265 1.00 92.94 582 MET A CA 1
ATOM 4700 C C . MET A 1 582 ? -25.401 12.948 18.727 1.00 92.94 582 MET A C 1
ATOM 4702 O O . MET A 1 582 ? -25.645 13.816 17.897 1.00 92.94 582 MET A O 1
ATOM 4706 N N . LEU A 1 583 ? -25.574 13.095 20.035 1.00 93.62 583 LEU A N 1
ATOM 4707 C CA . LEU A 1 583 ? -25.933 14.348 20.683 1.00 93.62 583 LEU A CA 1
ATOM 4708 C C . LEU A 1 583 ? -24.777 14.784 21.571 1.00 93.62 583 LEU A C 1
ATOM 4710 O O . LEU A 1 583 ? -24.205 13.968 22.295 1.00 93.62 583 LEU A O 1
ATOM 4714 N N . PHE A 1 584 ? -24.457 16.067 21.548 1.00 91.69 584 PHE A N 1
ATOM 4715 C CA . PHE A 1 584 ? -23.417 16.636 22.394 1.00 91.69 584 PHE A CA 1
ATOM 4716 C C . PHE A 1 584 ? -24.007 17.693 23.303 1.00 91.69 584 PHE A C 1
ATOM 4718 O O . PHE A 1 584 ? -24.771 18.517 22.824 1.00 91.69 584 PHE A O 1
ATOM 4725 N N . SER A 1 585 ? -23.613 17.745 24.572 1.00 91.12 585 SER A N 1
ATOM 4726 C CA . SER A 1 585 ? -23.897 18.897 25.428 1.00 91.12 585 SER A CA 1
ATOM 4727 C C . SER A 1 585 ? -22.876 20.022 25.223 1.00 91.12 585 SER A C 1
ATOM 4729 O O . SER A 1 585 ? -21.847 19.858 24.567 1.00 91.12 585 SER A O 1
ATOM 4731 N N . SER A 1 586 ? -23.138 21.168 25.842 1.00 86.62 586 SER A N 1
ATOM 4732 C CA . SER A 1 586 ? -22.095 22.099 26.279 1.00 86.62 586 SER A CA 1
ATOM 4733 C C . SER A 1 586 ? -21.848 21.899 27.790 1.00 86.62 586 SER A C 1
ATOM 4735 O O . SER A 1 586 ? -22.668 21.249 28.448 1.00 86.62 586 SER A O 1
ATOM 4737 N N . PRO A 1 587 ? -20.749 22.420 28.376 1.00 84.38 587 PRO A N 1
ATOM 4738 C CA . PRO A 1 587 ? -20.455 22.210 29.801 1.00 84.38 587 PRO A CA 1
ATOM 4739 C C . PRO A 1 587 ? -21.482 22.839 30.754 1.00 84.38 587 PRO A C 1
ATOM 4741 O O . PRO A 1 587 ? -21.628 22.391 31.885 1.00 84.38 587 PRO A O 1
ATOM 4744 N N . ALA A 1 588 ? -22.173 23.888 30.303 1.00 86.75 588 ALA A N 1
ATOM 4745 C CA . ALA A 1 588 ? -23.139 24.652 31.092 1.00 86.75 588 ALA A CA 1
ATOM 4746 C C . ALA A 1 588 ? -24.591 24.462 30.620 1.00 86.75 588 ALA A C 1
ATOM 4748 O O . ALA A 1 588 ? -25.472 25.161 31.106 1.00 86.75 588 ALA A O 1
ATOM 4749 N N . MET A 1 589 ? -24.830 23.513 29.705 1.00 87.75 589 MET A N 1
ATOM 4750 C CA . MET A 1 589 ? -26.146 23.259 29.120 1.00 87.75 589 MET A CA 1
ATOM 4751 C C . MET A 1 589 ? -27.221 23.067 30.192 1.00 87.75 589 MET A C 1
ATOM 4753 O O . MET A 1 589 ? -27.018 22.361 31.184 1.00 87.75 589 MET A O 1
ATOM 4757 N N . ALA A 1 590 ? -28.401 23.629 29.935 1.00 83.88 590 ALA A N 1
ATOM 4758 C CA . ALA A 1 590 ? -29.534 23.501 30.831 1.00 83.88 590 ALA A CA 1
ATOM 4759 C C . ALA A 1 590 ? -29.956 22.024 31.023 1.00 83.88 590 ALA A C 1
ATOM 4761 O O . ALA A 1 590 ? -30.119 21.298 30.028 1.00 83.88 590 ALA A O 1
ATOM 4762 N N . PRO A 1 591 ? -30.184 21.574 32.275 1.00 76.69 591 PRO A N 1
ATOM 4763 C CA . PRO A 1 591 ? -30.596 20.203 32.573 1.00 76.69 591 PRO A CA 1
ATOM 4764 C C . PRO A 1 591 ? -31.856 19.788 31.804 1.00 76.69 591 PRO A C 1
ATOM 4766 O O . PRO A 1 591 ? -32.775 20.589 31.645 1.00 76.69 591 PRO A O 1
ATOM 4769 N N . GLY A 1 592 ? -31.922 18.536 31.349 1.00 81.06 592 GLY A N 1
ATOM 4770 C CA . GLY A 1 592 ? -33.089 17.994 30.645 1.00 81.06 592 GLY A CA 1
ATOM 4771 C C . GLY A 1 592 ? -33.100 18.239 29.133 1.00 81.06 592 GLY A C 1
ATOM 4772 O O . GLY A 1 592 ? -33.824 17.553 28.419 1.00 81.06 592 GLY A O 1
ATOM 4773 N N . SER A 1 593 ? -32.278 19.156 28.605 1.00 88.50 593 SER A N 1
ATOM 4774 C CA . SER A 1 593 ? -32.250 19.461 27.161 1.00 88.50 593 SER A CA 1
ATOM 4775 C C . SER A 1 593 ? -31.844 18.249 26.308 1.00 88.50 593 SER A C 1
ATOM 4777 O O . SER A 1 593 ? -32.423 18.002 25.244 1.00 88.50 593 SER A O 1
ATOM 4779 N N . LEU A 1 594 ? -30.865 17.466 26.780 1.00 88.25 594 LEU A N 1
ATOM 4780 C CA . LEU A 1 594 ? -30.456 16.220 26.131 1.00 88.25 594 LEU A CA 1
ATOM 4781 C C . LEU A 1 594 ? -31.549 15.154 26.249 1.00 88.25 594 LEU A C 1
ATOM 4783 O O . LEU A 1 594 ? -31.901 14.534 25.251 1.00 88.25 594 LEU A O 1
ATOM 4787 N N . GLU A 1 595 ? -32.105 14.963 27.443 1.00 86.00 595 GLU A N 1
ATOM 4788 C CA . GLU A 1 595 ? -33.136 13.963 27.734 1.00 86.00 595 GLU A CA 1
ATOM 4789 C C . GLU A 1 595 ? -34.417 14.186 26.914 1.00 86.00 595 GLU A C 1
ATOM 4791 O O . GLU A 1 595 ? -34.980 13.241 26.353 1.00 86.00 595 GLU A O 1
ATOM 4796 N N . ASP A 1 596 ? -34.838 15.438 26.762 1.00 87.38 596 ASP A N 1
ATOM 4797 C CA . ASP A 1 596 ? -35.972 15.819 25.923 1.00 87.38 596 ASP A CA 1
ATOM 4798 C C . ASP A 1 596 ? -35.701 15.507 24.445 1.00 87.38 596 ASP A C 1
ATOM 4800 O O . ASP A 1 596 ? -36.565 14.978 23.739 1.00 87.38 596 ASP A O 1
ATOM 4804 N N . THR A 1 597 ? -34.484 15.783 23.971 1.00 91.88 597 THR A N 1
ATOM 4805 C CA . THR A 1 597 ? -34.076 15.478 22.590 1.00 91.88 597 THR A CA 1
ATOM 4806 C C . THR A 1 597 ? -34.021 13.968 22.348 1.00 91.88 597 THR A C 1
ATOM 4808 O O . THR A 1 597 ? -34.484 13.487 21.313 1.00 91.88 597 THR A O 1
ATOM 4811 N N . ILE A 1 598 ? -33.536 13.191 23.319 1.00 89.38 598 ILE A N 1
ATOM 4812 C CA . ILE A 1 598 ? -33.560 11.720 23.290 1.00 89.38 598 ILE A CA 1
ATOM 4813 C C . ILE A 1 598 ? -35.003 11.206 23.235 1.00 89.38 598 ILE A C 1
ATOM 4815 O O . ILE A 1 598 ? -35.313 10.304 22.455 1.00 89.38 598 ILE A O 1
ATOM 4819 N N . THR A 1 599 ? -35.910 11.813 24.002 1.00 86.88 599 THR A N 1
ATOM 4820 C CA . THR A 1 599 ? -37.340 11.477 23.982 1.00 86.88 599 THR A CA 1
ATOM 4821 C C . THR A 1 599 ? -37.950 11.725 22.601 1.00 86.88 599 THR A C 1
ATOM 4823 O O . THR A 1 599 ? -38.691 10.879 22.092 1.00 86.88 599 THR A O 1
ATOM 4826 N N . LEU A 1 600 ? -37.593 12.835 21.942 1.00 91.00 600 LEU A N 1
ATOM 4827 C CA . LEU A 1 600 ? -37.996 13.091 20.559 1.00 91.00 600 LEU A CA 1
ATOM 4828 C C . LEU A 1 600 ? -37.443 12.025 19.600 1.00 91.00 600 LEU A C 1
ATOM 4830 O O . LEU A 1 600 ? -38.187 11.536 18.750 1.00 91.00 600 LEU A O 1
ATOM 4834 N N . ILE A 1 601 ? -36.175 11.629 19.739 1.00 92.50 601 ILE A N 1
ATOM 4835 C CA . ILE A 1 601 ? -35.575 10.568 18.914 1.00 92.50 601 ILE A CA 1
ATOM 4836 C C . ILE A 1 601 ? -36.353 9.263 19.082 1.00 92.50 601 ILE A C 1
ATOM 4838 O O . ILE A 1 601 ? -36.764 8.675 18.083 1.00 92.50 601 ILE A O 1
ATOM 4842 N N . HIS A 1 602 ? -36.652 8.845 20.312 1.00 87.50 602 HIS A N 1
ATOM 4843 C CA . HIS A 1 602 ? -37.491 7.669 20.538 1.00 87.50 602 HIS A CA 1
ATOM 4844 C C . HIS A 1 602 ? -38.872 7.808 19.896 1.00 87.50 602 HIS A C 1
ATOM 4846 O O . HIS A 1 602 ? -39.320 6.876 19.229 1.00 87.50 602 HIS A O 1
ATOM 4852 N N . LYS A 1 603 ? -39.528 8.971 20.023 1.00 88.25 603 LYS A N 1
ATOM 4853 C CA . LYS A 1 603 ? -40.825 9.234 19.376 1.00 88.25 603 LYS A CA 1
ATOM 4854 C C . LYS A 1 603 ? -40.730 9.033 17.859 1.00 88.25 603 LYS A C 1
ATOM 4856 O O . LYS A 1 603 ? -41.541 8.303 17.296 1.00 88.25 603 LYS A O 1
ATOM 4861 N N . LEU A 1 604 ? -39.719 9.618 17.213 1.00 92.00 604 LEU A N 1
ATOM 4862 C CA . LEU A 1 604 ? -39.517 9.549 15.761 1.00 92.00 604 LEU A CA 1
ATOM 4863 C C . LEU A 1 604 ? -39.150 8.141 15.268 1.00 92.00 604 LEU A C 1
ATOM 4865 O O . LEU A 1 604 ? -39.608 7.730 14.202 1.00 92.00 604 LEU A O 1
ATOM 4869 N N . PHE A 1 605 ? -38.338 7.404 16.027 1.00 91.12 605 PHE A N 1
ATOM 4870 C CA . PHE A 1 605 ? -37.805 6.105 15.609 1.00 91.12 605 PHE A CA 1
ATOM 4871 C C . PHE A 1 605 ? -38.645 4.903 16.057 1.00 91.12 605 PHE A C 1
ATOM 4873 O O . PHE A 1 605 ? -38.531 3.846 15.445 1.00 91.12 605 PHE A O 1
ATOM 4880 N N . SER A 1 606 ? -39.541 5.054 17.038 1.00 84.69 606 SER A N 1
ATOM 4881 C CA . SER A 1 606 ? -40.390 3.969 17.571 1.00 84.69 606 SER A CA 1
ATOM 4882 C C . SER A 1 606 ? -41.189 3.199 16.511 1.00 84.69 606 SER A C 1
ATOM 4884 O O . SER A 1 606 ? -41.385 1.995 16.639 1.00 84.69 606 SER A O 1
ATOM 4886 N N . ALA A 1 607 ? -41.634 3.877 15.449 1.00 79.06 607 ALA A N 1
ATOM 4887 C CA . ALA A 1 607 ? -42.373 3.270 14.340 1.00 79.06 607 ALA A CA 1
ATOM 4888 C C . ALA A 1 607 ? -41.498 2.978 13.106 1.00 79.06 607 ALA A C 1
ATOM 4890 O O . ALA A 1 607 ? -41.977 2.387 12.135 1.00 79.06 607 ALA A O 1
ATOM 4891 N N . ALA A 1 608 ? -40.240 3.424 13.116 1.00 87.88 608 ALA A N 1
ATOM 4892 C CA . ALA A 1 608 ? -39.366 3.457 11.950 1.00 87.88 608 ALA A CA 1
ATOM 4893 C C . ALA A 1 608 ? -38.092 2.612 12.092 1.00 87.88 608 ALA A C 1
ATOM 4895 O O . ALA A 1 608 ? -37.410 2.437 11.091 1.00 87.88 608 ALA A O 1
ATOM 4896 N N . ALA A 1 609 ? -37.771 2.088 13.274 1.00 87.88 609 ALA A N 1
ATOM 4897 C CA . ALA A 1 609 ? -36.602 1.245 13.525 1.00 87.88 609 ALA A CA 1
ATOM 4898 C C . ALA A 1 609 ? -36.983 -0.054 14.243 1.00 87.88 609 ALA A C 1
ATOM 4900 O O . ALA A 1 609 ? -37.984 -0.102 14.957 1.00 87.88 609 ALA A O 1
ATOM 4901 N N . GLY A 1 610 ? -36.169 -1.095 14.057 1.00 78.88 610 GLY A N 1
ATOM 4902 C CA . GLY A 1 610 ? -36.292 -2.356 14.790 1.00 78.88 610 GLY A CA 1
ATOM 4903 C C . GLY A 1 610 ? -35.772 -2.239 16.223 1.00 78.88 610 GLY A C 1
ATOM 4904 O O . GLY A 1 610 ? -36.451 -2.661 17.158 1.00 78.88 610 GLY A O 1
ATOM 4905 N N . THR A 1 611 ? -34.601 -1.617 16.405 1.00 83.19 611 THR A N 1
ATOM 4906 C CA . THR A 1 611 ? -34.034 -1.303 17.731 1.00 83.19 611 THR A CA 1
ATOM 4907 C C . THR A 1 611 ? -33.545 0.139 17.802 1.00 83.19 611 THR A C 1
ATOM 4909 O O . THR A 1 611 ? -33.167 0.727 16.784 1.00 83.19 611 THR A O 1
ATOM 4912 N N . VAL A 1 612 ? -33.564 0.701 19.015 1.00 85.94 612 VAL A N 1
ATOM 4913 C CA . VAL A 1 612 ? -32.991 2.009 19.360 1.00 85.94 612 VAL A CA 1
ATOM 4914 C C . VAL A 1 612 ? -32.231 1.850 20.676 1.00 85.94 612 VAL A C 1
ATOM 4916 O O . VAL A 1 612 ? -32.846 1.794 21.740 1.00 85.94 612 VAL A O 1
ATOM 4919 N N . ASP A 1 613 ? -30.909 1.767 20.592 1.00 82.00 613 ASP A N 1
ATOM 4920 C CA . ASP A 1 613 ? -30.005 1.524 21.716 1.00 82.00 613 ASP A CA 1
ATOM 4921 C C . ASP A 1 613 ? -29.234 2.802 22.050 1.00 82.00 613 ASP A C 1
ATOM 4923 O O . ASP A 1 613 ? -28.811 3.522 21.149 1.00 82.00 613 ASP A O 1
ATOM 4927 N N . LEU A 1 614 ? -29.038 3.105 23.335 1.00 84.94 614 LEU A N 1
ATOM 4928 C CA . LEU A 1 614 ? -28.387 4.345 23.766 1.00 84.94 614 LEU A CA 1
ATOM 4929 C C . LEU A 1 614 ? -27.189 4.092 24.676 1.00 84.94 614 LEU A C 1
ATOM 4931 O O . LEU A 1 614 ? -27.206 3.209 25.529 1.00 84.94 614 LEU A O 1
ATOM 4935 N N . SER A 1 615 ? -26.157 4.915 24.512 1.00 84.12 615 SER A N 1
ATOM 4936 C CA . SER A 1 615 ? -24.929 4.914 25.302 1.00 84.12 615 SER A CA 1
ATOM 4937 C C . SER A 1 615 ? -24.582 6.334 25.740 1.00 84.12 615 SER A C 1
ATOM 4939 O O . SER A 1 615 ? -24.459 7.241 24.916 1.00 84.12 615 SER A O 1
ATOM 4941 N N . TYR A 1 616 ? -24.403 6.526 27.048 1.00 85.38 616 TYR A N 1
ATOM 4942 C CA . TYR A 1 616 ? -23.979 7.799 27.628 1.00 85.38 616 TYR A CA 1
ATOM 4943 C C . TYR A 1 616 ? -22.470 7.809 27.854 1.00 85.38 616 TYR A C 1
ATOM 4945 O O . TYR A 1 616 ? -21.923 6.948 28.541 1.00 85.38 616 TYR A O 1
ATOM 4953 N N . LEU A 1 617 ? -21.813 8.841 27.342 1.00 86.50 617 LEU A N 1
ATOM 4954 C CA . LEU A 1 617 ? -20.390 9.090 27.496 1.00 86.50 617 LEU A CA 1
ATOM 4955 C C . LEU A 1 617 ? -20.209 10.410 28.244 1.00 86.50 617 LEU A C 1
ATOM 4957 O O . LEU A 1 617 ? -20.302 11.496 27.672 1.00 86.50 617 LEU A O 1
ATOM 4961 N N . ARG A 1 618 ? -19.982 10.315 29.558 1.00 87.12 618 ARG A N 1
ATOM 4962 C CA . ARG A 1 618 ? -19.745 11.476 30.424 1.00 87.12 618 ARG A CA 1
ATOM 4963 C C . ARG A 1 618 ? -18.253 11.754 30.539 1.00 87.12 618 ARG A C 1
ATOM 4965 O O . ARG A 1 618 ? -17.473 10.868 30.889 1.00 87.12 618 ARG A O 1
ATOM 4972 N N . PHE A 1 619 ? -17.870 12.995 30.279 1.00 87.44 619 PHE A N 1
ATOM 4973 C CA . PHE A 1 619 ? -16.498 13.466 30.390 1.00 87.44 619 PHE A CA 1
ATOM 4974 C C . PHE A 1 619 ? -16.253 13.888 31.834 1.00 87.44 619 PHE A C 1
ATOM 4976 O O . PHE A 1 619 ? -16.310 15.064 32.185 1.00 87.44 619 PHE A O 1
ATOM 4983 N N . GLN A 1 620 ? -16.066 12.892 32.690 1.00 80.19 620 GLN A N 1
ATOM 4984 C CA . GLN A 1 620 ? -15.680 13.087 34.080 1.00 80.19 620 GLN A CA 1
ATOM 4985 C C . GLN A 1 620 ? -14.235 12.616 34.266 1.00 80.19 620 GLN A C 1
ATOM 4987 O O . GLN A 1 620 ? -13.814 11.673 33.575 1.00 80.19 620 GLN A O 1
ATOM 4992 N N . PRO A 1 621 ? -13.472 13.233 35.187 1.00 59.97 621 PRO A N 1
ATOM 4993 C CA . PRO A 1 621 ? -12.214 12.665 35.639 1.00 59.97 621 PRO A CA 1
ATOM 4994 C C . PRO A 1 621 ? -12.477 11.224 36.087 1.00 59.97 621 PRO A C 1
ATOM 4996 O O . PRO A 1 621 ? -13.450 10.958 36.796 1.00 59.97 621 PRO A O 1
ATOM 4999 N N . GLY A 1 622 ? -11.663 10.278 35.614 1.00 54.09 622 GLY A N 1
ATOM 5000 C CA . GLY A 1 622 ? -11.715 8.922 36.159 1.00 54.09 622 GLY A CA 1
ATOM 5001 C C . GLY A 1 622 ? -11.380 8.943 37.657 1.00 54.09 622 GLY A C 1
ATOM 5002 O O . GLY A 1 622 ? -10.744 9.902 38.102 1.00 54.09 622 GLY A O 1
ATOM 5003 N N . PRO A 1 623 ? -11.808 7.931 38.429 1.00 41.44 623 PRO A N 1
ATOM 5004 C CA . PRO A 1 623 ? -11.266 7.723 39.768 1.00 41.44 623 PRO A CA 1
ATOM 5005 C C . PRO A 1 623 ? -9.741 7.564 39.750 1.00 41.44 623 PRO A C 1
ATOM 5007 O O . PRO A 1 623 ? -9.205 7.061 38.730 1.00 41.44 623 PRO A O 1
#